Protein 1XU1 (pdb70)

InterPro domains:
  IPR006052 Tumour necrosis factor domain [PF00229] (146-241)
  IPR006052 Tumour necrosis factor domain [PS50049] (107-241)
  IPR006052 Tumour necrosis factor domain [cd00184] (108-239)
  IPR008983 Tumour necrosis factor-like domain superfamily [G3DSA:2.60.120.40] (104-241)
  IPR008983 Tumour necrosis factor-like domain superfamily [SSF49842] (107-241)
  IPR021184 Tumour necrosis factor, conserved site [PS00251] (146-162)
  IPR051748 Tumor Necrosis Factor Ligand Superfamily [PTHR15151] (5-241)

Organism: Mus musculus (NCBI:txid10090)

Structure (mmCIF, N/CA/C/O backbone):
data_1XU1
#
_entry.id   1XU1
#
_cell.length_a   59.339
_cell.length_b   91.839
_cell.length_c   102.268
_cell.angle_alpha   90.00
_cell.angle_beta   90.00
_cell.angle_gamma   90.00
#
_symmetry.space_group_name_H-M   'P 21 21 21'
#
loop_
_entity.id
_entity.type
_entity.pdbx_description
1 polymer 'Tumor necrosis factor ligand superfamily member 13'
2 polymer 'Tumor necrosis factor receptor superfamily member 13B'
3 non-polymer 'NICKEL (II) ION'
4 water water
#
loop_
_atom_site.group_PDB
_atom_site.id
_atom_site.type_symbol
_atom_site.label_atom_id
_atom_site.label_alt_id
_atom_site.label_comp_id
_atom_site.label_asym_id
_atom_site.label_entity_id
_atom_site.label_seq_id
_atom_site.pdbx_PDB_ins_code
_atom_site.Cartn_x
_atom_site.Cartn_y
_atom_site.Cartn_z
_atom_site.occupancy
_atom_site.B_iso_or_equiv
_atom_site.auth_seq_id
_atom_site.auth_comp_id
_atom_site.auth_asym_id
_atom_site.auth_atom_id
_atom_site.pdbx_PDB_model_num
ATOM 1 N N . LYS A 1 2 ? -0.811 -1.343 2.298 1.00 37.34 105 LYS A N 1
ATOM 2 C CA . LYS A 1 2 ? -1.163 -1.130 3.743 1.00 35.79 105 LYS A CA 1
ATOM 3 C C . LYS A 1 2 ? -0.166 -1.857 4.651 1.00 31.13 105 LYS A C 1
ATOM 4 O O . LYS A 1 2 ? 0.184 -3.013 4.398 1.00 30.68 105 LYS A O 1
ATOM 10 N N . HIS A 1 3 ? 0.294 -1.187 5.705 1.00 24.45 106 HIS A N 1
ATOM 11 C CA . HIS A 1 3 ? 1.368 -1.731 6.532 1.00 22.87 106 HIS A CA 1
ATOM 12 C C . HIS A 1 3 ? 0.911 -2.954 7.325 1.00 19.15 106 HIS A C 1
ATOM 13 O O . HIS A 1 3 ? -0.108 -2.924 8.008 1.00 14.68 106 HIS A O 1
ATOM 20 N N . SER A 1 4 ? 1.685 -4.021 7.227 1.00 15.95 107 SER A N 1
ATOM 21 C CA . SER A 1 4 ? 1.473 -5.195 8.044 1.00 16.54 107 SER A CA 1
ATOM 22 C C . SER A 1 4 ? 1.818 -4.887 9.502 1.00 14.26 107 SER A C 1
ATOM 23 O O . SER A 1 4 ? 2.827 -4.244 9.777 1.00 14.09 107 SER A O 1
ATOM 26 N N . VAL A 1 5 ? 0.971 -5.344 10.424 1.00 12.35 108 VAL A N 1
ATOM 27 C CA . VAL A 1 5 ? 1.194 -5.173 11.849 1.00 11.07 108 VAL A CA 1
ATOM 28 C C . VAL A 1 5 ? 0.929 -6.460 12.635 1.00 11.64 108 VAL A C 1
ATOM 29 O O . VAL A 1 5 ? 0.094 -7.289 12.248 1.00 10.88 108 VAL A O 1
ATOM 33 N N . LEU A 1 6 ? 1.637 -6.597 13.748 1.00 12.16 109 LEU A N 1
ATOM 34 C CA . LEU A 1 6 ? 1.474 -7.723 14.656 1.00 13.36 109 LEU A CA 1
ATOM 35 C C . LEU A 1 6 ? 1.765 -7.261 16.074 1.00 13.93 109 LEU A C 1
ATOM 36 O O . LEU A 1 6 ? 2.874 -6.846 16.359 1.00 15.46 109 LEU A O 1
ATOM 41 N N . HIS A 1 7 ? 0.773 -7.330 16.958 1.00 14.69 110 HIS A N 1
ATOM 42 C CA . HIS A 1 7 ? 0.976 -6.977 18.371 1.00 13.86 110 HIS A CA 1
ATOM 43 C C . HIS A 1 7 ? 0.701 -8.232 19.188 1.00 12.87 110 HIS A C 1
ATOM 44 O O . HIS A 1 7 ? -0.333 -8.853 19.032 1.00 14.40 110 HIS A O 1
ATOM 51 N N . LEU A 1 8 ? 1.650 -8.591 20.050 1.00 11.65 111 LEU A N 1
ATOM 52 C CA . LEU A 1 8 ? 1.642 -9.851 20.785 1.00 10.17 111 LEU A CA 1
ATOM 53 C C . LEU A 1 8 ? 1.654 -9.567 22.272 1.00 10.58 111 LEU A C 1
ATOM 54 O O . LEU A 1 8 ? 2.317 -8.624 22.725 1.00 11.55 111 LEU A O 1
ATOM 59 N N . VAL A 1 9 ? 0.935 -10.403 23.015 1.00 10.72 112 VAL A N 1
ATOM 60 C CA . VAL A 1 9 ? 0.921 -10.361 24.481 1.00 11.29 112 VAL A CA 1
ATOM 61 C C . VAL A 1 9 ? 1.203 -11.764 25.047 1.00 12.75 112 VAL A C 1
ATOM 62 O O . VAL A 1 9 ? 1.099 -12.765 24.326 1.00 13.25 112 VAL A O 1
ATOM 66 N N . PRO A 1 10 ? 1.603 -11.852 26.311 1.00 14.05 113 PRO A N 1
ATOM 67 C CA . PRO A 1 10 ? 1.944 -13.147 26.890 1.00 16.12 113 PRO A CA 1
ATOM 68 C C . PRO A 1 10 ? 0.757 -14.073 27.074 1.00 15.46 113 PRO A C 1
ATOM 69 O O . PRO A 1 10 ? -0.353 -13.629 27.369 1.00 14.39 113 PRO A O 1
ATOM 73 N N . VAL A 1 11 ? 0.997 -15.364 26.869 1.00 13.42 114 VAL A N 1
ATOM 74 C CA . VAL A 1 11 ? 0.059 -16.396 27.305 1.00 16.44 114 VAL A CA 1
ATOM 75 C C . VAL A 1 11 ? 0.699 -17.309 28.359 1.00 15.33 114 VAL A C 1
ATOM 76 O O . VAL A 1 11 ? -0.003 -17.992 29.112 1.00 12.17 114 VAL A O 1
ATOM 80 N N . ASN A 1 12 ? 2.029 -17.330 28.418 1.00 12.76 115 ASN A N 1
ATOM 81 C CA . ASN A 1 12 ? 2.743 -18.147 29.396 1.00 12.14 115 ASN A CA 1
ATOM 82 C C . ASN A 1 12 ? 4.213 -17.736 29.461 1.00 14.84 115 ASN A C 1
ATOM 83 O O . ASN A 1 12 ? 4.662 -16.828 28.753 1.00 12.94 115 ASN A O 1
ATOM 88 N N . ILE A 1 13 ? 4.961 -18.436 30.298 1.00 14.17 116 ILE A N 1
ATOM 89 C CA . ILE A 1 13 ? 6.361 -18.159 30.525 1.00 17.38 116 ILE A CA 1
ATOM 90 C C . ILE A 1 13 ? 7.128 -19.488 30.566 1.00 19.75 116 ILE A C 1
ATOM 91 O O . ILE A 1 13 ? 6.568 -20.524 30.933 1.00 20.45 116 ILE A O 1
ATOM 96 N N . THR A 1 14 ? 8.385 -19.481 30.138 1.00 17.84 117 THR A N 1
ATOM 97 C CA . THR A 1 14 ? 9.206 -20.687 30.211 1.00 21.67 117 THR A CA 1
ATOM 98 C C . THR A 1 14 ? 10.621 -20.371 30.684 1.00 19.77 117 THR A C 1
ATOM 99 O O . THR A 1 14 ? 11.212 -19.384 30.280 1.00 15.78 117 THR A O 1
ATOM 103 N N . SER A 1 15 ? 11.149 -21.219 31.559 1.00 16.78 118 SER A N 1
ATOM 104 C CA . SER A 1 15 ? 12.551 -21.150 31.940 1.00 16.15 118 SER A CA 1
ATOM 105 C C . SER A 1 15 ? 13.012 -22.576 32.197 1.00 17.30 118 SER A C 1
ATOM 106 O O . SER A 1 15 ? 12.653 -23.168 33.210 1.00 18.41 118 SER A O 1
ATOM 109 N N . LYS A 1 16 ? 13.769 -23.134 31.252 1.00 17.25 119 LYS A N 1
ATOM 110 C CA . LYS A 1 16 ? 14.243 -24.516 31.352 1.00 20.42 119 LYS A CA 1
ATOM 111 C C . LYS A 1 16 ? 15.190 -24.689 32.542 1.00 21.07 119 LYS A C 1
ATOM 112 O O . LYS A 1 16 ? 15.962 -23.783 32.876 1.00 19.87 119 LYS A O 1
ATOM 118 N N . ALA A 1 17 ? 15.137 -25.870 33.153 1.00 20.89 120 ALA A N 1
ATOM 119 C CA . ALA A 1 17 ? 16.031 -26.238 34.249 1.00 24.08 120 ALA A CA 1
ATOM 120 C C . ALA A 1 17 ? 17.478 -26.157 33.776 1.00 22.23 120 ALA A C 1
ATOM 121 O O . ALA A 1 17 ? 17.765 -26.465 32.624 1.00 24.16 120 ALA A O 1
ATOM 123 N N . ASP A 1 18 ? 18.380 -25.698 34.638 1.00 26.61 121 ASP A N 1
ATOM 124 C CA . ASP A 1 18 ? 19.808 -25.596 34.291 1.00 30.95 121 ASP A CA 1
ATOM 125 C C . ASP A 1 18 ? 20.125 -24.531 33.227 1.00 29.02 121 ASP A C 1
ATOM 126 O O . ASP A 1 18 ? 21.273 -24.418 32.795 1.00 33.83 121 ASP A O 1
ATOM 131 N N . SER A 1 19 ? 19.132 -23.748 32.809 1.00 22.58 122 SER A N 1
ATOM 132 C CA . SER A 1 19 ? 19.388 -22.616 31.922 1.00 20.71 122 SER A CA 1
ATOM 133 C C . SER A 1 19 ? 19.481 -21.361 32.767 1.00 20.52 122 SER A C 1
ATOM 134 O O . SER A 1 19 ? 19.132 -21.372 33.957 1.00 20.89 122 SER A O 1
ATOM 137 N N . ASP A 1 20 ? 19.951 -20.285 32.148 1.00 16.20 123 ASP A N 1
ATOM 138 C CA . ASP A 1 20 ? 19.949 -18.965 32.760 1.00 18.15 123 ASP A CA 1
ATOM 139 C C . ASP A 1 20 ? 19.150 -17.998 31.880 1.00 14.35 123 ASP A C 1
ATOM 140 O O . ASP A 1 20 ? 19.546 -16.858 31.638 1.00 16.48 123 ASP A O 1
ATOM 145 N N . VAL A 1 21 ? 18.011 -18.482 31.404 1.00 12.50 124 VAL A N 1
ATOM 146 C CA . VAL A 1 21 ? 17.177 -17.740 30.473 1.00 12.72 124 VAL A CA 1
ATOM 147 C C . VAL A 1 21 ? 15.699 -17.969 30.797 1.00 11.97 124 VAL A C 1
ATOM 148 O O . VAL A 1 21 ? 15.286 -19.071 31.161 1.00 12.66 124 VAL A O 1
ATOM 152 N N . THR A 1 22 ? 14.934 -16.900 30.667 1.00 11.38 125 THR A N 1
ATOM 153 C CA . THR A 1 22 ? 13.477 -16.912 30.734 1.00 14.14 125 THR A CA 1
ATOM 154 C C . THR A 1 22 ? 12.938 -16.311 29.437 1.00 16.25 125 THR A C 1
ATOM 155 O O . THR A 1 22 ? 13.475 -15.316 28.918 1.00 13.02 125 THR A O 1
ATOM 159 N N . GLU A 1 23 ? 11.889 -16.935 28.912 1.00 17.18 126 GLU A N 1
ATOM 160 C CA . GLU A 1 23 ? 11.265 -16.512 27.670 1.00 17.99 126 GLU A CA 1
ATOM 161 C C . GLU A 1 23 ? 9.743 -16.491 27.853 1.00 18.53 126 GLU A C 1
ATOM 162 O O . GLU A 1 23 ? 9.192 -17.163 28.719 1.00 16.67 126 GLU A O 1
ATOM 168 N N . VAL A 1 24 ? 9.078 -15.698 27.033 1.00 18.58 127 VAL A N 1
ATOM 169 C CA . VAL A 1 24 ? 7.632 -15.544 27.078 1.00 17.00 127 VAL A CA 1
ATOM 170 C C . VAL A 1 24 ? 7.037 -16.259 25.877 1.00 17.33 127 VAL A C 1
ATOM 171 O O . VAL A 1 24 ? 7.591 -16.201 24.779 1.00 19.83 127 VAL A O 1
ATOM 175 N N . MET A 1 25 ? 5.926 -16.962 26.094 1.00 13.84 128 MET A N 1
ATOM 176 C CA . MET A 1 25 ? 5.115 -17.536 25.014 1.00 13.82 128 MET A CA 1
ATOM 177 C C . MET A 1 25 ? 4.103 -16.480 24.604 1.00 16.37 128 MET A C 1
ATOM 178 O O . MET A 1 25 ? 3.397 -15.949 25.462 1.00 12.98 128 MET A O 1
ATOM 183 N N . TRP A 1 26 ? 4.016 -16.200 23.305 1.00 13.60 129 TRP A N 1
ATOM 184 C CA . TRP A 1 26 ? 3.249 -15.076 22.779 1.00 12.63 129 TRP A CA 1
ATOM 185 C C . TRP A 1 26 ? 1.976 -15.516 22.074 1.00 16.06 129 TRP A C 1
ATOM 186 O O . TRP A 1 26 ? 1.921 -16.589 21.486 1.00 17.14 129 TRP A O 1
ATOM 197 N N . GLN A 1 27 ? 0.946 -14.683 22.158 1.00 16.53 130 GLN A N 1
ATOM 198 C CA . GLN A 1 27 ? -0.282 -14.870 21.391 1.00 14.50 130 GLN A CA 1
ATOM 199 C C . GLN A 1 27 ? -0.622 -13.542 20.714 1.00 12.38 130 GLN A C 1
ATOM 200 O O . GLN A 1 27 ? -0.500 -12.492 21.337 1.00 11.00 130 GLN A O 1
ATOM 206 N N . PRO A 1 28 ? -1.052 -13.581 19.455 1.00 15.29 131 PRO A N 1
ATOM 207 C CA . PRO A 1 28 ? -1.461 -12.363 18.746 1.00 16.15 131 PRO A CA 1
ATOM 208 C C . PRO A 1 28 ? -2.757 -11.760 19.276 1.00 16.85 131 PRO A C 1
ATOM 209 O O . PRO A 1 28 ? -3.699 -12.492 19.535 1.00 15.45 131 PRO A O 1
ATOM 213 N N . VAL A 1 29 ? -2.802 -10.441 19.425 1.00 12.07 132 VAL A N 1
ATOM 214 C CA . VAL A 1 29 ? -4.065 -9.740 19.708 1.00 15.24 132 VAL A CA 1
ATOM 215 C C . VAL A 1 29 ? -4.453 -8.726 18.618 1.00 14.41 132 VAL A C 1
ATOM 216 O O . VAL A 1 29 ? -5.592 -8.254 18.579 1.00 15.13 132 VAL A O 1
ATOM 220 N N . LEU A 1 30 ? -3.515 -8.401 17.736 1.00 12.80 133 LEU A N 1
ATOM 221 C CA . LEU A 1 30 ? -3.792 -7.547 16.582 1.00 14.01 133 LEU A CA 1
ATOM 222 C C . LEU A 1 30 ? -2.932 -8.024 15.425 1.00 13.64 133 LEU A C 1
ATOM 223 O O . LEU A 1 30 ? -1.730 -8.187 15.564 1.00 13.44 133 LEU A O 1
ATOM 228 N N . ARG A 1 31 ? -3.556 -8.244 14.281 1.00 11.98 134 ARG A N 1
ATOM 229 C CA . ARG A 1 31 ? -2.858 -8.719 13.094 1.00 14.82 134 ARG A CA 1
ATOM 230 C C . ARG A 1 31 ? -3.489 -8.124 11.844 1.00 16.81 134 ARG A C 1
ATOM 231 O O . ARG A 1 31 ? -4.704 -8.169 11.673 1.00 16.06 134 ARG A O 1
ATOM 239 N N . ARG A 1 32 ? -2.648 -7.562 10.984 1.00 15.82 135 ARG A N 1
ATOM 240 C CA . ARG A 1 32 ? -3.016 -7.179 9.629 1.00 16.92 135 ARG A CA 1
ATOM 241 C C . ARG A 1 32 ? -1.870 -7.591 8.703 1.00 17.92 135 ARG A C 1
ATOM 242 O O . ARG A 1 32 ? -0.709 -7.358 9.020 1.00 15.43 135 ARG A O 1
ATOM 250 N N . GLY A 1 33 ? -2.181 -8.220 7.568 1.00 21.35 136 GLY A N 1
ATOM 251 C CA . GLY A 1 33 ? -1.137 -8.719 6.671 1.00 25.36 136 GLY A CA 1
ATOM 252 C C . GLY A 1 33 ? -0.544 -10.032 7.156 1.00 27.77 136 GLY A C 1
ATOM 253 O O . GLY A 1 33 ? -0.952 -10.536 8.209 1.00 25.53 136 GLY A O 1
ATOM 254 N N . ARG A 1 34 ? 0.429 -10.584 6.420 1.00 32.02 137 ARG A N 1
ATOM 255 C CA . ARG A 1 34 ? 0.771 -12.013 6.568 1.00 34.45 137 ARG A CA 1
ATOM 256 C C . ARG A 1 34 ? 2.256 -12.408 6.710 1.00 35.68 137 ARG A C 1
ATOM 257 O O . ARG A 1 34 ? 2.572 -13.610 6.691 1.00 39.84 137 ARG A O 1
ATOM 265 N N . GLY A 1 35 ? 3.149 -11.433 6.875 1.00 30.12 138 GLY A N 1
ATOM 266 C CA . GLY A 1 35 ? 4.589 -11.679 6.804 1.00 29.49 138 GLY A CA 1
ATOM 267 C C . GLY A 1 35 ? 5.331 -12.102 8.074 1.00 25.64 138 GLY A C 1
ATOM 268 O O . GLY A 1 35 ? 6.552 -12.303 8.045 1.00 18.50 138 GLY A O 1
ATOM 269 N N . LEU A 1 36 ? 4.608 -12.227 9.180 1.00 22.08 139 LEU A N 1
ATOM 270 C CA . LEU A 1 36 ? 5.183 -12.654 10.460 1.00 20.80 139 LEU A CA 1
ATOM 271 C C . LEU A 1 36 ? 4.226 -13.596 11.184 1.00 19.57 139 LEU A C 1
ATOM 272 O O . LEU A 1 36 ? 3.016 -13.469 11.057 1.00 21.01 139 LEU A O 1
ATOM 277 N N . GLU A 1 37 ? 4.766 -14.528 11.959 1.00 17.53 140 GLU A N 1
ATOM 278 C CA . GLU A 1 37 ? 3.929 -15.503 12.667 1.00 19.70 140 GLU A CA 1
ATOM 279 C C . GLU A 1 37 ? 4.560 -15.894 13.989 1.00 19.72 140 GLU A C 1
ATOM 280 O O . GLU A 1 37 ? 5.686 -16.386 14.020 1.00 17.95 140 GLU A O 1
ATOM 286 N N . ALA A 1 38 ? 3.830 -15.681 15.080 1.00 18.82 141 ALA A N 1
ATOM 287 C CA . ALA A 1 38 ? 4.275 -16.130 16.382 1.00 19.78 141 ALA A CA 1
ATOM 288 C C . ALA A 1 38 ? 4.249 -17.658 16.414 1.00 17.40 141 ALA A C 1
ATOM 289 O O . ALA A 1 38 ? 3.299 -18.271 15.942 1.00 19.20 141 ALA A O 1
ATOM 291 N N . GLN A 1 39 ? 5.329 -18.250 16.925 1.00 17.02 142 GLN A N 1
ATOM 292 C CA . GLN A 1 39 ? 5.476 -19.696 17.088 1.00 19.83 142 GLN A CA 1
ATOM 293 C C . GLN A 1 39 ? 5.963 -19.950 18.514 1.00 22.91 142 GLN A C 1
ATOM 294 O O . GLN A 1 39 ? 7.150 -20.219 18.738 1.00 21.34 142 GLN A O 1
ATOM 300 N N . GLY A 1 40 ? 5.056 -19.805 19.475 1.00 22.60 143 GLY A N 1
ATOM 301 C CA . GLY A 1 40 ? 5.368 -19.979 20.882 1.00 23.26 143 GLY A CA 1
ATOM 302 C C . GLY A 1 40 ? 6.238 -18.867 21.421 1.00 18.35 143 GLY A C 1
ATOM 303 O O . GLY A 1 40 ? 5.796 -17.716 21.537 1.00 20.19 143 GLY A O 1
ATOM 304 N N . ASP A 1 41 ? 7.489 -19.201 21.733 1.00 17.45 144 ASP A N 1
ATOM 305 C CA . ASP A 1 41 ? 8.422 -18.239 22.320 1.00 19.45 144 ASP A CA 1
ATOM 306 C C . ASP A 1 41 ? 9.243 -17.453 21.285 1.00 20.07 144 ASP A C 1
ATOM 307 O O . ASP A 1 41 ? 10.002 -16.562 21.654 1.00 19.37 144 ASP A O 1
ATOM 312 N N . ILE A 1 42 ? 9.069 -17.761 20.005 1.00 16.73 145 ILE A N 1
ATOM 313 C CA . ILE A 1 42 ? 9.735 -17.023 18.930 1.00 17.11 145 ILE A CA 1
ATOM 314 C C . ILE A 1 42 ? 8.741 -16.479 17.918 1.00 15.66 145 ILE A C 1
ATOM 315 O O . ILE A 1 42 ? 7.583 -16.872 17.907 1.00 17.30 145 ILE A O 1
ATOM 320 N N . VAL A 1 43 ? 9.206 -15.563 17.071 1.00 13.24 146 VAL A N 1
ATOM 321 C CA . VAL A 1 43 ? 8.417 -15.076 15.947 1.00 15.06 146 VAL A CA 1
ATOM 322 C C . VAL A 1 43 ? 9.147 -15.377 14.646 1.00 13.90 146 VAL A C 1
ATOM 323 O O . VAL A 1 43 ? 10.325 -15.064 14.496 1.00 12.44 146 VAL A O 1
ATOM 327 N N . ARG A 1 44 ? 8.441 -15.994 13.711 1.00 14.78 147 ARG A N 1
ATOM 328 C CA . ARG A 1 44 ? 9.004 -16.384 12.430 1.00 16.46 147 ARG A CA 1
ATOM 329 C C . ARG A 1 44 ? 8.790 -15.305 11.388 1.00 17.39 147 ARG A C 1
ATOM 330 O O . ARG A 1 44 ? 7.680 -14.766 11.258 1.00 12.85 147 ARG A O 1
ATOM 338 N N . VAL A 1 45 ? 9.842 -15.006 10.632 1.00 12.57 148 VAL A N 1
ATOM 339 C CA . VAL A 1 45 ? 9.758 -14.018 9.565 1.00 13.14 148 VAL A CA 1
ATOM 340 C C . VAL A 1 45 ? 9.553 -14.756 8.247 1.00 15.16 148 VAL A C 1
ATOM 341 O O . VAL A 1 45 ? 10.354 -15.620 7.875 1.00 16.65 148 VAL A O 1
ATOM 345 N N . TRP A 1 46 ? 8.460 -14.446 7.557 1.00 14.55 149 TRP A N 1
ATOM 346 C CA . TRP A 1 46 ? 8.163 -15.051 6.262 1.00 16.69 149 TRP A CA 1
ATOM 347 C C . TRP A 1 46 ? 8.420 -14.099 5.099 1.00 17.93 149 TRP A C 1
ATOM 348 O O . TRP A 1 46 ? 8.643 -14.556 3.988 1.00 16.58 149 TRP A O 1
ATOM 359 N N . ASP A 1 47 ? 8.365 -12.786 5.350 1.00 14.91 150 ASP A N 1
ATOM 360 C CA . ASP A 1 47 ? 8.550 -11.769 4.310 1.00 17.08 150 ASP A CA 1
ATOM 361 C C . ASP A 1 47 ? 9.765 -10.892 4.617 1.00 16.48 150 ASP A C 1
ATOM 362 O O . ASP A 1 47 ? 9.798 -10.192 5.640 1.00 15.23 150 ASP A O 1
ATOM 367 N N . THR A 1 48 ? 10.765 -10.937 3.744 1.00 11.51 151 THR A N 1
ATOM 368 C CA . THR A 1 48 ? 11.930 -10.059 3.877 1.00 15.65 151 THR A CA 1
ATOM 369 C C . THR A 1 48 ? 11.510 -8.587 3.826 1.00 14.50 151 THR A C 1
ATOM 370 O O . THR A 1 48 ? 10.674 -8.210 3.024 1.00 14.22 151 THR A O 1
ATOM 374 N N . GLY A 1 49 ? 12.093 -7.758 4.675 1.00 13.62 152 GLY A N 1
ATOM 375 C CA . GLY A 1 49 ? 11.806 -6.337 4.638 1.00 16.74 152 GLY A CA 1
ATOM 376 C C . GLY A 1 49 ? 12.345 -5.587 5.828 1.00 14.44 152 GLY A C 1
ATOM 377 O O . GLY A 1 49 ? 13.068 -6.143 6.647 1.00 13.18 152 GLY A O 1
ATOM 378 N N . ILE A 1 50 ? 11.997 -4.308 5.896 1.00 13.73 153 ILE A N 1
ATOM 379 C CA . ILE A 1 50 ? 12.362 -3.442 7.005 1.00 14.36 153 ILE A CA 1
ATOM 380 C C . ILE A 1 50 ? 11.191 -3.365 7.974 1.00 10.56 153 ILE A C 1
ATOM 381 O O . ILE A 1 50 ? 10.072 -3.022 7.579 1.00 13.75 153 ILE A O 1
ATOM 386 N N . TYR A 1 51 ? 11.443 -3.666 9.240 1.00 11.03 154 TYR A N 1
ATOM 387 C CA . TYR A 1 51 ? 10.399 -3.678 10.257 1.00 10.53 154 TYR A CA 1
ATOM 388 C C . TYR A 1 51 ? 10.765 -2.802 11.429 1.00 13.28 154 TYR A C 1
ATOM 389 O O . TYR A 1 51 ? 11.917 -2.791 11.866 1.00 13.34 154 TYR A O 1
ATOM 398 N N . LEU A 1 52 ? 9.777 -2.077 11.939 1.00 10.96 155 LEU A N 1
ATOM 399 C CA . LEU A 1 52 ? 9.830 -1.495 13.285 1.00 12.12 155 LEU A CA 1
ATOM 400 C C . LEU A 1 52 ? 9.474 -2.602 14.280 1.00 14.99 155 LEU A C 1
ATOM 401 O O . LEU A 1 52 ? 8.431 -3.234 14.154 1.00 15.99 155 LEU A O 1
ATOM 406 N N . LEU A 1 53 ? 10.359 -2.840 15.241 1.00 9.78 156 LEU A N 1
ATOM 407 C CA . LEU A 1 53 ? 10.207 -3.853 16.286 1.00 12.22 156 LEU A CA 1
ATOM 408 C C . LEU A 1 53 ? 10.188 -3.077 17.604 1.00 13.65 156 LEU A C 1
ATOM 409 O O . LEU A 1 53 ? 11.049 -2.230 17.813 1.00 14.80 156 LEU A O 1
ATOM 414 N N . TYR A 1 54 ? 9.242 -3.378 18.484 1.00 10.48 157 TYR A N 1
ATOM 415 C CA . TYR A 1 54 ? 9.189 -2.798 19.836 1.00 9.05 157 TYR A CA 1
ATOM 416 C C . TYR A 1 54 ? 8.880 -3.875 20.869 1.00 9.74 157 TYR A C 1
ATOM 417 O O . TYR A 1 54 ? 8.176 -4.862 20.585 1.00 11.31 157 TYR A O 1
ATOM 426 N N . SER A 1 55 ? 9.429 -3.702 22.067 1.00 11.69 158 SER A N 1
ATOM 427 C CA . SER A 1 55 ? 9.337 -4.711 23.110 1.00 11.63 158 SER A CA 1
ATOM 428 C C . SER A 1 55 ? 9.320 -4.041 24.480 1.00 12.74 158 SER A C 1
ATOM 429 O O . SER A 1 55 ? 10.153 -3.185 24.748 1.00 13.36 158 SER A O 1
ATOM 432 N N . GLN A 1 56 ? 8.344 -4.405 25.313 1.00 10.60 159 GLN A N 1
ATOM 433 C CA . GLN A 1 56 ? 8.291 -3.976 26.710 1.00 12.07 159 GLN A CA 1
ATOM 434 C C . GLN A 1 56 ? 8.178 -5.196 27.601 1.00 13.10 159 GLN A C 1
ATOM 435 O O . GLN A 1 56 ? 7.445 -6.127 27.293 1.00 12.05 159 GLN A O 1
ATOM 441 N N . VAL A 1 57 ? 8.916 -5.190 28.706 1.00 9.81 160 VAL A N 1
ATOM 442 C CA . VAL A 1 57 ? 8.740 -6.203 29.737 1.00 10.03 160 VAL A CA 1
ATOM 443 C C . VAL A 1 57 ? 8.592 -5.461 31.053 1.00 12.15 160 VAL A C 1
ATOM 444 O O . VAL A 1 57 ? 9.340 -4.512 31.325 1.00 13.78 160 VAL A O 1
ATOM 448 N N . LEU A 1 58 ? 7.613 -5.876 31.854 1.00 13.82 161 LEU A N 1
ATOM 449 C CA . LEU A 1 58 ? 7.406 -5.324 33.191 1.00 13.46 161 LEU A CA 1
ATOM 450 C C . LEU A 1 58 ? 7.930 -6.323 34.224 1.00 16.37 161 LEU A C 1
ATOM 451 O O . LEU A 1 58 ? 7.463 -7.469 34.296 1.00 14.72 161 LEU A O 1
ATOM 456 N N . PHE A 1 59 ? 8.920 -5.883 34.999 1.00 12.75 162 PHE A N 1
ATOM 457 C CA . PHE A 1 59 ? 9.598 -6.725 35.984 1.00 10.57 162 PHE A CA 1
ATOM 458 C C . PHE A 1 59 ? 9.122 -6.380 37.391 1.00 12.66 162 PHE A C 1
ATOM 459 O O . PHE A 1 59 ? 8.955 -5.206 37.733 1.00 14.01 162 PHE A O 1
ATOM 467 N N . HIS A 1 60 ? 8.926 -7.414 38.199 1.00 12.58 163 HIS A N 1
ATOM 468 C CA . HIS A 1 60 ? 8.739 -7.278 39.644 1.00 12.28 163 HIS A CA 1
ATOM 469 C C . HIS A 1 60 ? 9.739 -8.232 40.305 1.00 15.26 163 HIS A C 1
ATOM 470 O O . HIS A 1 60 ? 9.409 -9.361 40.677 1.00 13.80 163 HIS A O 1
ATOM 477 N N . ASP A 1 61 ? 10.975 -7.762 40.421 1.00 14.63 164 ASP A N 1
ATOM 478 C CA . ASP A 1 61 ? 12.110 -8.634 40.723 1.00 15.80 164 ASP A CA 1
ATOM 479 C C . ASP A 1 61 ? 13.226 -7.795 41.361 1.00 13.74 164 ASP A C 1
ATOM 480 O O . ASP A 1 61 ? 13.544 -6.725 40.850 1.00 15.87 164 ASP A O 1
ATOM 485 N N . VAL A 1 62 ? 13.815 -8.267 42.462 1.00 11.37 165 VAL A N 1
ATOM 486 C CA . VAL A 1 62 ? 14.860 -7.494 43.143 1.00 13.35 165 VAL A CA 1
ATOM 487 C C . VAL A 1 62 ? 16.261 -7.766 42.580 1.00 12.45 165 VAL A C 1
ATOM 488 O O . VAL A 1 62 ? 17.239 -7.218 43.077 1.00 15.78 165 VAL A O 1
ATOM 492 N N . THR A 1 63 ? 16.358 -8.601 41.543 1.00 12.79 166 THR A N 1
ATOM 493 C CA . THR A 1 63 ? 17.641 -8.902 40.918 1.00 10.08 166 THR A CA 1
ATOM 494 C C . THR A 1 63 ? 18.293 -7.614 40.446 1.00 13.41 166 THR A C 1
ATOM 495 O O . THR A 1 63 ? 17.633 -6.768 39.848 1.00 12.51 166 THR A O 1
ATOM 499 N N . PHE A 1 64 ? 19.602 -7.496 40.679 1.00 11.75 167 PHE A N 1
ATOM 500 C CA . PHE A 1 64 ? 20.311 -6.206 40.580 1.00 13.56 167 PHE A CA 1
ATOM 501 C C . PHE A 1 64 ? 20.061 -5.437 39.283 1.00 14.78 167 PHE A C 1
ATOM 502 O O . PHE A 1 64 ? 19.870 -4.209 39.299 1.00 11.56 167 PHE A O 1
ATOM 510 N N . THR A 1 65 ? 20.072 -6.158 38.166 1.00 12.49 168 THR A N 1
ATOM 511 C CA . THR A 1 65 ? 19.624 -5.621 36.896 1.00 12.08 168 THR A CA 1
ATOM 512 C C . THR A 1 65 ? 18.721 -6.640 36.249 1.00 13.87 168 THR A C 1
ATOM 513 O O . THR A 1 65 ? 18.937 -7.851 36.370 1.00 11.05 168 THR A O 1
ATOM 517 N N . MET A 1 66 ? 17.718 -6.129 35.555 1.00 11.85 169 MET A N 1
ATOM 518 C CA . MET A 1 66 ? 16.825 -6.930 34.742 1.00 12.86 169 MET A CA 1
ATOM 519 C C . MET A 1 66 ? 16.675 -6.268 33.374 1.00 13.89 169 MET A C 1
ATOM 520 O O . MET A 1 66 ? 16.952 -5.081 33.185 1.00 15.35 169 MET A O 1
ATOM 525 N N . GLY A 1 67 ? 16.232 -7.047 32.416 1.00 10.50 170 GLY A N 1
ATOM 526 C CA . GLY A 1 67 ? 16.073 -6.526 31.075 1.00 13.02 170 GLY A CA 1
ATOM 527 C C . GLY A 1 67 ? 15.914 -7.637 30.069 1.00 14.45 170 GLY A C 1
ATOM 528 O O . GLY A 1 67 ? 15.860 -8.821 30.414 1.00 15.98 170 GLY A O 1
ATOM 529 N N . GLN A 1 68 ? 15.850 -7.241 28.813 1.00 14.98 171 GLN A N 1
ATOM 530 C CA . GLN A 1 68 ? 15.620 -8.184 27.731 1.00 15.60 171 GLN A CA 1
ATOM 531 C C . GLN A 1 68 ? 16.570 -7.936 26.563 1.00 14.45 171 GLN A C 1
ATOM 532 O O . GLN A 1 68 ? 17.093 -6.836 26.379 1.00 13.31 171 GLN A O 1
ATOM 538 N N . VAL A 1 69 ? 16.817 -8.997 25.814 1.00 13.22 172 VAL A N 1
ATOM 539 C CA . VAL A 1 69 ? 17.667 -8.995 24.636 1.00 12.71 172 VAL A CA 1
ATOM 540 C C . VAL A 1 69 ? 16.842 -9.492 23.449 1.00 10.06 172 VAL A C 1
ATOM 541 O O . VAL A 1 69 ? 16.317 -10.612 23.467 1.00 11.24 172 VAL A O 1
ATOM 545 N N . VAL A 1 70 ? 16.728 -8.663 22.425 1.00 12.05 173 VAL A N 1
ATOM 546 C CA . VAL A 1 70 ? 15.976 -9.001 21.220 1.00 10.96 173 VAL A CA 1
ATOM 547 C C . VAL A 1 70 ? 16.988 -9.308 20.132 1.00 13.20 173 VAL A C 1
ATOM 548 O O . VAL A 1 70 ? 17.852 -8.494 19.846 1.00 10.97 173 VAL A O 1
ATOM 552 N N . SER A 1 71 ? 16.898 -10.511 19.572 1.00 11.74 174 SER A N 1
ATOM 553 C CA . SER A 1 71 ? 17.849 -11.006 18.587 1.00 15.63 174 SER A CA 1
ATOM 554 C C . SER A 1 71 ? 17.165 -11.585 17.371 1.00 15.12 174 SER A C 1
ATOM 555 O O . SER A 1 71 ? 15.994 -11.972 17.419 1.00 12.26 174 SER A O 1
ATOM 558 N N . ARG A 1 72 ? 17.917 -11.648 16.279 1.00 14.87 175 ARG A N 1
ATOM 559 C CA . ARG A 1 72 ? 17.471 -12.364 15.102 1.00 18.88 175 ARG A CA 1
ATOM 560 C C . ARG A 1 72 ? 18.470 -13.464 14.782 1.00 18.02 175 ARG A C 1
ATOM 561 O O . ARG A 1 72 ? 19.668 -13.279 14.943 1.00 14.28 175 ARG A O 1
ATOM 569 N N . GLU A 1 73 ? 17.944 -14.624 14.401 1.00 14.79 176 GLU A N 1
ATOM 570 C CA . GLU A 1 73 ? 18.730 -15.803 14.074 1.00 16.77 176 GLU A CA 1
ATOM 571 C C . GLU A 1 73 ? 18.329 -16.243 12.680 1.00 19.50 176 GLU A C 1
ATOM 572 O O . GLU A 1 73 ? 17.164 -16.465 12.422 1.00 15.36 176 GLU A O 1
ATOM 578 N N . GLY A 1 74 ? 19.296 -16.363 11.791 1.00 16.99 177 GLY A N 1
ATOM 579 C CA . GLY A 1 74 ? 19.050 -16.871 10.458 1.00 20.66 177 GLY A CA 1
ATOM 580 C C . GLY A 1 74 ? 20.364 -17.136 9.762 1.00 24.63 177 GLY A C 1
ATOM 581 O O . GLY A 1 74 ? 21.375 -16.494 10.056 1.00 22.32 177 GLY A O 1
ATOM 582 N N . GLN A 1 75 ? 20.350 -18.095 8.845 1.00 25.81 178 GLN A N 1
ATOM 583 C CA . GLN A 1 75 ? 21.535 -18.424 8.061 1.00 31.12 178 GLN A CA 1
ATOM 584 C C . GLN A 1 75 ? 22.739 -18.797 8.946 1.00 28.88 178 GLN A C 1
ATOM 585 O O . GLN A 1 75 ? 23.868 -18.395 8.681 1.00 34.99 178 GLN A O 1
ATOM 591 N N . GLY A 1 76 ? 22.472 -19.576 9.994 1.00 26.09 179 GLY A N 1
ATOM 592 C CA . GLY A 1 76 ? 23.499 -20.073 10.895 1.00 28.88 179 GLY A CA 1
ATOM 593 C C . GLY A 1 76 ? 24.119 -19.037 11.825 1.00 32.39 179 GLY A C 1
ATOM 594 O O . GLY A 1 76 ? 25.080 -19.350 12.538 1.00 30.44 179 GLY A O 1
ATOM 595 N N . ARG A 1 77 ? 23.570 -17.818 11.829 1.00 30.27 180 ARG A N 1
ATOM 596 C CA . ARG A 1 77 ? 24.128 -16.695 12.585 1.00 29.96 180 ARG A CA 1
ATOM 597 C C . ARG A 1 77 ? 23.083 -16.092 13.516 1.00 27.15 180 ARG A C 1
ATOM 598 O O . ARG A 1 77 ? 21.883 -16.196 13.266 1.00 21.82 180 ARG A O 1
ATOM 606 N N . ARG A 1 78 ? 23.560 -15.453 14.576 1.00 24.03 181 ARG A N 1
ATOM 607 C CA . ARG A 1 78 ? 22.717 -14.700 15.495 1.00 26.04 181 ARG A CA 1
ATOM 608 C C . ARG A 1 78 ? 23.214 -13.252 15.538 1.00 23.90 181 ARG A C 1
ATOM 609 O O . ARG A 1 78 ? 24.417 -13.002 15.534 1.00 24.91 181 ARG A O 1
ATOM 617 N N . GLU A 1 79 ? 22.277 -12.313 15.587 1.00 19.41 182 GLU A N 1
ATOM 618 C CA . GLU A 1 79 ? 22.574 -10.878 15.624 1.00 18.92 182 GLU A CA 1
ATOM 619 C C . GLU A 1 79 ? 21.706 -10.241 16.707 1.00 17.14 182 GLU A C 1
ATOM 620 O O . GLU A 1 79 ? 20.485 -10.416 16.690 1.00 15.74 182 GLU A O 1
ATOM 626 N N . THR A 1 80 ? 22.310 -9.523 17.653 1.00 14.44 183 THR A N 1
ATOM 627 C CA . THR A 1 80 ? 21.521 -8.800 18.665 1.00 14.85 183 THR A CA 1
ATOM 628 C C . THR A 1 80 ? 21.061 -7.467 18.106 1.00 13.66 183 THR A C 1
ATOM 629 O O . THR A 1 80 ? 21.884 -6.664 17.687 1.00 13.92 183 THR A O 1
ATOM 633 N N . LEU A 1 81 ? 19.755 -7.228 18.115 1.00 10.83 184 LEU A N 1
ATOM 634 C CA . LEU A 1 81 ? 19.189 -5.995 17.582 1.00 12.01 184 LEU A CA 1
ATOM 635 C C . LEU A 1 81 ? 19.151 -4.874 18.636 1.00 12.38 184 LEU A C 1
ATOM 636 O O . LEU A 1 81 ? 19.637 -3.768 18.394 1.00 17.43 184 LEU A O 1
ATOM 641 N N . PHE A 1 82 ? 18.571 -5.151 19.799 1.00 11.23 185 PHE A N 1
ATOM 642 C CA . PHE A 1 82 ? 18.635 -4.208 20.915 1.00 11.11 185 PHE A CA 1
ATOM 643 C C . PHE A 1 82 ? 18.477 -4.886 22.271 1.00 12.33 185 PHE A C 1
ATOM 644 O O . PHE A 1 82 ? 17.962 -5.997 22.380 1.00 12.44 185 PHE A O 1
ATOM 652 N N . ARG A 1 83 ? 18.964 -4.201 23.292 1.00 11.07 186 ARG A N 1
ATOM 653 C CA . ARG A 1 83 ? 18.840 -4.631 24.684 1.00 14.11 186 ARG A CA 1
ATOM 654 C C . ARG A 1 83 ? 18.194 -3.487 25.468 1.00 16.67 186 ARG A C 1
ATOM 655 O O . ARG A 1 83 ? 18.377 -2.314 25.138 1.00 18.11 186 ARG A O 1
ATOM 663 N N . CYS A 1 84 ? 17.443 -3.835 26.505 1.00 14.78 187 CYS A N 1
ATOM 664 C CA . CYS A 1 84 ? 16.935 -2.855 27.459 1.00 16.65 187 CYS A CA 1
ATOM 665 C C . CYS A 1 84 ? 17.435 -3.313 28.844 1.00 16.66 187 CYS A C 1
ATOM 666 O O . CYS A 1 84 ? 17.401 -4.493 29.132 1.00 15.12 187 CYS A O 1
ATOM 669 N N . ILE A 1 85 ? 17.948 -2.391 29.660 1.00 11.78 188 ILE A N 1
ATOM 670 C CA . ILE A 1 85 ? 18.516 -2.720 30.965 1.00 9.53 188 ILE A CA 1
ATOM 671 C C . ILE A 1 85 ? 18.009 -1.751 32.029 1.00 14.15 188 ILE A C 1
ATOM 672 O O . ILE A 1 85 ? 18.041 -0.526 31.828 1.00 13.67 188 ILE A O 1
ATOM 677 N N . ARG A 1 86 ? 17.565 -2.303 33.160 1.00 13.76 189 ARG A N 1
ATOM 678 C CA . ARG A 1 86 ? 17.041 -1.524 34.276 1.00 14.62 189 ARG A CA 1
ATOM 679 C C . ARG A 1 86 ? 17.678 -1.999 35.564 1.00 14.45 189 ARG A C 1
ATOM 680 O O . ARG A 1 86 ? 17.633 -3.185 35.858 1.00 14.76 189 ARG A O 1
ATOM 688 N N . SER A 1 87 ? 18.226 -1.077 36.348 1.00 12.44 190 SER A N 1
ATOM 689 C CA . SER A 1 87 ? 18.702 -1.407 37.690 1.00 12.29 190 SER A CA 1
ATOM 690 C C . SER A 1 87 ? 17.453 -1.508 38.576 1.00 17.22 190 SER A C 1
ATOM 691 O O . SER A 1 87 ? 16.500 -0.747 38.397 1.00 13.86 190 SER A O 1
ATOM 694 N N . MET A 1 88 ? 17.446 -2.463 39.496 1.00 14.90 191 MET A N 1
ATOM 695 C CA . MET A 1 88 ? 16.306 -2.694 40.373 1.00 12.10 191 MET A CA 1
ATOM 696 C C . MET A 1 88 ? 16.680 -2.432 41.829 1.00 14.56 191 MET A C 1
ATOM 697 O O . MET A 1 88 ? 17.796 -2.707 42.255 1.00 14.69 191 MET A O 1
ATOM 702 N N . PRO A 1 89 ? 15.737 -1.896 42.594 1.00 14.40 192 PRO A N 1
ATOM 703 C CA . PRO A 1 89 ? 15.926 -1.767 44.043 1.00 17.79 192 PRO A CA 1
ATOM 704 C C . PRO A 1 89 ? 15.870 -3.117 44.776 1.00 13.08 192 PRO A C 1
ATOM 705 O O . PRO A 1 89 ? 15.356 -4.109 44.254 1.00 13.68 192 PRO A O 1
ATOM 709 N N . SER A 1 90 ? 16.407 -3.144 45.986 1.00 16.74 193 SER A N 1
ATOM 710 C CA . SER A 1 90 ? 16.496 -4.379 46.777 1.00 15.17 193 SER A CA 1
ATOM 711 C C . SER A 1 90 ? 15.221 -4.700 47.598 1.00 17.43 193 SER A C 1
ATOM 712 O O . SER A 1 90 ? 15.065 -5.813 48.134 1.00 17.38 193 SER A O 1
ATOM 715 N N . ASP A 1 91 ? 14.304 -3.745 47.687 1.00 16.71 194 ASP A N 1
ATOM 716 C CA . ASP A 1 91 ? 13.054 -3.950 48.423 1.00 20.35 194 ASP A CA 1
ATOM 717 C C . ASP A 1 91 ? 11.962 -4.400 47.453 1.00 20.31 194 ASP A C 1
ATOM 718 O O . ASP A 1 91 ? 11.696 -3.699 46.472 1.00 17.22 194 ASP A O 1
ATOM 723 N N . PRO A 1 92 ? 11.330 -5.547 47.702 1.00 17.87 195 PRO A N 1
ATOM 724 C CA . PRO A 1 92 ? 10.298 -6.060 46.784 1.00 20.11 195 PRO A CA 1
ATOM 725 C C . PRO A 1 92 ? 9.127 -5.114 46.499 1.00 19.79 195 PRO A C 1
ATOM 726 O O . PRO A 1 92 ? 8.665 -5.107 45.356 1.00 19.37 195 PRO A O 1
ATOM 730 N N . ASP A 1 93 ? 8.654 -4.343 47.485 1.00 14.23 196 ASP A N 1
ATOM 731 C CA . ASP A 1 93 ? 7.521 -3.432 47.254 1.00 18.72 196 ASP A CA 1
ATOM 732 C C . ASP A 1 93 ? 7.892 -2.236 46.357 1.00 19.65 196 ASP A C 1
ATOM 733 O O . ASP A 1 93 ? 7.011 -1.605 45.782 1.00 21.60 196 ASP A O 1
ATOM 738 N N . ARG A 1 94 ? 9.187 -1.931 46.248 1.00 15.16 197 ARG A N 1
ATOM 739 C CA . ARG A 1 94 ? 9.690 -0.899 45.346 1.00 15.69 197 ARG A CA 1
ATOM 740 C C . ARG A 1 94 ? 10.163 -1.453 44.001 1.00 15.98 197 ARG A C 1
ATOM 741 O O . ARG A 1 94 ? 10.369 -0.685 43.075 1.00 13.35 197 ARG A O 1
ATOM 749 N N . ALA A 1 95 ? 10.366 -2.766 43.904 1.00 14.03 198 ALA A N 1
ATOM 750 C CA . ALA A 1 95 ? 11.077 -3.363 42.768 1.00 16.14 198 ALA A CA 1
ATOM 751 C C . ALA A 1 95 ? 10.159 -3.653 41.579 1.00 14.76 198 ALA A C 1
ATOM 752 O O . ALA A 1 95 ? 10.018 -4.795 41.163 1.00 17.86 198 ALA A O 1
ATOM 754 N N . TYR A 1 96 ? 9.540 -2.601 41.050 1.00 12.28 199 TYR A N 1
ATOM 755 C CA . TYR A 1 96 ? 8.745 -2.649 39.828 1.00 9.64 199 TYR A CA 1
ATOM 756 C C . TYR A 1 96 ? 9.374 -1.674 38.826 1.00 12.76 199 TYR A C 1
ATOM 757 O O . TYR A 1 96 ? 9.617 -0.502 39.157 1.00 15.30 199 TYR A O 1
ATOM 766 N N . ASN A 1 97 ? 9.639 -2.138 37.602 1.00 10.10 200 ASN A N 1
ATOM 767 C CA . ASN A 1 97 ? 10.154 -1.291 36.543 1.00 9.59 200 ASN A CA 1
ATOM 768 C C . ASN A 1 97 ? 9.783 -1.917 35.200 1.00 12.68 200 ASN A C 1
ATOM 769 O O . ASN A 1 97 ? 10.018 -3.121 34.991 1.00 13.03 200 ASN A O 1
ATOM 774 N N . SER A 1 98 ? 9.213 -1.122 34.304 1.00 13.49 201 SER A N 1
ATOM 775 C CA . SER A 1 98 ? 9.062 -1.521 32.901 1.00 11.18 201 SER A CA 1
ATOM 776 C C . SER A 1 98 ? 10.331 -1.189 32.129 1.00 13.57 201 SER A C 1
ATOM 777 O O . SER A 1 98 ? 11.063 -0.269 32.481 1.00 15.66 201 SER A O 1
ATOM 780 N N . CYS A 1 99 ? 10.575 -1.947 31.068 1.00 14.08 202 CYS A N 1
ATOM 781 C CA . CYS A 1 99 ? 11.768 -1.812 30.250 1.00 16.32 202 CYS A CA 1
ATOM 782 C C . CYS A 1 99 ? 11.292 -1.827 28.816 1.00 13.61 202 CYS A C 1
ATOM 783 O O . CYS A 1 99 ? 10.808 -2.846 28.345 1.00 13.17 202 CYS A O 1
ATOM 786 N N . TYR A 1 100 ? 11.370 -0.675 28.154 1.00 14.50 203 TYR A N 1
ATOM 787 C CA . TYR A 1 100 ? 10.935 -0.535 26.771 1.00 13.87 203 TYR A CA 1
ATOM 788 C C . TYR A 1 100 ? 12.125 -0.216 25.847 1.00 14.68 203 TYR A C 1
ATOM 789 O O . TYR A 1 100 ? 13.007 0.581 26.185 1.00 18.70 203 TYR A O 1
ATOM 798 N N . SER A 1 101 ? 12.146 -0.861 24.683 1.00 12.86 204 SER A N 1
ATOM 799 C CA . SER A 1 101 ? 13.060 -0.471 23.619 1.00 13.29 204 SER A CA 1
ATOM 800 C C . SER A 1 101 ? 12.461 -0.828 22.266 1.00 11.59 204 SER A C 1
ATOM 801 O O . SER A 1 101 ? 11.485 -1.608 22.164 1.00 12.00 204 SER A O 1
ATOM 804 N N . ALA A 1 102 ? 13.022 -0.246 21.222 1.00 11.99 205 ALA A N 1
ATOM 805 C CA . ALA A 1 102 ? 12.489 -0.437 19.889 1.00 10.86 205 ALA A CA 1
ATOM 806 C C . ALA A 1 102 ? 13.479 0.079 18.866 1.00 15.44 205 ALA A C 1
ATOM 807 O O . ALA A 1 102 ? 14.379 0.844 19.189 1.00 13.76 205 ALA A O 1
ATOM 809 N N . GLY A 1 103 ? 13.302 -0.343 17.623 1.00 13.64 206 GLY A N 1
ATOM 810 C CA . GLY A 1 103 ? 14.102 0.179 16.533 1.00 14.59 206 GLY A CA 1
ATOM 811 C C . GLY A 1 103 ? 13.676 -0.426 15.211 1.00 11.96 206 GLY A C 1
ATOM 812 O O . GLY A 1 103 ? 12.818 -1.318 15.168 1.00 14.12 206 GLY A O 1
ATOM 813 N N . VAL A 1 104 ? 14.291 0.058 14.151 1.00 11.74 207 VAL A N 1
ATOM 814 C CA . VAL A 1 104 ? 13.999 -0.367 12.781 1.00 11.83 207 VAL A CA 1
ATOM 815 C C . VAL A 1 104 ? 15.143 -1.211 12.231 1.00 11.94 207 VAL A C 1
ATOM 816 O O . VAL A 1 104 ? 16.314 -0.795 12.280 1.00 11.41 207 VAL A O 1
ATOM 820 N N . PHE A 1 105 ? 14.810 -2.396 11.705 1.00 11.67 208 PHE A N 1
ATOM 821 C CA . PHE A 1 105 ? 15.809 -3.402 11.336 1.00 11.50 208 PHE A CA 1
ATOM 822 C C . PHE A 1 105 ? 15.403 -4.170 10.086 1.00 12.42 208 PHE A C 1
ATOM 823 O O . PHE A 1 105 ? 14.236 -4.436 9.859 1.00 11.07 208 PHE A O 1
ATOM 831 N N . HIS A 1 106 ? 16.389 -4.531 9.287 1.00 11.63 209 HIS A N 1
ATOM 832 C CA . HIS A 1 106 ? 16.169 -5.417 8.157 1.00 14.60 209 HIS A CA 1
ATOM 833 C C . HIS A 1 106 ? 16.102 -6.854 8.670 1.00 14.24 209 HIS A C 1
ATOM 834 O O . HIS A 1 106 ? 16.991 -7.302 9.394 1.00 13.06 209 HIS A O 1
ATOM 841 N N . LEU A 1 107 ? 15.009 -7.538 8.327 1.00 12.56 210 LEU A N 1
ATOM 842 C CA . LEU A 1 107 ? 14.787 -8.940 8.646 1.00 13.44 210 LEU A CA 1
ATOM 843 C C . LEU A 1 107 ? 14.592 -9.733 7.358 1.00 13.94 210 LEU A C 1
ATOM 844 O O . LEU A 1 107 ? 13.938 -9.276 6.429 1.00 13.69 210 LEU A O 1
ATOM 849 N N . HIS A 1 108 ? 15.156 -10.931 7.310 1.00 14.96 211 HIS A N 1
ATOM 850 C CA . HIS A 1 108 ? 15.077 -11.765 6.127 1.00 15.39 211 HIS A CA 1
ATOM 851 C C . HIS A 1 108 ? 14.087 -12.916 6.328 1.00 13.98 211 HIS A C 1
ATOM 852 O O . HIS A 1 108 ? 13.898 -13.402 7.438 1.00 14.21 211 HIS A O 1
ATOM 859 N N . GLN A 1 109 ? 13.439 -13.322 5.244 1.00 14.14 212 GLN A N 1
ATOM 860 C CA . GLN A 1 109 ? 12.617 -14.533 5.221 1.00 13.76 212 GLN A CA 1
ATOM 861 C C . GLN A 1 109 ? 13.380 -15.703 5.857 1.00 14.69 212 GLN A C 1
ATOM 862 O O . GLN A 1 109 ? 14.545 -15.927 5.543 1.00 13.20 212 GLN A O 1
ATOM 868 N N . GLY A 1 110 ? 12.717 -16.421 6.766 1.00 16.02 213 GLY A N 1
ATOM 869 C CA . GLY A 1 110 ? 13.297 -17.571 7.451 1.00 18.29 213 GLY A CA 1
ATOM 870 C C . GLY A 1 110 ? 13.947 -17.248 8.789 1.00 18.39 213 GLY A C 1
ATOM 871 O O . GLY A 1 110 ? 14.317 -18.157 9.525 1.00 17.08 213 GLY A O 1
ATOM 872 N N . ASP A 1 111 ? 14.104 -15.960 9.099 1.00 16.84 214 ASP A N 1
ATOM 873 C CA . ASP A 1 111 ? 14.699 -15.536 10.360 1.00 17.16 214 ASP A CA 1
ATOM 874 C C . ASP A 1 111 ? 13.743 -15.870 11.494 1.00 16.63 214 ASP A C 1
ATOM 875 O O . ASP A 1 111 ? 12.540 -15.997 11.298 1.00 13.63 214 ASP A O 1
ATOM 880 N N . ILE A 1 112 ? 14.306 -16.013 12.680 1.00 13.46 215 ILE A N 1
ATOM 881 C CA . ILE A 1 112 ? 13.550 -16.188 13.910 1.00 14.60 215 ILE A CA 1
ATOM 882 C C . ILE A 1 112 ? 13.921 -15.001 14.801 1.00 18.38 215 ILE A C 1
ATOM 883 O O . ILE A 1 112 ? 15.104 -14.699 14.947 1.00 17.25 215 ILE A O 1
ATOM 888 N N . ILE A 1 113 ? 12.924 -14.341 15.388 1.00 12.46 216 ILE A N 1
ATOM 889 C CA . ILE A 1 113 ? 13.147 -13.281 16.376 1.00 11.45 216 ILE A CA 1
ATOM 890 C C . ILE A 1 113 ? 12.908 -13.858 17.767 1.00 16.74 216 ILE A C 1
ATOM 891 O O . ILE A 1 113 ? 11.872 -14.500 17.999 1.00 14.62 216 ILE A O 1
ATOM 896 N N . THR A 1 114 ? 13.868 -13.649 18.673 1.00 16.72 217 THR A N 1
ATOM 897 C CA . THR A 1 114 ? 13.760 -14.097 20.061 1.00 17.14 217 THR A CA 1
ATOM 898 C C . THR A 1 114 ? 13.806 -12.913 21.006 1.00 15.71 217 THR A C 1
ATOM 899 O O . THR A 1 114 ? 14.462 -11.912 20.726 1.00 14.12 217 THR A O 1
ATOM 903 N N . VAL A 1 115 ? 13.061 -13.011 22.102 1.00 14.94 218 VAL A N 1
ATOM 904 C CA . VAL A 1 115 ? 13.102 -12.037 23.183 1.00 14.33 218 VAL A CA 1
ATOM 905 C C . VAL A 1 115 ? 13.447 -12.850 24.434 1.00 15.66 218 VAL A C 1
ATOM 906 O O . VAL A 1 115 ? 12.662 -13.701 24.868 1.00 15.42 218 VAL A O 1
ATOM 910 N N . LYS A 1 116 ? 14.649 -12.632 24.966 1.00 12.23 219 LYS A N 1
ATOM 911 C CA . LYS A 1 116 ? 15.153 -13.434 26.083 1.00 14.31 219 LYS A CA 1
ATOM 912 C C . LYS A 1 116 ? 15.503 -12.522 27.253 1.00 14.78 219 LYS A C 1
ATOM 913 O O . LYS A 1 116 ? 16.083 -11.449 27.069 1.00 11.34 219 LYS A O 1
ATOM 919 N N . ILE A 1 117 ? 15.112 -12.956 28.446 1.00 12.26 220 ILE A N 1
ATOM 920 C CA . ILE A 1 117 ? 15.531 -12.357 29.702 1.00 12.76 220 ILE A CA 1
ATOM 921 C C . ILE A 1 117 ? 16.649 -13.249 30.231 1.00 12.79 220 ILE A C 1
ATOM 922 O O . ILE A 1 117 ? 16.393 -14.416 30.589 1.00 12.38 220 ILE A O 1
ATOM 927 N N . PRO A 1 118 ? 17.890 -12.759 30.232 1.00 10.93 221 PRO A N 1
ATOM 928 C CA . PRO A 1 118 ? 19.034 -13.608 30.605 1.00 11.83 221 PRO A CA 1
ATOM 929 C C . PRO A 1 118 ? 19.225 -13.874 32.107 1.00 13.93 221 PRO A C 1
ATOM 930 O O . PRO A 1 118 ? 20.325 -13.737 32.624 1.00 14.03 221 PRO A O 1
ATOM 934 N N . ARG A 1 119 ? 18.136 -14.260 32.775 1.00 11.76 222 ARG A N 1
ATOM 935 C CA . ARG A 1 119 ? 18.123 -14.728 34.152 1.00 11.48 222 ARG A CA 1
ATOM 936 C C . ARG A 1 119 ? 17.140 -15.896 34.231 1.00 11.96 222 ARG A C 1
ATOM 937 O O . ARG A 1 119 ? 16.068 -15.836 33.636 1.00 13.59 222 ARG A O 1
ATOM 945 N N . ALA A 1 120 ? 17.493 -16.936 34.983 1.00 11.79 223 ALA A N 1
ATOM 946 C CA . ALA A 1 120 ? 16.583 -18.045 35.235 1.00 17.04 223 ALA A CA 1
ATOM 947 C C . ALA A 1 120 ? 15.426 -17.571 36.113 1.00 14.86 223 ALA A C 1
ATOM 948 O O . ALA A 1 120 ? 15.630 -16.771 37.018 1.00 17.24 223 ALA A O 1
ATOM 950 N N . ASN A 1 121 ? 14.225 -18.078 35.831 1.00 12.20 224 ASN A N 1
ATOM 951 C CA . ASN A 1 121 ? 13.040 -17.842 36.659 1.00 15.33 224 ASN A CA 1
ATOM 952 C C . ASN A 1 121 ? 12.838 -16.365 36.936 1.00 16.73 224 ASN A C 1
ATOM 953 O O . ASN A 1 121 ? 12.619 -15.944 38.077 1.00 15.41 224 ASN A O 1
ATOM 958 N N . ALA A 1 122 ? 12.915 -15.574 35.877 1.00 14.42 225 ALA A N 1
ATOM 959 C CA . ALA A 1 122 ? 12.734 -14.132 35.994 1.00 16.76 225 ALA A CA 1
ATOM 960 C C . ALA A 1 122 ? 11.287 -13.864 36.367 1.00 15.50 225 ALA A C 1
ATOM 961 O O . ALA A 1 122 ? 10.370 -14.526 35.847 1.00 14.07 225 ALA A O 1
ATOM 963 N N . LYS A 1 123 ? 11.084 -12.907 37.270 1.00 15.04 226 LYS A N 1
ATOM 964 C CA . LYS A 1 123 ? 9.749 -12.538 37.737 1.00 17.76 226 LYS A CA 1
ATOM 965 C C . LYS A 1 123 ? 9.215 -11.368 36.908 1.00 20.02 226 LYS A C 1
ATOM 966 O O . LYS A 1 123 ? 9.501 -10.196 37.167 1.00 19.00 226 LYS A O 1
ATOM 972 N N . LEU A 1 124 ? 8.486 -11.710 35.861 1.00 22.12 227 LEU A N 1
ATOM 973 C CA . LEU A 1 124 ? 7.922 -10.699 34.973 1.00 21.51 227 LEU A CA 1
ATOM 974 C C . LEU A 1 124 ? 6.418 -10.835 34.946 1.00 21.00 227 LEU A C 1
ATOM 975 O O . LEU A 1 124 ? 5.873 -11.905 35.232 1.00 19.17 227 LEU A O 1
ATOM 980 N N . SER A 1 125 ? 5.754 -9.732 34.627 1.00 19.66 228 SER A N 1
ATOM 981 C CA . SER A 1 125 ? 4.313 -9.687 34.512 1.00 17.68 228 SER A CA 1
ATOM 982 C C . SER A 1 125 ? 3.863 -10.279 33.183 1.00 20.12 228 SER A C 1
ATOM 983 O O . SER A 1 125 ? 4.440 -9.986 32.135 1.00 19.15 228 SER A O 1
ATOM 986 N N . LEU A 1 126 ? 2.822 -11.102 33.240 1.00 17.01 229 LEU A N 1
ATOM 987 C CA . LEU A 1 126 ? 2.187 -11.641 32.045 1.00 17.17 229 LEU A CA 1
ATOM 988 C C . LEU A 1 126 ? 0.996 -10.783 31.618 1.00 15.31 229 LEU A C 1
ATOM 989 O O . LEU A 1 126 ? 0.271 -11.133 30.694 1.00 15.76 229 LEU A O 1
ATOM 994 N N . SER A 1 127 ? 0.789 -9.660 32.305 1.00 16.05 230 SER A N 1
ATOM 995 C CA . SER A 1 127 ? -0.237 -8.701 31.916 1.00 14.52 230 SER A CA 1
ATOM 996 C C . SER A 1 127 ? -0.015 -8.228 30.490 1.00 12.19 230 SER A C 1
ATOM 997 O O . SER A 1 127 ? 1.108 -7.852 30.139 1.00 13.07 230 SER A O 1
ATOM 1000 N N . PRO A 1 128 ? -1.075 -8.178 29.680 1.00 12.33 231 PRO A N 1
ATOM 1001 C CA . PRO A 1 128 ? -0.942 -7.734 28.288 1.00 14.02 231 PRO A CA 1
ATOM 1002 C C . PRO A 1 128 ? -0.604 -6.240 28.135 1.00 13.99 231 PRO A C 1
ATOM 1003 O O . PRO A 1 128 ? -0.151 -5.821 27.054 1.00 15.59 231 PRO A O 1
ATOM 1007 N N . HIS A 1 129 ? -0.848 -5.445 29.180 1.00 13.08 232 HIS A N 1
ATOM 1008 C CA . HIS A 1 129 ? -0.496 -4.019 29.146 1.00 13.45 232 HIS A CA 1
ATOM 1009 C C . HIS A 1 129 ? 0.823 -3.731 29.873 1.00 14.52 232 HIS A C 1
ATOM 1010 O O . HIS A 1 129 ? 1.309 -2.601 29.864 1.00 17.28 232 HIS A O 1
ATOM 1017 N N . GLY A 1 130 ? 1.435 -4.759 30.454 1.00 15.09 233 GLY A N 1
ATOM 1018 C CA . GLY A 1 130 ? 2.748 -4.613 31.061 1.00 14.22 233 GLY A CA 1
ATOM 1019 C C . GLY A 1 130 ? 3.878 -5.145 30.188 1.00 11.97 233 GLY A C 1
ATOM 1020 O O . GLY A 1 130 ? 4.956 -4.560 30.117 1.00 14.32 233 GLY A O 1
ATOM 1021 N N . THR A 1 131 ? 3.633 -6.286 29.552 1.00 12.66 234 THR A N 1
ATOM 1022 C CA . THR A 1 131 ? 4.623 -6.998 28.763 1.00 11.93 234 THR A CA 1
ATOM 1023 C C . THR A 1 131 ? 4.024 -7.280 27.384 1.00 10.64 234 THR A C 1
ATOM 1024 O O . THR A 1 131 ? 2.941 -7.831 27.285 1.00 11.72 234 THR A O 1
ATOM 1028 N N . PHE A 1 132 ? 4.711 -6.848 26.336 1.00 12.25 235 PHE A N 1
ATOM 1029 C CA . PHE A 1 132 ? 4.210 -6.980 24.974 1.00 11.34 235 PHE A CA 1
ATOM 1030 C C . PHE A 1 132 ? 5.308 -6.837 23.933 1.00 11.49 235 PHE A C 1
ATOM 1031 O O . PHE A 1 132 ? 6.403 -6.358 24.217 1.00 12.96 235 PHE A O 1
ATOM 1039 N N . LEU A 1 133 ? 4.997 -7.258 22.712 1.00 10.72 236 LEU A N 1
ATOM 1040 C CA . LEU A 1 133 ? 5.961 -7.298 21.625 1.00 10.46 236 LEU A CA 1
ATOM 1041 C C . LEU A 1 133 ? 5.201 -6.998 20.348 1.00 12.37 236 LEU A C 1
ATOM 1042 O O . LEU A 1 133 ? 4.123 -7.524 20.145 1.00 15.42 236 LEU A O 1
ATOM 1047 N N . GLY A 1 134 ? 5.747 -6.151 19.487 1.00 12.99 237 GLY A N 1
ATOM 1048 C CA . GLY A 1 134 ? 5.080 -5.861 18.232 1.00 14.29 237 GLY A CA 1
ATOM 1049 C C . GLY A 1 134 ? 5.997 -5.480 17.090 1.00 15.51 237 GLY A C 1
ATOM 1050 O O . GLY A 1 134 ? 7.192 -5.170 17.264 1.00 11.12 237 GLY A O 1
ATOM 1051 N N . PHE A 1 135 ? 5.391 -5.469 15.909 1.00 14.20 238 PHE A N 1
ATOM 1052 C CA . PHE A 1 135 ? 6.097 -5.337 14.642 1.00 11.75 238 PHE A CA 1
ATOM 1053 C C . PHE A 1 135 ? 5.227 -4.518 13.702 1.00 15.44 238 PHE A C 1
ATOM 1054 O O . PHE A 1 135 ? 4.012 -4.725 13.637 1.00 13.60 238 PHE A O 1
ATOM 1062 N N . VAL A 1 136 ? 5.850 -3.614 12.956 1.00 12.31 239 VAL A N 1
ATOM 1063 C CA . VAL A 1 136 ? 5.193 -2.924 11.851 1.00 13.14 239 VAL A CA 1
ATOM 1064 C C . VAL A 1 136 ? 6.120 -3.028 10.643 1.00 12.10 239 VAL A C 1
ATOM 1065 O O . VAL A 1 136 ? 7.266 -2.606 10.711 1.00 14.93 239 VAL A O 1
ATOM 1069 N N . LYS A 1 137 ? 5.640 -3.603 9.552 1.00 12.14 240 LYS A N 1
ATOM 1070 C CA . LYS A 1 137 ? 6.421 -3.634 8.317 1.00 12.55 240 LYS A CA 1
ATOM 1071 C C . LYS A 1 137 ? 6.346 -2.262 7.640 1.00 16.79 240 LYS A C 1
ATOM 1072 O O . LYS A 1 137 ? 5.253 -1.762 7.378 1.00 17.93 240 LYS A O 1
ATOM 1078 N N . LEU A 1 138 ? 7.495 -1.655 7.360 1.00 18.11 241 LEU A N 1
ATOM 1079 C CA . LEU A 1 138 ? 7.526 -0.334 6.718 1.00 25.29 241 LEU A CA 1
ATOM 1080 C C . LEU A 1 138 ? 7.681 -0.403 5.194 1.00 34.39 241 LEU A C 1
ATOM 1081 O O . LEU A 1 138 ? 7.686 0.636 4.512 1.00 38.64 241 LEU A O 1
ATOM 1087 N N . LYS B 1 2 ? 7.739 2.476 1.129 1.00 33.55 105 LYS B N 1
ATOM 1088 C CA . LYS B 1 2 ? 8.153 3.792 0.564 1.00 34.91 105 LYS B CA 1
ATOM 1089 C C . LYS B 1 2 ? 8.665 4.783 1.625 1.00 31.14 105 LYS B C 1
ATOM 1090 O O . LYS B 1 2 ? 8.695 5.998 1.383 1.00 36.27 105 LYS B O 1
ATOM 1096 N N . HIS B 1 3 ? 9.067 4.277 2.788 1.00 19.65 106 HIS B N 1
ATOM 1097 C CA . HIS B 1 3 ? 9.493 5.148 3.880 1.00 17.86 106 HIS B CA 1
ATOM 1098 C C . HIS B 1 3 ? 11.011 5.126 4.008 1.00 17.01 106 HIS B C 1
ATOM 1099 O O . HIS B 1 3 ? 11.616 4.055 4.092 1.00 14.67 106 HIS B O 1
ATOM 1106 N N . SER B 1 4 ? 11.620 6.311 4.021 1.00 11.90 107 SER B N 1
ATOM 1107 C CA . SER B 1 4 ? 13.058 6.436 4.213 1.00 12.39 107 SER B CA 1
ATOM 1108 C C . SER B 1 4 ? 13.386 6.129 5.665 1.00 10.46 107 SER B C 1
ATOM 1109 O O . SER B 1 4 ? 12.640 6.505 6.557 1.00 12.33 107 SER B O 1
ATOM 1112 N N . VAL B 1 5 ? 14.482 5.417 5.888 1.00 10.76 108 VAL B N 1
ATOM 1113 C CA . VAL B 1 5 ? 14.917 5.078 7.237 1.00 10.87 108 VAL B CA 1
ATOM 1114 C C . VAL B 1 5 ? 16.416 5.236 7.388 1.00 11.15 108 VAL B C 1
ATOM 1115 O O . VAL B 1 5 ? 17.179 5.167 6.411 1.00 10.18 108 VAL B O 1
ATOM 1119 N N . LEU B 1 6 ? 16.834 5.427 8.629 1.00 10.98 109 LEU B N 1
ATOM 1120 C CA . LEU B 1 6 ? 18.243 5.557 8.956 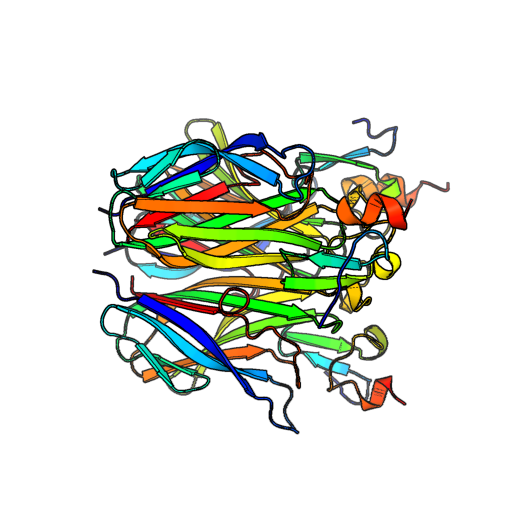1.00 11.48 109 LEU B CA 1
ATOM 1121 C C . LEU B 1 6 ? 18.394 5.108 10.393 1.00 12.87 109 LEU B C 1
ATOM 1122 O O . LEU B 1 6 ? 17.792 5.708 11.265 1.00 14.81 109 LEU B O 1
ATOM 1127 N N . HIS B 1 7 ? 19.186 4.057 10.617 1.00 8.88 110 HIS B N 1
ATOM 1128 C CA . HIS B 1 7 ? 19.494 3.540 11.965 1.00 10.61 110 HIS B CA 1
ATOM 1129 C C . HIS B 1 7 ? 21.017 3.667 12.124 1.00 11.94 110 HIS B C 1
ATOM 1130 O O . HIS B 1 7 ? 21.787 3.188 11.281 1.00 9.70 110 HIS B O 1
ATOM 1137 N N . LEU B 1 8 ? 21.428 4.347 13.198 1.00 9.50 111 LEU B N 1
ATOM 1138 C CA . LEU B 1 8 ? 22.812 4.736 13.463 1.00 10.42 111 LEU B CA 1
ATOM 1139 C C . LEU B 1 8 ? 23.294 4.156 14.790 1.00 11.02 111 LEU B C 1
ATOM 1140 O O . LEU B 1 8 ? 22.523 4.043 15.755 1.00 13.13 111 LEU B O 1
ATOM 1145 N N . VAL B 1 9 ? 24.574 3.807 14.825 1.00 11.49 112 VAL B N 1
ATOM 1146 C CA . VAL B 1 9 ? 25.224 3.297 16.025 1.00 12.44 112 VAL B CA 1
ATOM 1147 C C . VAL B 1 9 ? 26.547 4.043 16.288 1.00 11.54 112 VAL B C 1
ATOM 1148 O O . VAL B 1 9 ? 27.126 4.633 15.383 1.00 10.10 112 VAL B O 1
ATOM 1152 N N . PRO B 1 10 ? 27.040 4.007 17.516 1.00 12.86 113 PRO B N 1
ATOM 1153 C CA . PRO B 1 10 ? 28.284 4.730 17.855 1.00 13.75 113 PRO B CA 1
ATOM 1154 C C . PRO B 1 10 ? 29.536 4.185 17.185 1.00 16.64 113 PRO B C 1
ATOM 1155 O O . PRO B 1 10 ? 29.707 2.965 17.017 1.00 14.94 113 PRO B O 1
ATOM 1159 N N . VAL B 1 11 ? 30.421 5.102 16.806 1.00 12.75 114 VAL B N 1
ATOM 1160 C CA . VAL B 1 11 ? 31.794 4.740 16.500 1.00 16.68 114 VAL B CA 1
ATOM 1161 C C . VAL B 1 11 ? 32.756 5.215 17.593 1.00 18.94 114 VAL B C 1
ATOM 1162 O O . VAL B 1 11 ? 33.794 4.599 17.815 1.00 20.33 114 VAL B O 1
ATOM 1166 N N . ASN B 1 12 ? 32.403 6.306 18.264 1.00 13.89 115 ASN B N 1
ATOM 1167 C CA . ASN B 1 12 ? 33.280 6.949 19.235 1.00 21.04 115 ASN B CA 1
ATOM 1168 C C . ASN B 1 12 ? 32.481 7.958 20.065 1.00 20.14 115 ASN B C 1
ATOM 1169 O O . ASN B 1 12 ? 31.406 8.382 19.656 1.00 18.36 115 ASN B O 1
ATOM 1174 N N . ILE B 1 13 ? 32.987 8.323 21.235 1.00 19.31 116 ILE B N 1
ATOM 1175 C CA . ILE B 1 13 ? 32.398 9.406 22.009 1.00 22.95 116 ILE B CA 1
ATOM 1176 C C . ILE B 1 13 ? 33.394 10.564 22.121 1.00 25.50 116 ILE B C 1
ATOM 1177 O O . ILE B 1 13 ? 34.607 10.350 22.124 1.00 27.85 116 ILE B O 1
ATOM 1182 N N . THR B 1 14 ? 32.866 11.786 22.170 1.00 22.07 117 THR B N 1
ATOM 1183 C CA . THR B 1 14 ? 33.674 12.999 22.293 1.00 26.91 117 THR B CA 1
ATOM 1184 C C . THR B 1 14 ? 33.176 13.838 23.466 1.00 24.87 117 THR B C 1
ATOM 1185 O O . THR B 1 14 ? 31.976 13.936 23.708 1.00 21.39 117 THR B O 1
ATOM 1189 N N . SER B 1 15 ? 34.107 14.451 24.182 1.00 19.06 118 SER B N 1
ATOM 1190 C CA . SER B 1 15 ? 33.766 15.380 25.249 1.00 21.43 118 SER B CA 1
ATOM 1191 C C . SER B 1 15 ? 34.931 16.338 25.422 1.00 21.91 118 SER B C 1
ATOM 1192 O O . SER B 1 15 ? 35.964 15.958 25.965 1.00 23.03 118 SER B O 1
ATOM 1195 N N . LYS B 1 16 ? 34.759 17.571 24.950 1.00 25.40 119 LYS B N 1
ATOM 1196 C CA . LYS B 1 16 ? 35.787 18.609 25.074 1.00 31.19 119 LYS B CA 1
ATOM 1197 C C . LYS B 1 16 ? 35.992 19.021 26.531 1.00 31.66 119 LYS B C 1
ATOM 1198 O O . LYS B 1 16 ? 35.040 19.063 27.306 1.00 31.47 119 LYS B O 1
ATOM 1204 N N . ALA B 1 17 ? 37.236 19.350 26.881 1.00 32.49 120 ALA B N 1
ATOM 1205 C CA . ALA B 1 17 ? 37.653 19.536 28.277 1.00 35.89 120 ALA B CA 1
ATOM 1206 C C . ALA B 1 17 ? 36.819 20.540 29.083 1.00 37.18 120 ALA B C 1
ATOM 1207 O O . ALA B 1 17 ? 36.269 20.185 30.129 1.00 42.40 120 ALA B O 1
ATOM 1209 N N . ASP B 1 18 ? 36.711 21.775 28.595 1.00 36.62 121 ASP B N 1
ATOM 1210 C CA . ASP B 1 18 ? 36.015 22.839 29.333 1.00 38.02 121 ASP B CA 1
ATOM 1211 C C . ASP B 1 18 ? 34.510 22.881 29.019 1.00 35.15 121 ASP B C 1
ATOM 1212 O O . ASP B 1 18 ? 33.881 23.942 29.079 1.00 39.04 121 ASP B O 1
ATOM 1217 N N . SER B 1 19 ? 33.940 21.726 28.693 1.00 31.51 122 SER B N 1
ATOM 1218 C CA . SER B 1 19 ? 32.519 21.607 28.402 1.00 27.53 122 SER B CA 1
ATOM 1219 C C . SER B 1 19 ? 31.871 20.663 29.420 1.00 26.49 122 SER B C 1
ATOM 1220 O O . SER B 1 19 ? 32.557 19.907 30.116 1.00 26.96 122 SER B O 1
ATOM 1223 N N . ASP B 1 20 ? 30.553 20.743 29.516 1.00 22.50 123 ASP B N 1
ATOM 1224 C CA . ASP B 1 20 ? 29.760 19.816 30.321 1.0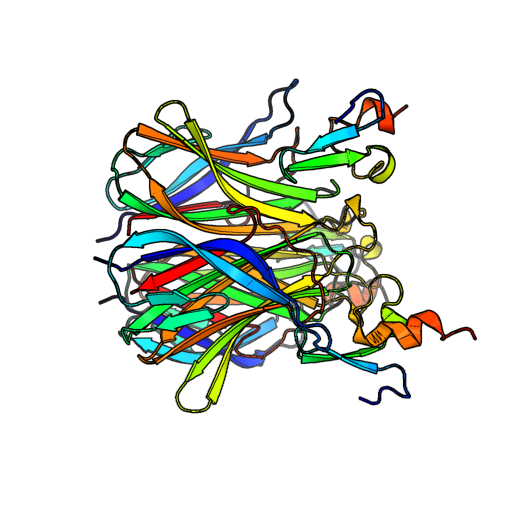0 21.17 123 ASP B CA 1
ATOM 1225 C C . ASP B 1 20 ? 28.851 19.009 29.397 1.00 15.32 123 ASP B C 1
ATOM 1226 O O . ASP B 1 20 ? 27.658 18.829 29.650 1.00 15.67 123 ASP B O 1
ATOM 1231 N N . VAL B 1 21 ? 29.425 18.500 28.313 1.00 13.45 124 VAL B N 1
ATOM 1232 C CA . VAL B 1 21 ? 28.644 17.745 27.346 1.00 14.53 124 VAL B CA 1
ATOM 1233 C C . VAL B 1 21 ? 29.465 16.618 26.719 1.00 11.15 124 VAL B C 1
ATOM 1234 O O . VAL B 1 21 ? 30.657 16.753 26.484 1.00 12.52 124 VAL B O 1
ATOM 1238 N N . THR B 1 22 ? 28.792 15.512 26.463 1.00 10.81 125 THR B N 1
ATOM 1239 C CA . THR B 1 22 ? 29.347 14.381 25.756 1.00 12.85 125 THR B CA 1
ATOM 1240 C C . THR B 1 22 ? 28.455 14.121 24.543 1.00 14.27 125 THR B C 1
ATOM 1241 O O . THR B 1 22 ? 27.222 14.116 24.655 1.00 13.80 125 THR B O 1
ATOM 1245 N N . GLU B 1 23 ? 29.067 13.942 23.382 1.00 14.76 126 GLU B N 1
ATOM 1246 C CA . GLU B 1 23 ? 28.320 13.544 22.196 1.00 15.21 126 GLU B CA 1
ATOM 1247 C C . GLU B 1 23 ? 28.867 12.257 21.576 1.00 16.98 126 GLU B C 1
ATOM 1248 O O . GLU B 1 23 ? 29.950 11.801 21.919 1.00 18.39 126 GLU B O 1
ATOM 1254 N N . VAL B 1 24 ? 28.099 11.689 20.656 1.00 16.84 127 VAL B N 1
ATOM 1255 C CA . VAL B 1 24 ? 28.443 10.456 19.975 1.00 18.76 127 VAL B CA 1
ATOM 1256 C C . VAL B 1 24 ? 28.701 10.757 18.485 1.00 19.38 127 VAL B C 1
ATOM 1257 O O . VAL B 1 24 ? 27.943 11.510 17.872 1.00 20.58 127 VAL B O 1
ATOM 1261 N N . MET B 1 25 ? 29.786 10.204 17.937 1.00 13.02 128 MET B N 1
ATOM 1262 C CA . MET B 1 25 ? 30.000 10.127 16.493 1.00 15.54 128 MET B CA 1
ATOM 1263 C C . MET B 1 25 ? 29.248 8.892 15.983 1.00 15.56 128 MET B C 1
ATOM 1264 O O . MET B 1 25 ? 29.514 7.783 16.430 1.00 15.87 128 MET B O 1
ATOM 1269 N N . TRP B 1 26 ? 28.331 9.091 15.044 1.00 13.40 129 TRP B N 1
ATOM 1270 C CA . TRP B 1 26 ? 27.417 8.041 14.583 1.00 13.87 129 TRP B CA 1
ATOM 1271 C C . TRP B 1 26 ? 27.864 7.467 13.224 1.00 15.81 129 TRP B C 1
ATOM 1272 O O . TRP B 1 26 ? 28.479 8.170 12.420 1.00 13.81 129 TRP B O 1
ATOM 1283 N N . GLN B 1 27 ? 27.562 6.182 13.006 1.00 11.21 130 GLN B N 1
ATOM 1284 C CA . GLN B 1 27 ? 27.761 5.496 11.728 1.00 12.67 130 GLN B CA 1
ATOM 1285 C C . GLN B 1 27 ? 26.466 4.752 11.372 1.00 9.90 130 GLN B C 1
ATOM 1286 O O . GLN B 1 27 ? 25.901 4.078 12.221 1.00 9.44 130 GLN B O 1
ATOM 1292 N N . PRO B 1 28 ? 25.970 4.888 10.146 1.00 10.51 131 PRO B N 1
ATOM 1293 C CA . PRO B 1 28 ? 24.792 4.118 9.720 1.00 11.35 131 PRO B CA 1
ATOM 1294 C C . PRO B 1 28 ? 25.041 2.632 9.588 1.00 9.54 131 PRO B C 1
ATOM 1295 O O . PRO B 1 28 ? 26.073 2.208 9.053 1.00 10.07 131 PRO B O 1
ATOM 1299 N N . VAL B 1 29 ? 24.102 1.847 10.102 1.00 12.79 132 VAL B N 1
ATOM 1300 C CA . VAL B 1 29 ? 24.067 0.411 9.837 1.00 13.22 132 VAL B CA 1
ATOM 1301 C C . VAL B 1 29 ? 22.872 -0.013 8.964 1.00 11.56 132 VAL B C 1
ATOM 1302 O O . VAL B 1 29 ? 22.858 -1.126 8.426 1.00 10.18 132 VAL B O 1
ATOM 1306 N N . LEU B 1 30 ? 21.897 0.880 8.804 1.00 11.32 133 LEU B N 1
ATOM 1307 C CA . LEU B 1 30 ? 20.785 0.682 7.875 1.00 8.74 133 LEU B CA 1
ATOM 1308 C C . LEU B 1 30 ? 20.350 2.021 7.306 1.00 9.44 133 LEU B C 1
ATOM 1309 O O . LEU B 1 30 ? 20.065 2.957 8.050 1.00 11.06 133 LEU B O 1
ATOM 1314 N N . ARG B 1 31 ? 20.281 2.091 5.986 1.00 9.04 134 ARG B N 1
ATOM 1315 C CA . ARG B 1 31 ? 19.872 3.295 5.273 1.00 14.75 134 ARG B CA 1
ATOM 1316 C C . ARG B 1 31 ? 18.958 2.886 4.128 1.00 13.36 134 ARG B C 1
ATOM 1317 O O . ARG B 1 31 ? 19.302 2.000 3.333 1.00 11.17 134 ARG B O 1
ATOM 1325 N N . ARG B 1 32 ? 17.801 3.542 4.031 1.00 11.61 135 ARG B N 1
ATOM 1326 C CA . ARG B 1 32 ? 16.926 3.419 2.868 1.00 15.49 135 ARG B CA 1
ATOM 1327 C C . ARG B 1 32 ? 16.380 4.799 2.490 1.00 17.13 135 ARG B C 1
ATOM 1328 O O . ARG B 1 32 ? 15.958 5.556 3.349 1.00 10.51 135 ARG B O 1
ATOM 1336 N N . GLY B 1 33 ? 16.380 5.109 1.200 1.00 18.04 136 GLY B N 1
ATOM 1337 C CA . GLY B 1 33 ? 15.751 6.317 0.698 1.00 19.06 136 GLY B CA 1
ATOM 1338 C C . GLY B 1 33 ? 16.530 7.588 0.949 1.00 19.57 136 GLY B C 1
ATOM 1339 O O . GLY B 1 33 ? 17.645 7.570 1.456 1.00 21.05 136 GLY B O 1
ATOM 1340 N N . ARG B 1 34 ? 15.913 8.708 0.584 1.00 23.48 137 ARG B N 1
ATOM 1341 C CA . ARG B 1 34 ? 16.550 10.018 0.642 1.00 27.97 137 ARG B CA 1
ATOM 1342 C C . ARG B 1 34 ? 16.052 10.762 1.866 1.00 27.03 137 ARG B C 1
ATOM 1343 O O . ARG B 1 34 ? 14.981 10.439 2.401 1.00 24.86 137 ARG B O 1
ATOM 1351 N N . GLY B 1 35 ? 16.832 11.749 2.307 1.00 25.49 138 GLY B N 1
ATOM 1352 C CA . GLY B 1 35 ? 16.341 12.737 3.256 1.00 24.57 138 GLY B CA 1
ATOM 1353 C C . GLY B 1 35 ? 17.286 13.151 4.366 1.00 21.62 138 GLY B C 1
ATOM 1354 O O . GLY B 1 35 ? 17.174 14.267 4.868 1.00 16.03 138 GLY B O 1
ATOM 1355 N N . LEU B 1 36 ? 18.195 12.260 4.752 1.00 20.71 139 LEU B N 1
ATOM 1356 C CA . LEU B 1 36 ? 19.030 12.447 5.942 1.00 22.66 139 LEU B CA 1
ATOM 1357 C C . LEU B 1 36 ? 20.480 12.042 5.708 1.00 24.96 139 LEU B C 1
ATOM 1358 O O . LEU B 1 36 ? 20.755 11.175 4.883 1.00 21.48 139 LEU B O 1
ATOM 1363 N N . GLU B 1 37 ? 21.396 12.652 6.456 1.00 20.92 140 GLU B N 1
ATOM 1364 C CA . GLU B 1 37 ? 22.825 12.330 6.355 1.00 23.21 140 GLU B CA 1
ATOM 1365 C C . GLU B 1 37 ? 23.539 12.537 7.677 1.00 20.11 140 GLU B C 1
ATOM 1366 O O . GLU B 1 37 ? 23.587 13.650 8.203 1.00 17.73 140 GLU B O 1
ATOM 1372 N N . ALA B 1 38 ? 24.102 11.460 8.213 1.00 20.98 141 ALA B N 1
ATOM 1373 C CA . ALA B 1 38 ? 24.965 11.538 9.379 1.00 20.98 141 ALA B CA 1
ATOM 1374 C C . ALA B 1 38 ? 26.283 12.213 9.004 1.00 20.76 141 ALA B C 1
ATOM 1375 O O . ALA B 1 38 ? 26.893 11.894 7.986 1.00 20.18 141 ALA B O 1
ATOM 1377 N N . GLN B 1 39 ? 26.693 13.164 9.829 1.00 18.91 142 GLN B N 1
ATOM 1378 C CA . GLN B 1 39 ? 27.916 13.926 9.628 1.00 24.47 142 GLN B CA 1
ATOM 1379 C C . GLN B 1 39 ? 28.575 14.025 10.995 1.00 26.16 142 GLN B C 1
ATOM 1380 O O . GLN B 1 39 ? 28.467 15.043 11.686 1.00 22.10 142 GLN B O 1
ATOM 1386 N N . GLY B 1 40 ? 29.209 12.926 11.397 1.00 28.20 143 GLY B N 1
ATOM 1387 C CA . GLY B 1 40 ? 29.951 12.873 12.639 1.00 26.73 143 GLY B CA 1
ATOM 1388 C C . GLY B 1 40 ? 29.004 12.829 13.813 1.00 21.69 143 GLY B C 1
ATOM 1389 O O . GLY B 1 40 ? 28.228 11.870 13.971 1.00 23.04 143 GLY B O 1
ATOM 1390 N N . ASP B 1 41 ? 29.036 13.881 14.624 1.00 23.08 144 ASP B N 1
ATOM 1391 C CA . ASP B 1 41 ? 28.228 13.916 15.848 1.00 23.05 144 ASP B CA 1
ATOM 1392 C C . ASP B 1 41 ? 26.810 14.467 15.670 1.00 21.26 144 ASP B C 1
ATOM 1393 O O . ASP B 1 41 ? 26.042 14.509 16.628 1.00 22.27 144 ASP B O 1
ATOM 1398 N N . ILE B 1 42 ? 26.468 14.885 14.454 1.00 20.26 145 ILE B N 1
ATOM 1399 C CA . ILE B 1 42 ? 25.117 15.376 14.162 1.00 18.58 145 ILE B CA 1
ATOM 1400 C C . ILE B 1 42 ? 24.533 14.696 12.940 1.00 15.12 145 ILE B C 1
ATOM 1401 O O . ILE B 1 42 ? 25.222 13.965 12.227 1.00 15.08 145 ILE B O 1
ATOM 1406 N N . VAL B 1 43 ? 23.237 14.908 12.727 1.00 11.70 146 VAL B N 1
ATOM 1407 C CA . VAL B 1 43 ? 22.563 14.445 11.532 1.00 11.04 146 VAL B CA 1
ATOM 1408 C C . VAL B 1 43 ? 21.979 15.645 10.803 1.00 13.33 146 VAL B C 1
ATOM 1409 O O . VAL B 1 43 ? 21.359 16.505 11.413 1.00 15.87 146 VAL B O 1
ATOM 1413 N N . ARG B 1 44 ? 22.183 15.690 9.494 1.00 11.73 147 ARG B N 1
ATOM 1414 C CA . ARG B 1 44 ? 21.681 16.762 8.666 1.00 14.44 147 ARG B CA 1
ATOM 1415 C C . ARG B 1 44 ? 20.395 16.318 7.999 1.00 17.37 147 ARG B C 1
ATOM 1416 O O . ARG B 1 44 ? 20.310 15.197 7.487 1.00 16.67 147 ARG B O 1
ATOM 1424 N N . VAL B 1 45 ? 19.401 17.199 7.999 1.00 15.27 148 VAL B N 1
ATOM 1425 C CA . VAL B 1 45 ? 18.152 16.985 7.267 1.00 14.71 148 VAL B CA 1
ATOM 1426 C C . VAL B 1 45 ? 18.233 17.685 5.914 1.00 14.97 148 VAL B C 1
ATOM 1427 O O . VAL B 1 45 ? 18.424 18.898 5.848 1.00 16.57 148 VAL B O 1
ATOM 1431 N N . TRP B 1 46 ? 18.103 16.922 4.830 1.00 16.71 149 TRP B N 1
ATOM 1432 C CA . TRP B 1 46 ? 18.039 17.479 3.483 1.00 18.22 149 TRP B CA 1
ATOM 1433 C C . TRP B 1 46 ? 16.613 17.633 2.935 1.00 17.25 149 TRP B C 1
ATOM 1434 O O . TRP B 1 46 ? 16.388 18.488 2.090 1.00 14.49 149 TRP B O 1
ATOM 1445 N N . ASP B 1 47 ? 15.664 16.822 3.407 1.00 16.88 150 ASP B N 1
ATOM 1446 C CA . ASP B 1 47 ? 14.279 16.882 2.914 1.00 17.28 150 ASP B CA 1
ATOM 1447 C C . ASP B 1 47 ? 13.310 17.273 4.027 1.00 13.35 150 ASP B C 1
ATOM 1448 O O . ASP B 1 47 ? 13.223 16.582 5.046 1.00 15.18 150 ASP B O 1
ATOM 1453 N N . THR B 1 48 ? 12.565 18.355 3.826 1.00 12.26 151 THR B N 1
ATOM 1454 C CA . THR B 1 48 ? 11.556 18.774 4.789 1.00 13.55 151 THR B CA 1
ATOM 1455 C C . THR B 1 48 ? 10.488 17.698 4.893 1.00 16.30 151 THR B C 1
ATOM 1456 O O . THR B 1 48 ? 10.049 17.171 3.885 1.00 12.60 151 THR B O 1
ATOM 1460 N N . GLY B 1 49 ? 10.066 17.382 6.112 1.00 13.94 152 GLY B N 1
ATOM 1461 C CA . GLY B 1 49 ? 8.990 16.428 6.299 1.00 15.67 152 GLY B CA 1
ATOM 1462 C C . GLY B 1 49 ? 8.719 16.108 7.746 1.00 13.77 152 GLY B C 1
ATOM 1463 O O . GLY B 1 49 ? 9.274 16.725 8.656 1.00 14.07 152 GLY B O 1
ATOM 1464 N N . ILE B 1 50 ? 7.851 15.128 7.961 1.00 11.48 153 ILE B N 1
ATOM 1465 C CA . ILE B 1 50 ? 7.539 14.666 9.308 1.00 12.23 153 ILE B CA 1
ATOM 1466 C C . ILE B 1 50 ? 8.283 13.354 9.529 1.00 11.35 153 ILE B C 1
ATOM 1467 O O . ILE B 1 50 ? 8.154 12.428 8.738 1.00 10.90 153 ILE B O 1
ATOM 1472 N N . TYR B 1 51 ? 9.055 13.287 10.599 1.00 9.95 154 TYR B N 1
ATOM 1473 C CA . TYR B 1 51 ? 9.901 12.137 10.897 1.00 10.52 154 TYR B CA 1
ATOM 1474 C C . TYR B 1 51 ? 9.620 11.568 12.284 1.00 12.93 154 TYR B C 1
ATOM 1475 O O . TYR B 1 51 ? 9.464 12.310 13.237 1.00 13.42 154 TYR B O 1
ATOM 1484 N N . LEU B 1 52 ? 9.573 10.244 12.389 1.00 10.21 155 LEU B N 1
ATOM 1485 C CA . LEU B 1 52 ? 9.726 9.563 13.674 1.00 11.32 155 LEU B CA 1
ATOM 1486 C C . LEU B 1 52 ? 11.219 9.562 14.010 1.00 14.22 155 LEU B C 1
ATOM 1487 O O . LEU B 1 52 ? 12.036 9.211 13.170 1.00 14.92 155 LEU B O 1
ATOM 1492 N N . LEU B 1 53 ? 11.570 9.990 15.218 1.00 11.51 156 LEU B N 1
ATOM 1493 C CA . LEU B 1 53 ? 12.951 9.986 15.726 1.00 13.66 156 LEU B CA 1
ATOM 1494 C C . LEU B 1 53 ? 12.984 9.165 16.999 1.00 15.16 156 LEU B C 1
ATOM 1495 O O . LEU B 1 53 ? 12.138 9.373 17.854 1.00 13.02 156 LEU B O 1
ATOM 1500 N N . TYR B 1 54 ? 13.937 8.250 17.137 1.00 12.71 157 TYR B N 1
ATOM 1501 C CA . TYR B 1 54 ? 14.084 7.470 18.381 1.00 12.08 157 TYR B CA 1
ATOM 1502 C C . TYR B 1 54 ? 15.554 7.412 18.781 1.00 11.49 157 TYR B C 1
ATOM 1503 O O . TYR B 1 54 ? 16.450 7.488 17.935 1.00 11.57 157 TYR B O 1
ATOM 1512 N N . SER B 1 55 ? 15.794 7.297 20.084 1.00 12.22 158 SER B N 1
ATOM 1513 C CA . SER B 1 55 ? 17.130 7.387 20.631 1.00 11.31 158 SER B CA 1
ATOM 1514 C C . SER B 1 55 ? 17.227 6.517 21.884 1.00 12.07 158 SER B C 1
ATOM 1515 O O . SER B 1 55 ? 16.379 6.611 22.772 1.00 13.63 158 SER B O 1
ATOM 1518 N N . GLN B 1 56 ? 18.267 5.683 21.957 1.00 12.02 159 GLN B N 1
ATOM 1519 C CA . GLN B 1 56 ? 18.610 4.978 23.200 1.00 11.96 159 GLN B CA 1
ATOM 1520 C C . GLN B 1 56 ? 20.070 5.226 23.549 1.00 12.24 159 GLN B C 1
ATOM 1521 O O . GLN B 1 56 ? 20.925 5.276 22.674 1.00 13.44 159 GLN B O 1
ATOM 1527 N N . VAL B 1 57 ? 20.345 5.399 24.836 1.00 11.69 160 VAL B N 1
ATOM 1528 C CA . VAL B 1 57 ? 21.696 5.408 25.350 1.00 9.49 160 VAL B CA 1
ATOM 1529 C C . VAL B 1 57 ? 21.751 4.470 26.565 1.00 10.81 160 VAL B C 1
ATOM 1530 O O . VAL B 1 57 ? 20.852 4.481 27.411 1.00 12.92 160 VAL B O 1
ATOM 1534 N N . LEU B 1 58 ? 22.798 3.658 26.618 1.00 13.26 161 LEU B N 1
ATOM 1535 C CA . LEU B 1 58 ? 23.040 2.747 27.716 1.00 12.14 161 LEU B CA 1
ATOM 1536 C C . LEU B 1 58 ? 24.176 3.321 28.556 1.00 11.77 161 LEU B C 1
ATOM 1537 O O . LEU B 1 58 ? 25.282 3.558 28.050 1.00 13.63 161 LEU B O 1
ATOM 1542 N N . PHE B 1 59 ? 23.882 3.583 29.825 1.00 14.80 162 PHE B N 1
ATOM 1543 C CA . PHE B 1 59 ? 24.829 4.161 30.768 1.00 13.73 162 PHE B CA 1
ATOM 1544 C C . PHE B 1 59 ? 25.315 3.138 31.772 1.00 15.05 162 PHE B C 1
ATOM 1545 O O . PHE B 1 59 ? 24.547 2.292 32.222 1.00 14.11 162 PHE B O 1
ATOM 1553 N N . HIS B 1 60 ? 26.602 3.216 32.094 1.00 14.81 163 HIS B N 1
ATOM 1554 C CA . HIS B 1 60 ? 27.203 2.531 33.236 1.00 17.86 163 HIS B CA 1
ATOM 1555 C C . HIS B 1 60 ? 27.954 3.613 34.041 1.00 17.92 163 HIS B C 1
ATOM 1556 O O . HIS B 1 60 ? 29.153 3.836 33.850 1.00 16.45 163 HIS B O 1
ATOM 1563 N N . ASP B 1 61 ? 27.223 4.288 34.918 1.00 17.87 164 ASP B N 1
ATOM 1564 C CA . ASP B 1 61 ? 27.649 5.577 35.486 1.00 16.97 164 ASP B CA 1
ATOM 1565 C C . ASP B 1 61 ? 26.884 5.807 36.791 1.00 12.84 164 ASP B C 1
ATOM 1566 O O . ASP B 1 61 ? 25.663 5.675 36.815 1.00 14.47 164 ASP B O 1
ATOM 1571 N N . VAL B 1 62 ? 27.581 6.148 37.869 1.00 10.83 165 VAL B N 1
ATOM 1572 C CA . VAL B 1 62 ? 26.903 6.457 39.144 1.00 12.22 165 VAL B CA 1
ATOM 1573 C C . VAL B 1 62 ? 26.420 7.916 39.266 1.00 11.61 165 VAL B C 1
ATOM 1574 O O . VAL B 1 62 ? 25.856 8.307 40.290 1.00 15.47 165 VAL B O 1
ATOM 1578 N N . THR B 1 63 ? 26.638 8.727 38.242 1.00 11.46 166 THR B N 1
ATOM 1579 C CA . THR B 1 63 ? 26.145 10.113 38.281 1.00 10.97 166 THR B CA 1
ATOM 1580 C C . THR B 1 63 ? 24.627 10.121 38.560 1.00 9.52 166 THR B C 1
ATOM 1581 O O . THR B 1 63 ? 23.890 9.349 37.968 1.00 11.52 166 THR B O 1
ATOM 1585 N N . PHE B 1 64 ? 24.196 11.005 39.465 1.00 10.54 167 PHE B N 1
ATOM 1586 C CA . PHE B 1 64 ? 22.870 10.946 40.089 1.00 10.02 167 PHE B CA 1
ATOM 1587 C C . PHE B 1 64 ? 21.719 10.784 39.092 1.00 12.83 167 PHE B C 1
ATOM 1588 O O . PHE B 1 64 ? 20.801 9.972 39.326 1.00 10.59 167 PHE B O 1
ATOM 1596 N N . THR B 1 65 ? 21.800 11.508 37.975 1.00 10.75 168 THR B N 1
ATOM 1597 C CA . THR B 1 65 ? 20.937 11.304 36.836 1.00 12.28 168 THR B CA 1
ATOM 1598 C C . THR B 1 65 ? 21.772 11.353 35.577 1.00 12.49 168 THR B C 1
ATOM 1599 O O . THR B 1 65 ? 22.788 12.057 35.504 1.00 12.44 168 THR B O 1
ATOM 1603 N N . MET B 1 66 ? 21.349 10.554 34.617 1.00 11.73 169 MET B N 1
ATOM 1604 C CA . MET B 1 66 ? 21.946 10.514 33.293 1.00 11.99 169 MET B CA 1
ATOM 1605 C C . MET B 1 66 ? 20.820 10.502 32.280 1.00 11.28 169 MET B C 1
ATOM 1606 O O . MET B 1 66 ? 19.681 10.217 32.595 1.00 14.68 169 MET B O 1
ATOM 1611 N N . GLY B 1 67 ? 21.152 10.814 31.044 1.00 12.60 170 GLY B N 1
ATOM 1612 C CA . GLY B 1 67 ? 20.167 10.838 29.995 1.00 12.73 170 GLY B CA 1
ATOM 1613 C C . GLY B 1 67 ? 20.671 11.627 28.814 1.00 13.14 170 GLY B C 1
ATOM 1614 O O . GLY B 1 67 ? 21.827 12.008 28.764 1.00 16.54 170 GLY B O 1
ATOM 1615 N N . GLN B 1 68 ? 19.779 11.890 27.880 1.00 13.76 171 GLN B N 1
ATOM 1616 C CA . GLN B 1 68 ? 20.147 12.530 26.638 1.00 13.66 171 GLN B CA 1
ATOM 1617 C C . GLN B 1 68 ? 19.100 13.569 26.229 1.00 11.84 171 GLN B C 1
ATOM 1618 O O . GLN B 1 68 ? 17.937 13.497 26.619 1.00 14.69 171 GLN B O 1
ATOM 1624 N N . VAL B 1 69 ? 19.554 14.563 25.479 1.00 13.59 172 VAL B N 1
ATOM 1625 C CA . VAL B 1 69 ? 18.702 15.636 24.983 1.00 12.96 172 VAL B CA 1
ATOM 1626 C C . VAL B 1 69 ? 18.811 15.605 23.462 1.00 14.61 172 VAL B C 1
ATOM 1627 O O . VAL B 1 69 ? 19.909 15.672 22.922 1.00 13.62 172 VAL B O 1
ATOM 1631 N N . VAL B 1 70 ? 17.678 15.463 22.786 1.00 11.31 173 VAL B N 1
ATOM 1632 C CA . VAL B 1 70 ? 17.637 15.471 21.332 1.00 11.82 173 VAL B CA 1
ATOM 1633 C C . VAL B 1 70 ? 16.996 16.761 20.834 1.00 10.22 173 VAL B C 1
ATOM 1634 O O . VAL B 1 70 ? 15.886 17.087 21.226 1.00 15.18 173 VAL B O 1
ATOM 1638 N N . SER B 1 71 ? 17.708 17.489 19.981 1.00 11.72 174 SER B N 1
ATOM 1639 C CA . SER B 1 71 ? 17.318 18.843 19.588 1.00 9.70 174 SER B CA 1
ATOM 1640 C C . SER B 1 71 ? 17.443 19.025 18.091 1.00 12.65 174 SER B C 1
ATOM 1641 O O . SER B 1 71 ? 18.168 18.284 17.426 1.00 13.34 174 SER B O 1
ATOM 1644 N N . ARG B 1 72 ? 16.738 20.025 17.576 1.00 13.47 175 ARG B N 1
ATOM 1645 C CA . ARG B 1 72 ? 16.892 20.455 16.203 1.00 14.53 175 ARG B CA 1
ATOM 1646 C C . ARG B 1 72 ? 17.302 21.925 16.168 1.00 13.49 175 ARG B C 1
ATOM 1647 O O . ARG B 1 72 ? 16.826 22.732 16.960 1.00 13.30 175 ARG B O 1
ATOM 1655 N N . GLU B 1 73 ? 18.178 22.260 15.234 1.00 13.29 176 GLU B N 1
ATOM 1656 C CA . GLU B 1 73 ? 18.676 23.627 15.088 1.00 12.13 176 GLU B CA 1
ATOM 1657 C C . GLU B 1 73 ? 18.514 24.054 13.642 1.00 12.23 176 GLU B C 1
ATOM 1658 O O . GLU B 1 73 ? 18.974 23.384 12.726 1.00 11.12 176 GLU B O 1
ATOM 1664 N N . GLY B 1 74 ? 17.828 25.165 13.441 1.00 13.54 177 GLY B N 1
ATOM 1665 C CA . GLY B 1 74 ? 17.673 25.733 12.114 1.00 18.17 177 GLY B CA 1
ATOM 1666 C C . GLY B 1 74 ? 16.968 27.073 12.202 1.00 24.72 177 GLY B C 1
ATOM 1667 O O . GLY B 1 74 ? 16.254 27.330 13.172 1.00 25.34 177 GLY B O 1
ATOM 1668 N N . GLN B 1 75 ? 17.170 27.918 11.194 1.00 28.80 178 GLN B N 1
ATOM 1669 C CA . GLN B 1 75 ? 16.584 29.272 11.151 1.00 31.52 178 GLN B CA 1
ATOM 1670 C C . GLN B 1 75 ? 16.973 30.128 12.357 1.00 30.77 178 GLN B C 1
ATOM 1671 O O . GLN B 1 75 ? 16.156 30.878 12.890 1.00 35.51 178 GLN B O 1
ATOM 1677 N N . GLY B 1 76 ? 18.224 30.009 12.785 1.00 29.74 179 GLY B N 1
ATOM 1678 C CA . GLY B 1 76 ? 18.719 30.734 13.941 1.00 28.50 179 GLY B CA 1
ATOM 1679 C C . GLY B 1 76 ? 18.122 30.357 15.287 1.00 26.67 179 GLY B C 1
ATOM 1680 O O . GLY B 1 76 ? 18.352 31.059 16.269 1.00 29.18 179 GLY B O 1
ATOM 1681 N N . ARG B 1 77 ? 17.380 29.252 15.351 1.00 26.53 180 ARG B N 1
ATOM 1682 C CA . ARG B 1 77 ? 16.775 28.798 16.604 1.00 26.11 180 ARG B CA 1
ATOM 1683 C C . ARG B 1 77 ? 17.099 27.330 16.917 1.00 21.55 180 ARG B C 1
ATOM 1684 O O . ARG B 1 77 ? 17.237 26.498 16.025 1.00 18.54 180 ARG B O 1
ATOM 1692 N N . ARG B 1 78 ? 17.221 27.044 18.204 1.00 18.91 181 ARG B N 1
ATOM 1693 C CA . ARG B 1 78 ? 17.384 25.700 18.728 1.00 20.70 181 ARG B CA 1
ATOM 1694 C C . ARG B 1 78 ? 16.078 25.326 19.428 1.00 19.28 181 ARG B C 1
ATOM 1695 O O . ARG B 1 78 ? 15.488 26.142 20.139 1.00 22.50 181 ARG B O 1
ATOM 1703 N N . GLU B 1 79 ? 15.627 24.099 19.210 1.00 17.30 182 GLU B N 1
ATOM 1704 C CA . GLU B 1 79 ? 14.386 23.599 19.790 1.00 15.65 182 GLU B CA 1
ATOM 1705 C C . GLU B 1 79 ? 14.675 22.197 20.294 1.00 14.74 182 GLU B C 1
ATOM 1706 O O . GLU B 1 79 ? 15.125 21.352 19.522 1.00 13.64 182 GLU B O 1
ATOM 1712 N N . THR B 1 80 ? 14.445 21.960 21.585 1.00 12.98 183 THR B N 1
ATOM 1713 C CA . THR B 1 80 ? 14.551 20.624 22.173 1.00 12.82 183 THR B CA 1
ATOM 1714 C C . THR B 1 80 ? 13.318 19.813 21.808 1.00 12.86 183 THR B C 1
ATOM 1715 O O . THR B 1 80 ? 12.204 20.245 22.069 1.00 10.32 183 THR B O 1
ATOM 1719 N N . LEU B 1 81 ? 13.528 18.631 21.233 1.00 10.31 184 LEU B N 1
ATOM 1720 C CA . LEU B 1 81 ? 12.437 17.754 20.778 1.00 12.73 184 LEU B CA 1
ATOM 1721 C C . LEU B 1 81 ? 11.974 16.798 21.885 1.00 13.10 184 LEU B C 1
ATOM 1722 O O . LEU B 1 81 ? 10.781 16.719 22.221 1.00 13.82 184 LEU B O 1
ATOM 1727 N N . PHE B 1 82 ? 12.928 16.090 22.473 1.00 11.85 185 PHE B N 1
ATOM 1728 C CA . PHE B 1 82 ? 12.660 15.276 23.631 1.00 13.46 185 PHE B CA 1
ATOM 1729 C C . PHE B 1 82 ? 13.919 15.054 24.470 1.00 15.43 185 PHE B C 1
ATOM 1730 O O . PHE B 1 82 ? 15.032 15.257 24.016 1.00 12.81 185 PHE B O 1
ATOM 1738 N N . ARG B 1 83 ? 13.718 14.684 25.718 1.00 14.12 186 ARG B N 1
ATOM 1739 C CA . ARG B 1 83 ? 14.819 14.159 26.512 1.00 17.86 186 ARG B CA 1
ATOM 1740 C C . ARG B 1 83 ? 14.386 12.935 27.298 1.00 16.83 186 ARG B C 1
ATOM 1741 O O . ARG B 1 83 ? 13.186 12.659 27.470 1.00 17.63 186 ARG B O 1
ATOM 1749 N N . CYS B 1 84 ? 15.392 12.178 27.706 1.00 15.99 187 CYS B N 1
ATOM 1750 C CA . CYS B 1 84 ? 15.213 10.946 28.464 1.00 17.51 187 CYS B CA 1
ATOM 1751 C C . CYS B 1 84 ? 16.065 11.114 29.712 1.00 13.25 187 CYS B C 1
ATOM 1752 O O . CYS B 1 84 ? 17.183 11.612 29.625 1.00 13.76 187 CYS B O 1
ATOM 1755 N N . ILE B 1 85 ? 15.513 10.778 30.877 1.00 14.79 188 ILE B N 1
ATOM 1756 C CA . ILE B 1 85 ? 16.192 10.970 32.153 1.00 11.51 188 ILE B CA 1
ATOM 1757 C C . ILE B 1 85 ? 16.053 9.725 33.015 1.00 14.53 188 ILE B C 1
ATOM 1758 O O . ILE B 1 85 ? 14.960 9.213 33.208 1.00 14.12 188 ILE B O 1
ATOM 1763 N N . ARG B 1 86 ? 17.176 9.267 33.554 1.00 11.11 189 ARG B N 1
ATOM 1764 C CA . ARG B 1 86 ? 17.209 8.089 34.406 1.00 13.89 189 ARG B CA 1
ATOM 1765 C C . ARG B 1 86 ? 18.011 8.380 35.661 1.00 12.88 189 ARG B C 1
ATOM 1766 O O . ARG B 1 86 ? 19.172 8.769 35.571 1.00 13.65 189 ARG B O 1
ATOM 1774 N N . SER B 1 87 ? 17.405 8.146 36.825 1.00 11.33 190 SER B N 1
ATOM 1775 C CA . SER B 1 87 ? 18.129 8.127 38.074 1.00 12.77 190 SER B CA 1
ATOM 1776 C C . SER B 1 87 ? 19.050 6.892 38.141 1.00 14.13 190 SER B C 1
ATOM 1777 O O . SER B 1 87 ? 18.652 5.802 37.758 1.00 13.29 190 SER B O 1
ATOM 1780 N N . MET B 1 88 ? 20.268 7.070 38.650 1.00 12.50 191 MET B N 1
ATOM 1781 C CA . MET B 1 88 ? 21.247 5.989 38.733 1.00 13.73 191 MET B CA 1
ATOM 1782 C C . MET B 1 88 ? 21.550 5.674 40.188 1.00 11.21 191 MET B C 1
ATOM 1783 O O . MET B 1 88 ? 21.588 6.572 41.033 1.00 12.78 191 MET B O 1
ATOM 1788 N N . PRO B 1 89 ? 21.785 4.403 40.502 1.00 11.50 192 PRO B N 1
ATOM 1789 C CA . PRO B 1 89 ? 22.177 4.050 41.864 1.00 15.91 192 PRO B CA 1
ATOM 1790 C C . PRO B 1 89 ? 23.625 4.482 42.148 1.00 15.05 192 PRO B C 1
ATOM 1791 O O . PRO B 1 89 ? 24.398 4.734 41.212 1.00 12.39 192 PRO B O 1
ATOM 1795 N N . SER B 1 90 ? 23.967 4.591 43.424 1.00 17.57 193 SER B N 1
ATOM 1796 C CA . SER B 1 90 ? 25.295 5.047 43.836 1.00 18.22 193 SER B CA 1
ATOM 1797 C C . SER B 1 90 ? 26.357 3.940 43.775 1.00 21.15 193 SER B C 1
ATOM 1798 O O . SER B 1 90 ? 27.558 4.228 43.723 1.00 21.21 193 SER B O 1
ATOM 1801 N N . ASP B 1 91 ? 25.908 2.688 43.775 1.00 18.51 194 ASP B N 1
ATOM 1802 C CA . ASP B 1 91 ? 26.794 1.525 43.740 1.00 20.50 194 ASP B CA 1
ATOM 1803 C C . ASP B 1 91 ? 27.184 1.249 42.289 1.00 21.11 194 ASP B C 1
ATOM 1804 O O . ASP B 1 91 ? 26.304 0.969 41.481 1.00 18.80 194 ASP B O 1
ATOM 1809 N N . PRO B 1 92 ? 28.472 1.338 41.937 1.00 22.43 195 PRO B N 1
ATOM 1810 C CA . PRO B 1 92 ? 28.888 1.129 40.540 1.00 24.18 195 PRO B CA 1
ATOM 1811 C C . PRO B 1 92 ? 28.538 -0.264 40.004 1.00 26.29 195 PRO B C 1
ATOM 1812 O O . PRO B 1 92 ? 28.235 -0.411 38.824 1.00 23.49 195 PRO B O 1
ATOM 1816 N N . ASP B 1 93 ? 28.541 -1.265 40.881 1.00 22.45 196 ASP B N 1
ATOM 1817 C CA . ASP B 1 93 ? 28.197 -2.634 40.499 1.00 24.26 196 ASP B CA 1
ATOM 1818 C C . ASP B 1 93 ? 26.737 -2.794 40.061 1.00 24.06 196 ASP B C 1
ATOM 1819 O O . ASP B 1 93 ? 26.393 -3.766 39.394 1.00 23.91 196 ASP B O 1
ATOM 1824 N N . ARG B 1 94 ? 25.884 -1.842 40.432 1.00 22.00 197 ARG B N 1
ATOM 1825 C CA . ARG B 1 94 ? 24.474 -1.859 40.047 1.00 24.68 197 ARG B CA 1
ATOM 1826 C C . ARG B 1 94 ? 24.088 -0.769 39.050 1.00 17.74 197 ARG B C 1
ATOM 1827 O O . ARG B 1 94 ? 22.960 -0.742 38.592 1.00 18.26 197 ARG B O 1
ATOM 1835 N N . ALA B 1 95 ? 25.011 0.135 38.727 1.00 17.42 198 ALA B N 1
ATOM 1836 C CA . ALA B 1 95 ? 24.677 1.376 38.022 1.00 16.96 198 ALA B CA 1
ATOM 1837 C C . ALA B 1 95 ? 24.646 1.221 36.505 1.00 14.17 198 ALA B C 1
ATOM 1838 O O . ALA B 1 95 ? 25.418 1.852 35.796 1.00 17.07 198 ALA B O 1
ATOM 1840 N N . TYR B 1 96 ? 23.726 0.394 36.032 1.00 12.60 199 TYR B N 1
ATOM 1841 C CA . TYR B 1 96 ? 23.454 0.201 34.617 1.00 11.50 199 TYR B CA 1
ATOM 1842 C C . TYR B 1 96 ? 21.998 0.602 34.320 1.00 14.01 199 TYR B C 1
ATOM 1843 O O . TYR B 1 96 ? 21.073 0.173 35.012 1.00 15.53 199 TYR B O 1
ATOM 1852 N N . ASN B 1 97 ? 21.784 1.410 33.292 1.00 12.97 200 ASN B N 1
ATOM 1853 C CA . ASN B 1 97 ? 20.433 1.743 32.857 1.00 11.05 200 ASN B CA 1
ATOM 1854 C C . ASN B 1 97 ? 20.463 2.206 31.427 1.00 12.78 200 ASN B C 1
ATOM 1855 O O . ASN B 1 97 ? 21.316 3.004 31.053 1.00 12.76 200 ASN B O 1
ATOM 1860 N N . SER B 1 98 ? 19.519 1.722 30.631 1.00 11.70 201 SER B N 1
ATOM 1861 C CA . SER B 1 98 ? 19.283 2.263 29.303 1.00 9.32 201 SER B CA 1
ATOM 1862 C C . SER B 1 98 ? 18.190 3.328 29.417 1.00 15.10 201 SER B C 1
ATOM 1863 O O . SER B 1 98 ? 17.361 3.290 30.318 1.00 13.33 201 SER B O 1
ATOM 1866 N N . CYS B 1 99 ? 18.207 4.280 28.502 1.00 12.42 202 CYS B N 1
ATOM 1867 C CA . CYS B 1 99 ? 17.274 5.395 28.508 1.00 18.68 202 CYS B CA 1
ATOM 1868 C C . CYS B 1 99 ? 16.782 5.486 27.079 1.00 15.84 202 CYS B C 1
ATOM 1869 O O . CYS B 1 99 ? 17.585 5.759 26.183 1.00 15.89 202 CYS B O 1
ATOM 1872 N N . TYR B 1 100 ? 15.495 5.226 26.865 1.00 13.52 203 TYR B N 1
ATOM 1873 C CA . TYR B 1 100 ? 14.888 5.275 25.516 1.00 14.80 203 TYR B CA 1
ATOM 1874 C C . TYR B 1 100 ? 13.813 6.373 25.471 1.00 17.04 203 TYR B C 1
ATOM 1875 O O . TYR B 1 100 ? 13.036 6.531 26.416 1.00 18.48 203 TYR B O 1
ATOM 1884 N N . SER B 1 101 ? 13.784 7.129 24.379 1.00 14.62 204 SER B N 1
ATOM 1885 C CA . SER B 1 101 ? 12.692 8.060 24.093 1.00 13.29 204 SER B CA 1
ATOM 1886 C C . SER B 1 101 ? 12.555 8.232 22.578 1.00 12.34 204 SER B C 1
ATOM 1887 O O . SER B 1 101 ? 13.433 7.846 21.813 1.00 11.47 204 SER B O 1
ATOM 1890 N N . ALA B 1 102 ? 11.408 8.735 22.155 1.00 12.40 205 ALA B N 1
ATOM 1891 C CA . ALA B 1 102 ? 11.088 8.890 20.731 1.00 13.42 205 ALA B CA 1
ATOM 1892 C C . ALA B 1 102 ? 9.887 9.807 20.579 1.00 16.50 205 ALA B C 1
ATOM 1893 O O . ALA B 1 102 ? 9.162 10.055 21.540 1.00 16.57 205 ALA B O 1
ATOM 1895 N N . GLY B 1 103 ? 9.679 10.300 19.364 1.00 12.54 206 GLY B N 1
ATOM 1896 C CA . GLY B 1 103 ? 8.512 11.094 19.048 1.00 11.00 206 GLY B CA 1
ATOM 1897 C C . GLY B 1 103 ? 8.479 11.409 17.553 1.00 10.93 206 GLY B C 1
ATOM 1898 O O . GLY B 1 103 ? 9.373 11.020 16.807 1.00 14.11 206 GLY B O 1
ATOM 1899 N N . VAL B 1 104 ? 7.447 12.116 17.126 1.00 13.92 207 VAL B N 1
ATOM 1900 C CA . VAL B 1 104 ? 7.255 12.471 15.717 1.00 10.58 207 VAL B CA 1
ATOM 1901 C C . VAL B 1 104 ? 7.330 13.977 15.595 1.00 11.49 207 VAL B C 1
ATOM 1902 O O . VAL B 1 104 ? 6.615 14.691 16.313 1.00 11.12 207 VAL B O 1
ATOM 1906 N N . PHE B 1 105 ? 8.178 14.455 14.681 1.00 9.87 208 PHE B N 1
ATOM 1907 C CA . PHE B 1 105 ? 8.509 15.863 14.577 1.00 10.18 208 PHE B CA 1
ATOM 1908 C C . PHE B 1 105 ? 8.603 16.366 13.150 1.00 10.64 208 PHE B C 1
ATOM 1909 O O . PHE B 1 105 ? 9.034 15.651 12.254 1.00 13.27 208 PHE B O 1
ATOM 1917 N N . HIS B 1 106 ? 8.183 17.606 12.949 1.00 9.25 209 HIS B N 1
ATOM 1918 C CA . HIS B 1 106 ? 8.399 18.291 11.683 1.00 13.20 209 HIS B CA 1
ATOM 1919 C C . HIS B 1 106 ? 9.827 18.821 11.613 1.00 15.06 209 HIS B C 1
ATOM 1920 O O . HIS B 1 106 ? 10.242 19.633 12.452 1.00 12.76 209 HIS B O 1
ATOM 1927 N N . LEU B 1 107 ? 10.584 18.334 10.631 1.00 14.90 210 LEU B N 1
ATOM 1928 C CA . LEU B 1 107 ? 11.967 18.763 10.416 1.00 13.78 210 LEU B CA 1
ATOM 1929 C C . LEU B 1 107 ? 12.043 19.492 9.075 1.00 15.06 210 LEU B C 1
ATOM 1930 O O . LEU B 1 107 ? 11.342 19.140 8.130 1.00 15.08 210 LEU B O 1
ATOM 1935 N N . HIS B 1 108 ? 12.889 20.518 9.008 1.00 11.10 211 HIS B N 1
ATOM 1936 C CA . HIS B 1 108 ? 13.028 21.333 7.821 1.00 12.10 211 HIS B CA 1
ATOM 1937 C C . HIS B 1 108 ? 14.354 21.083 7.141 1.00 11.55 211 HIS B C 1
ATOM 1938 O O . HIS B 1 108 ? 15.340 20.763 7.796 1.00 13.23 211 HIS B O 1
ATOM 1945 N N . GLN B 1 109 ? 14.366 21.250 5.822 1.00 13.25 212 GLN B N 1
ATOM 1946 C CA . GLN B 1 109 ? 15.584 21.171 5.037 1.00 13.91 212 GLN B CA 1
ATOM 1947 C C . GLN B 1 109 ? 16.626 22.119 5.643 1.00 13.76 212 GLN B C 1
ATOM 1948 O O . GLN B 1 109 ? 16.331 23.282 5.909 1.00 10.71 212 GLN B O 1
ATOM 1954 N N . GLY B 1 110 ? 17.827 21.594 5.874 1.00 14.03 213 GLY B N 1
ATOM 1955 C CA . GLY B 1 110 ? 18.942 22.365 6.400 1.00 15.57 213 GLY B CA 1
ATOM 1956 C C . GLY B 1 110 ? 19.121 22.249 7.906 1.00 14.64 213 GLY B C 1
ATOM 1957 O O . GLY B 1 110 ? 20.142 22.691 8.445 1.00 16.17 213 GLY B O 1
ATOM 1958 N N . ASP B 1 111 ? 18.138 21.664 8.593 1.00 11.81 214 ASP B N 1
ATOM 1959 C CA . ASP B 1 111 ? 18.208 21.459 10.037 1.00 14.10 214 ASP B CA 1
ATOM 1960 C C . ASP B 1 111 ? 19.356 20.543 10.435 1.00 13.68 214 ASP B C 1
ATOM 1961 O O . ASP B 1 111 ? 19.760 19.653 9.684 1.00 14.58 214 ASP B O 1
ATOM 1966 N N . ILE B 1 112 ? 19.843 20.774 11.644 1.00 13.00 215 ILE B N 1
ATOM 1967 C CA . ILE B 1 112 ? 20.831 19.940 12.306 1.00 16.80 215 ILE B CA 1
ATOM 1968 C C . ILE B 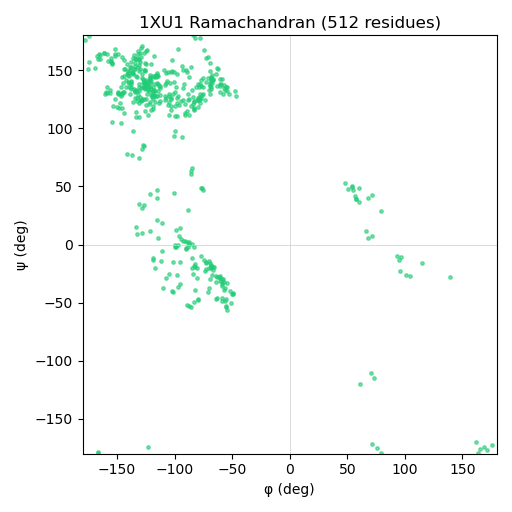1 112 ? 20.150 19.264 13.499 1.00 17.55 215 ILE B C 1
ATOM 1969 O O . ILE B 1 112 ? 19.533 19.936 14.318 1.00 15.64 215 ILE B O 1
ATOM 1974 N N . ILE B 1 113 ? 20.270 17.940 13.595 1.00 12.89 216 ILE B N 1
ATOM 1975 C CA . ILE B 1 113 ? 19.766 17.178 14.729 1.00 11.42 216 ILE B CA 1
ATOM 1976 C C . ILE B 1 113 ? 20.944 16.810 15.613 1.00 15.05 216 ILE B C 1
ATOM 1977 O O . ILE B 1 113 ? 21.917 16.225 15.132 1.00 13.49 216 ILE B O 1
ATOM 1982 N N . THR B 1 114 ? 20.868 17.172 16.893 1.00 15.60 217 THR B N 1
ATOM 1983 C CA . THR B 1 114 ? 21.931 16.869 17.864 1.00 20.85 217 THR B CA 1
ATOM 1984 C C . THR B 1 114 ? 21.421 15.938 18.948 1.00 17.04 217 THR B C 1
ATOM 1985 O O . THR B 1 114 ? 20.260 16.007 19.332 1.00 16.07 217 THR B O 1
ATOM 1989 N N . VAL B 1 115 ? 22.300 15.066 19.431 1.00 16.63 218 VAL B N 1
ATOM 1990 C CA . VAL B 1 115 ? 22.033 14.229 20.595 1.00 15.55 218 VAL B CA 1
ATOM 1991 C C . VAL B 1 115 ? 23.175 14.477 21.562 1.00 14.98 218 VAL B C 1
ATOM 1992 O O . VAL B 1 115 ? 24.329 14.177 21.264 1.00 15.90 218 VAL B O 1
ATOM 1996 N N . LYS B 1 116 ? 22.851 15.053 22.710 1.00 13.13 219 LYS B N 1
ATOM 1997 C CA . LYS B 1 116 ? 23.852 15.463 23.686 1.00 13.10 219 LYS B CA 1
ATOM 1998 C C . LYS B 1 116 ? 23.535 14.811 25.031 1.00 14.86 219 LYS B C 1
ATOM 1999 O O . LYS B 1 116 ? 22.383 14.762 25.430 1.00 14.90 219 LYS B O 1
ATOM 2005 N N . ILE B 1 117 ? 24.560 14.305 25.703 1.00 14.55 220 ILE B N 1
ATOM 2006 C CA . ILE B 1 117 ? 24.476 13.929 27.107 1.00 15.58 220 ILE B CA 1
ATOM 2007 C C . ILE B 1 117 ? 25.067 15.114 27.878 1.00 14.32 220 ILE B C 1
ATOM 2008 O O . ILE B 1 117 ? 26.263 15.381 27.758 1.00 12.21 220 ILE B O 1
ATOM 2013 N N . PRO B 1 118 ? 24.254 15.866 28.626 1.00 14.33 221 PRO B N 1
ATOM 2014 C CA . PRO B 1 118 ? 24.746 17.053 29.332 1.00 14.33 221 PRO B CA 1
ATOM 2015 C C . PRO B 1 118 ? 25.589 16.802 30.600 1.00 13.87 221 PRO B C 1
ATOM 2016 O O . PRO B 1 118 ? 25.362 17.418 31.642 1.00 12.35 221 PRO B O 1
ATOM 2020 N N . ARG B 1 119 ? 26.550 15.889 30.500 1.00 11.54 222 ARG B N 1
ATOM 2021 C CA . ARG B 1 119 ? 27.608 15.731 31.486 1.00 12.55 222 ARG B CA 1
ATOM 2022 C C . ARG B 1 119 ? 28.920 15.503 30.741 1.00 11.44 222 ARG B C 1
ATOM 2023 O O . ARG B 1 119 ? 28.939 14.787 29.742 1.00 13.18 222 ARG B O 1
ATOM 2031 N N . ALA B 1 120 ? 29.998 16.098 31.246 1.00 12.92 223 ALA B N 1
ATOM 2032 C CA . ALA B 1 120 ? 31.345 15.862 30.724 1.00 14.33 223 ALA B CA 1
ATOM 2033 C C . ALA B 1 120 ? 31.770 14.434 31.046 1.00 14.13 223 ALA B C 1
ATOM 2034 O O . ALA B 1 120 ? 31.466 13.920 32.117 1.00 15.06 223 ALA B O 1
ATOM 2036 N N . ASN B 1 121 ? 32.445 13.784 30.102 1.00 15.84 224 ASN B N 1
ATOM 2037 C CA . ASN B 1 121 ? 33.005 12.459 30.327 1.00 16.28 224 ASN B CA 1
ATOM 2038 C C . ASN B 1 121 ? 31.948 11.454 30.808 1.00 17.42 224 ASN B C 1
ATOM 2039 O O . ASN B 1 121 ? 32.165 10.715 31.778 1.00 16.63 224 ASN B O 1
ATOM 2044 N N . ALA B 1 122 ? 30.801 11.445 30.127 1.00 16.23 225 ALA B N 1
ATOM 2045 C CA . ALA B 1 122 ? 29.733 10.503 30.427 1.00 16.20 225 ALA B CA 1
ATOM 2046 C C . ALA B 1 122 ? 30.210 9.090 30.092 1.00 17.53 225 ALA B C 1
ATOM 2047 O O . ALA B 1 122 ? 30.905 8.873 29.095 1.00 17.36 225 ALA B O 1
ATOM 2049 N N . LYS B 1 123 ? 29.831 8.133 30.928 1.00 15.11 226 LYS B N 1
ATOM 2050 C CA . LYS B 1 123 ? 30.274 6.751 30.755 1.00 17.13 226 LYS B CA 1
ATOM 2051 C C . LYS B 1 123 ? 29.143 5.998 30.099 1.00 20.26 226 LYS B C 1
ATOM 2052 O O . LYS B 1 123 ? 28.228 5.529 30.761 1.00 18.22 226 LYS B O 1
ATOM 2058 N N . LEU B 1 124 ? 29.184 5.927 28.780 1.00 19.90 227 LEU B N 1
ATOM 2059 C CA . LEU B 1 124 ? 28.111 5.275 28.051 1.00 22.73 227 LEU B CA 1
ATOM 2060 C C . LEU B 1 124 ? 28.668 4.198 27.139 1.00 21.55 227 LEU B C 1
ATOM 2061 O O . LEU B 1 124 ? 29.846 4.205 26.789 1.00 19.95 227 LEU B O 1
ATOM 2066 N N . SER B 1 125 ? 27.815 3.240 26.813 1.00 20.66 228 SER B N 1
ATOM 2067 C CA . SER B 1 125 ? 28.212 2.073 26.046 1.00 16.77 228 SER B CA 1
ATOM 2068 C C . SER B 1 125 ? 28.282 2.441 24.582 1.00 14.35 228 SER B C 1
ATOM 2069 O O . SER B 1 125 ? 27.429 3.161 24.054 1.00 17.15 228 SER B O 1
ATOM 2072 N N . LEU B 1 126 ? 29.311 1.951 23.916 1.00 12.45 229 LEU B N 1
ATOM 2073 C CA . LEU B 1 126 ? 29.399 2.107 22.472 1.00 16.60 229 LEU B CA 1
ATOM 2074 C C . LEU B 1 126 ? 28.762 0.922 21.745 1.00 16.26 229 LEU B C 1
ATOM 2075 O O . LEU B 1 126 ? 28.797 0.860 20.507 1.00 14.00 229 LEU B O 1
ATOM 2080 N N . SER B 1 127 ? 28.189 -0.022 22.500 1.00 15.03 230 SER B N 1
ATOM 2081 C CA . SER B 1 127 ? 27.604 -1.224 21.897 1.00 15.48 230 SER B CA 1
ATOM 2082 C C . SER B 1 127 ? 26.475 -0.827 20.941 1.00 14.01 230 SER B C 1
ATOM 2083 O O . SER B 1 127 ? 25.621 -0.059 21.333 1.00 11.79 230 SER B O 1
ATOM 2086 N N . PRO B 1 128 ? 26.443 -1.348 19.712 1.00 13.42 231 PRO B N 1
ATOM 2087 C CA . PRO B 1 128 ? 25.397 -0.945 18.750 1.00 13.90 231 PRO B CA 1
ATOM 2088 C C . PRO B 1 128 ? 23.986 -1.380 19.147 1.00 15.38 231 PRO B C 1
ATOM 2089 O O . PRO B 1 128 ? 23.019 -0.792 18.678 1.00 15.95 231 PRO B O 1
ATOM 2093 N N . HIS B 1 129 ? 23.867 -2.363 20.041 1.00 16.72 232 HIS B N 1
ATOM 2094 C CA . HIS B 1 129 ? 22.553 -2.740 20.580 1.00 12.45 232 HIS B CA 1
ATOM 2095 C C . HIS B 1 129 ? 22.247 -2.131 21.950 1.00 13.96 232 HIS B C 1
ATOM 2096 O O . HIS B 1 129 ? 21.160 -2.324 22.476 1.00 13.80 232 HIS B O 1
ATOM 2103 N N . GLY B 1 130 ? 23.190 -1.386 22.525 1.00 12.24 233 GLY B N 1
ATOM 2104 C CA . GLY B 1 130 ? 22.926 -0.590 23.717 1.00 12.32 233 GLY B CA 1
ATOM 2105 C C . GLY B 1 130 ? 22.606 0.879 23.459 1.00 12.90 233 GLY B C 1
ATOM 2106 O O . GLY B 1 130 ? 21.783 1.464 24.154 1.00 14.21 233 GLY B O 1
ATOM 2107 N N . THR B 1 131 ? 23.262 1.479 22.472 1.00 11.28 234 THR B N 1
ATOM 2108 C CA . THR B 1 131 ? 23.150 2.919 22.199 1.00 9.84 234 THR B CA 1
ATOM 2109 C C . THR B 1 131 ? 22.923 3.072 20.700 1.00 11.43 234 THR B C 1
ATOM 2110 O O . THR B 1 131 ? 23.702 2.568 19.903 1.00 10.38 234 THR B O 1
ATOM 2114 N N . PHE B 1 132 ? 21.840 3.730 20.326 1.00 11.85 235 PHE B N 1
ATOM 2115 C CA . PHE B 1 132 ? 21.506 3.894 18.920 1.00 12.20 235 PHE B CA 1
ATOM 2116 C C . PHE B 1 132 ? 20.566 5.071 18.691 1.00 11.42 235 PHE B C 1
ATOM 2117 O O . PHE B 1 132 ? 19.956 5.599 19.616 1.00 12.59 235 PHE B O 1
ATOM 2125 N N . LEU B 1 133 ? 20.473 5.486 17.438 1.00 11.04 236 LEU B N 1
ATOM 2126 C CA . LEU B 1 133 ? 19.668 6.626 17.031 1.00 11.65 236 LEU B CA 1
ATOM 2127 C C . LEU B 1 133 ? 19.033 6.286 15.691 1.00 12.54 236 LEU B C 1
ATOM 2128 O O . LEU B 1 133 ? 19.703 5.741 14.828 1.00 14.03 236 LEU B O 1
ATOM 2133 N N . GLY B 1 134 ? 17.747 6.578 15.518 1.00 11.80 237 GLY B N 1
ATOM 2134 C CA . GLY B 1 134 ? 17.079 6.263 14.258 1.00 14.50 237 GLY B CA 1
ATOM 2135 C C . GLY B 1 134 ? 16.004 7.245 13.820 1.00 13.15 237 GLY B C 1
ATOM 2136 O O . GLY B 1 134 ? 15.474 8.026 14.611 1.00 12.99 237 GLY B O 1
ATOM 2137 N N . PHE B 1 135 ? 15.689 7.181 12.533 1.00 11.41 238 PHE B N 1
ATOM 2138 C CA . PHE B 1 135 ? 14.745 8.082 11.878 1.00 13.36 238 PHE B CA 1
ATOM 2139 C C . PHE B 1 135 ? 13.897 7.269 10.906 1.00 13.35 238 PHE B C 1
ATOM 2140 O O . PHE B 1 135 ? 14.431 6.400 10.194 1.00 11.76 238 PHE B O 1
ATOM 2148 N N . VAL B 1 136 ? 12.600 7.546 10.857 1.00 9.96 239 VAL B N 1
ATOM 2149 C CA . VAL B 1 136 ? 11.740 7.062 9.776 1.00 11.37 239 VAL B CA 1
ATOM 2150 C C . VAL B 1 136 ? 10.973 8.254 9.231 1.00 14.26 239 VAL B C 1
ATOM 2151 O O . VAL B 1 136 ? 10.304 8.954 9.988 1.00 14.24 239 VAL B O 1
ATOM 2155 N N . LYS B 1 137 ? 11.080 8.507 7.931 1.00 12.17 240 LYS B N 1
ATOM 2156 C CA . LYS B 1 137 ? 10.302 9.571 7.309 1.00 12.31 240 LYS B CA 1
ATOM 2157 C C . LYS B 1 137 ? 8.875 9.088 7.079 1.00 15.74 240 LYS B C 1
ATOM 2158 O O . LYS B 1 137 ? 8.667 8.085 6.406 1.00 14.30 240 LYS B O 1
ATOM 2164 N N . LEU B 1 138 ? 7.895 9.823 7.606 1.00 18.79 241 LEU B N 1
ATOM 2165 C CA . LEU B 1 138 ? 6.491 9.403 7.541 1.00 26.14 241 LEU B CA 1
ATOM 2166 C C . LEU B 1 138 ? 5.750 10.012 6.360 1.00 35.52 241 LEU B C 1
ATOM 2167 O O . LEU B 1 138 ? 4.716 9.477 5.944 1.00 41.65 241 LEU B O 1
ATOM 2173 N N . LYS C 1 2 ? -1.582 10.280 2.949 1.00 35.89 105 LYS D N 1
ATOM 2174 C CA . LYS C 1 2 ? -0.475 10.393 3.950 1.00 36.10 105 LYS D CA 1
ATOM 2175 C C . LYS C 1 2 ? -0.928 9.910 5.328 1.00 32.95 105 LYS D C 1
ATOM 2176 O O . LYS C 1 2 ? -2.119 9.875 5.629 1.00 35.93 105 LYS D O 1
ATOM 2182 N N . HIS C 1 3 ? 0.034 9.530 6.157 1.00 27.85 106 HIS D N 1
ATOM 2183 C CA . HIS C 1 3 ? -0.254 9.082 7.512 1.00 22.07 106 HIS D CA 1
ATOM 2184 C C . HIS C 1 3 ? -0.636 10.276 8.387 1.00 17.62 106 HIS D C 1
ATOM 2185 O O . HIS C 1 3 ? 0.128 11.227 8.498 1.00 19.73 106 HIS D O 1
ATOM 2192 N N . SER C 1 4 ? -1.802 10.216 9.014 1.00 14.34 107 SER D N 1
ATOM 2193 C CA . SER C 1 4 ? -2.219 11.253 9.952 1.00 15.07 107 SER D CA 1
ATOM 2194 C C . SER C 1 4 ? -1.344 11.219 11.198 1.00 11.90 107 SER D C 1
ATOM 2195 O O . SER C 1 4 ? -0.948 10.154 11.664 1.00 13.59 107 SER D O 1
ATOM 2198 N N . VAL C 1 5 ? -1.050 12.397 11.732 1.00 11.12 108 VAL D N 1
ATOM 2199 C CA . VAL C 1 5 ? -0.239 12.527 12.930 1.00 8.00 108 VAL D CA 1
ATOM 2200 C C . VAL C 1 5 ? -0.808 13.562 13.890 1.00 11.34 108 VAL D C 1
ATOM 2201 O O . VAL C 1 5 ? -1.424 14.561 13.469 1.00 10.75 108 VAL D O 1
ATOM 2205 N N . LEU C 1 6 ? -0.600 13.305 15.178 1.00 12.27 109 LEU D N 1
ATOM 2206 C CA . LEU C 1 6 ? -0.921 14.248 16.235 1.00 11.00 109 LEU D CA 1
ATOM 2207 C C . LEU C 1 6 ? 0.097 14.128 17.371 1.00 12.13 109 LEU D C 1
ATOM 2208 O O . LEU C 1 6 ? 0.212 13.075 17.979 1.00 12.65 109 LEU D O 1
ATOM 2213 N N . HIS C 1 7 ? 0.836 15.202 17.632 1.00 13.36 110 HIS D N 1
ATOM 2214 C CA . HIS C 1 7 ? 1.771 15.278 18.757 1.00 12.33 110 HIS D CA 1
ATOM 2215 C C . HIS C 1 7 ? 1.222 16.315 19.752 1.00 13.21 110 HIS D C 1
ATOM 2216 O O . HIS C 1 7 ? 0.954 17.457 19.382 1.00 13.74 110 HIS D O 1
ATOM 2223 N N . LEU C 1 8 ? 1.032 15.885 20.997 1.00 10.42 111 LEU D N 1
ATOM 2224 C CA . LEU C 1 8 ? 0.437 16.699 22.066 1.00 10.01 111 LEU D CA 1
ATOM 2225 C C . LEU C 1 8 ? 1.410 16.918 23.204 1.00 10.55 111 LEU D C 1
ATOM 2226 O O . LEU C 1 8 ? 2.183 16.026 23.537 1.00 12.65 111 LEU D O 1
ATOM 2231 N N . VAL C 1 9 ? 1.360 18.107 23.801 1.00 9.75 112 VAL D N 1
ATOM 2232 C CA . VAL C 1 9 ? 2.138 18.426 24.992 1.00 11.28 112 VAL D CA 1
ATOM 2233 C C . VAL C 1 9 ? 1.236 19.036 26.076 1.00 11.59 112 VAL D C 1
ATOM 2234 O O . VAL C 1 9 ? 0.117 19.440 25.786 1.00 13.22 112 VAL D O 1
ATOM 2238 N N . PRO C 1 10 ? 1.705 19.100 27.323 1.00 11.46 113 PRO D N 1
ATOM 2239 C CA . PRO C 1 10 ? 0.887 19.638 28.406 1.00 13.64 113 PRO D CA 1
ATOM 2240 C C . PRO C 1 10 ? 0.623 21.125 28.326 1.00 11.39 113 PRO D C 1
ATOM 2241 O O . PRO C 1 10 ? 1.450 21.921 27.838 1.00 11.12 113 PRO D O 1
ATOM 2245 N N . VAL C 1 11 ? -0.539 21.502 28.836 1.00 12.26 114 VAL D N 1
ATOM 2246 C CA . VAL C 1 11 ? -0.798 22.883 29.207 1.00 12.36 114 VAL D CA 1
ATOM 2247 C C . VAL C 1 11 ? -0.873 22.998 30.730 1.00 16.05 114 VAL D C 1
ATOM 2248 O O . VAL C 1 11 ? -0.429 23.985 31.291 1.00 19.37 114 VAL D O 1
ATOM 2252 N N . ASN C 1 12 ? -1.444 21.988 31.379 1.00 16.32 115 ASN D N 1
ATOM 2253 C CA . ASN C 1 12 ? -1.626 21.983 32.831 1.00 18.27 115 ASN D CA 1
ATOM 2254 C C . ASN C 1 12 ? -1.949 20.561 33.324 1.00 19.45 115 ASN D C 1
ATOM 2255 O O . ASN C 1 12 ? -2.259 19.689 32.518 1.00 20.64 115 ASN D O 1
ATOM 2260 N N . ILE C 1 13 ? -1.809 20.315 34.625 1.00 18.67 116 ILE D N 1
ATOM 2261 C CA . ILE C 1 13 ? -2.205 19.034 35.222 1.00 23.79 116 ILE D CA 1
ATOM 2262 C C . ILE C 1 13 ? -3.358 19.224 36.200 1.00 28.53 116 ILE D C 1
ATOM 2263 O O . ILE C 1 13 ? -3.467 20.265 36.864 1.00 28.34 116 ILE D O 1
ATOM 2268 N N . THR C 1 14 ? -4.236 18.227 36.266 1.00 26.32 117 THR D N 1
ATOM 2269 C CA . THR C 1 14 ? -5.388 18.273 37.165 1.00 30.40 117 THR D CA 1
ATOM 2270 C C . THR C 1 14 ? -5.416 17.050 38.071 1.00 26.91 117 THR D C 1
ATOM 2271 O O . THR C 1 14 ? -5.083 15.952 37.638 1.00 20.78 117 THR D O 1
ATOM 2275 N N . SER C 1 15 ? -5.801 17.257 39.330 1.00 25.26 118 SER D N 1
ATOM 2276 C CA . SER C 1 15 ? -6.075 16.163 40.252 1.00 22.54 118 SER D CA 1
ATOM 2277 C C . SER C 1 15 ? -7.240 16.550 41.167 1.00 24.25 118 SER D C 1
ATOM 2278 O O . SER C 1 15 ? -7.131 17.476 41.976 1.00 25.66 118 SER D O 1
ATOM 2281 N N . LYS C 1 16 ? -8.362 15.851 41.004 1.00 25.03 119 LYS D N 1
ATOM 2282 C CA . LYS C 1 16 ? -9.558 16.064 41.823 1.00 29.14 119 LYS D CA 1
ATOM 2283 C C . LYS C 1 16 ? -9.273 15.796 43.298 1.00 28.79 119 LYS D C 1
ATOM 2284 O O . LYS C 1 16 ? -8.547 14.859 43.636 1.00 25.57 119 LYS D O 1
ATOM 2290 N N . ALA C 1 17 ? -9.881 16.605 44.163 1.00 31.26 120 ALA D N 1
ATOM 2291 C CA . ALA C 1 17 ? -9.643 16.560 45.609 1.00 32.98 120 ALA D CA 1
ATOM 2292 C C . ALA C 1 17 ? -9.775 15.169 46.230 1.00 34.24 120 ALA D C 1
ATOM 2293 O O . ALA C 1 17 ? -8.882 14.730 46.957 1.00 36.87 120 ALA D O 1
ATOM 2295 N N . ASP C 1 18 ? -10.880 14.482 45.945 1.00 33.48 121 ASP D N 1
ATOM 2296 C CA . ASP C 1 18 ? -11.159 13.180 46.558 1.00 35.73 121 ASP D CA 1
ATOM 2297 C C . ASP C 1 18 ? -10.826 12.022 45.618 1.00 34.32 121 ASP D C 1
ATOM 2298 O O . ASP C 1 18 ? -11.597 11.068 45.486 1.00 37.75 121 ASP D O 1
ATOM 2303 N N . SER C 1 19 ? -9.675 12.109 44.962 1.00 31.27 122 SER D N 1
ATOM 2304 C CA . SER C 1 19 ? -9.241 11.064 44.048 1.00 27.69 122 SER D CA 1
ATOM 2305 C C . SER C 1 19 ? -7.800 10.662 44.319 1.00 26.93 122 SER D C 1
ATOM 2306 O O . SER C 1 19 ? -7.071 11.350 45.038 1.00 27.95 122 SER D O 1
ATOM 2309 N N . ASP C 1 20 ? -7.417 9.535 43.726 1.00 21.36 123 ASP D N 1
ATOM 2310 C CA . ASP C 1 20 ? -6.042 9.058 43.705 1.00 17.93 123 ASP D CA 1
ATOM 2311 C C . ASP C 1 20 ? -5.518 9.048 42.257 1.00 14.99 123 ASP D C 1
ATOM 2312 O O . ASP C 1 20 ? -4.819 8.119 41.851 1.00 15.88 123 ASP D O 1
ATOM 2317 N N . VAL C 1 21 ? -5.859 10.081 41.479 1.00 15.52 124 VAL D N 1
ATOM 2318 C CA . VAL C 1 21 ? -5.444 10.178 40.068 1.00 12.88 124 VAL D CA 1
ATOM 2319 C C . VAL C 1 21 ? -5.059 11.607 39.659 1.00 11.16 124 VAL D C 1
ATOM 2320 O O . VAL C 1 21 ? -5.622 12.591 40.156 1.00 14.20 124 VAL D O 1
ATOM 2324 N N . THR C 1 22 ? -4.108 11.696 38.743 1.00 13.37 125 THR D N 1
ATOM 2325 C CA . THR C 1 22 ? -3.664 12.948 38.146 1.00 15.55 125 THR D CA 1
ATOM 2326 C C . THR C 1 22 ? -3.727 12.789 36.633 1.00 15.11 125 THR D C 1
ATOM 2327 O O . THR C 1 22 ? -3.326 11.764 36.095 1.00 12.43 125 THR D O 1
ATOM 2331 N N . GLU C 1 23 ? -4.252 13.802 35.953 1.00 15.52 126 GLU D N 1
ATOM 2332 C CA . GLU C 1 23 ? -4.341 13.804 34.500 1.00 20.06 126 GLU D CA 1
ATOM 2333 C C . GLU C 1 23 ? -3.718 15.062 33.909 1.00 17.73 126 GLU D C 1
ATOM 2334 O O . GLU C 1 23 ? -3.464 16.034 34.608 1.00 14.68 126 GLU D O 1
ATOM 2340 N N . VAL C 1 24 ? -3.463 15.021 32.611 1.00 16.85 127 VAL D N 1
ATOM 2341 C CA . VAL C 1 24 ? -2.806 16.105 31.901 1.00 18.73 127 VAL D CA 1
ATOM 2342 C C . VAL C 1 24 ? -3.809 16.694 30.917 1.00 17.93 127 VAL D C 1
ATOM 2343 O O . VAL C 1 24 ? -4.483 15.955 30.205 1.00 18.73 127 VAL D O 1
ATOM 2347 N N . MET C 1 25 ? -3.923 18.017 30.915 1.00 16.37 128 MET D N 1
ATOM 2348 C CA . MET C 1 25 ? -4.647 18.755 29.882 1.00 19.73 128 MET D CA 1
ATOM 2349 C C . MET C 1 25 ? -3.701 18.963 28.688 1.00 18.59 128 MET D C 1
ATOM 2350 O O . MET C 1 25 ? -2.628 19.556 28.840 1.00 17.82 128 MET D O 1
ATOM 2355 N N . TRP C 1 26 ? -4.088 18.473 27.514 1.00 15.44 129 TRP D N 1
ATOM 2356 C CA . TRP C 1 26 ? -3.194 18.426 26.354 1.00 13.85 129 TRP D CA 1
ATOM 2357 C C . TRP C 1 26 ? -3.458 19.561 25.353 1.00 13.46 129 TRP D C 1
ATOM 2358 O O . TRP C 1 26 ? -4.580 19.997 25.198 1.00 13.07 129 TRP D O 1
ATOM 2369 N N . GLN C 1 27 ? -2.401 20.001 24.671 1.00 9.87 130 GLN D N 1
ATOM 2370 C CA . GLN C 1 27 ? -2.481 20.933 23.550 1.00 10.10 130 GLN D CA 1
ATOM 2371 C C . GLN C 1 27 ? -1.722 20.374 22.337 1.00 7.37 130 GLN D C 1
ATOM 2372 O O . GLN C 1 27 ? -0.669 19.752 22.498 1.00 11.09 130 GLN D O 1
ATOM 2378 N N . PRO C 1 28 ? -2.225 20.588 21.122 1.00 11.74 131 PRO D N 1
ATOM 2379 C CA . PRO C 1 28 ? -1.538 20.095 19.918 1.00 13.42 131 PRO D CA 1
ATOM 2380 C C . PRO C 1 28 ? -0.391 21.002 19.467 1.00 13.95 131 PRO D C 1
ATOM 2381 O O . PRO C 1 28 ? -0.580 22.214 19.438 1.00 14.80 131 PRO D O 1
ATOM 2385 N N . VAL C 1 29 ? 0.763 20.421 19.117 1.00 11.40 132 VAL D N 1
ATOM 2386 C CA . VAL C 1 29 ? 1.886 21.176 18.541 1.00 14.77 132 VAL D CA 1
ATOM 2387 C C . VAL C 1 29 ? 2.275 20.722 17.132 1.00 15.85 132 VAL D C 1
ATOM 2388 O O . VAL C 1 29 ? 3.041 21.403 16.446 1.00 12.19 132 VAL D O 1
ATOM 2392 N N . LEU C 1 30 ? 1.737 19.584 16.703 1.00 14.03 133 LEU D N 1
ATOM 2393 C CA . LEU C 1 30 ? 1.900 19.093 15.344 1.00 13.45 133 LEU D CA 1
ATOM 2394 C C . LEU C 1 30 ? 0.649 18.309 14.967 1.00 11.46 133 LEU D C 1
ATOM 2395 O O . LEU C 1 30 ? 0.204 17.435 15.713 1.00 13.24 133 LEU D O 1
ATOM 2400 N N . ARG C 1 31 ? 0.090 18.626 13.815 1.00 9.85 134 ARG D N 1
ATOM 2401 C CA . ARG C 1 31 ? -1.075 17.916 13.307 1.00 12.53 134 ARG D CA 1
ATOM 2402 C C . ARG C 1 31 ? -0.994 17.803 11.791 1.00 11.91 134 ARG D C 1
ATOM 2403 O O . ARG C 1 31 ? -0.753 18.783 11.087 1.00 14.69 134 ARG D O 1
ATOM 2411 N N . ARG C 1 32 ? -1.212 16.599 11.294 1.00 13.30 135 ARG D N 1
ATOM 2412 C CA . ARG C 1 32 ? -1.432 16.371 9.869 1.00 16.41 135 ARG D CA 1
ATOM 2413 C C . ARG C 1 32 ? -2.634 15.444 9.733 1.00 15.84 135 ARG D C 1
ATOM 2414 O O . ARG C 1 32 ? -2.741 14.425 10.419 1.00 12.47 135 ARG D O 1
ATOM 2422 N N . GLY C 1 33 ? -3.555 15.805 8.850 1.00 19.34 136 GLY D N 1
ATOM 2423 C CA . GLY C 1 33 ? -4.763 15.028 8.671 1.00 23.96 136 GLY D CA 1
ATOM 2424 C C . GLY C 1 33 ? -5.723 15.165 9.837 1.00 24.63 136 GLY D C 1
ATOM 2425 O O . GLY C 1 33 ? -5.539 15.990 10.733 1.00 26.61 136 GLY D O 1
ATOM 2426 N N . ARG C 1 34 ? -6.766 14.345 9.813 1.00 29.90 137 ARG D N 1
ATOM 2427 C CA . ARG C 1 34 ? -7.834 14.409 10.804 1.00 31.31 137 ARG D CA 1
ATOM 2428 C C . ARG C 1 34 ? -7.964 13.052 11.475 1.00 30.82 137 ARG D C 1
ATOM 2429 O O . ARG C 1 34 ? -7.168 12.137 11.229 1.00 30.55 137 ARG D O 1
ATOM 2437 N N . GLY C 1 35 ? -8.981 12.923 12.320 1.00 31.51 138 GLY D N 1
ATOM 2438 C CA . GLY C 1 35 ? -9.323 11.637 12.893 1.00 30.06 138 GLY D CA 1
ATOM 2439 C C . GLY C 1 35 ? -9.144 11.559 14.387 1.00 26.65 138 GLY D C 1
ATOM 2440 O O . GLY C 1 35 ? -9.643 10.621 14.992 1.00 23.27 138 GLY D O 1
ATOM 2441 N N . LEU C 1 36 ? -8.413 12.517 14.962 1.00 22.24 139 LEU D N 1
ATOM 2442 C CA . LEU C 1 36 ? -8.205 12.614 16.410 1.00 19.37 139 LEU D CA 1
ATOM 2443 C C . LEU C 1 36 ? -8.288 14.064 16.865 1.00 19.06 139 LEU D C 1
ATOM 2444 O O . LEU C 1 36 ? -7.926 14.974 16.119 1.00 18.21 139 LEU D O 1
ATOM 2449 N N . GLU C 1 37 ? -8.731 14.273 18.100 1.00 15.83 140 GLU D N 1
ATOM 2450 C CA . GLU C 1 37 ? -8.863 15.616 18.656 1.00 16.91 140 GLU D CA 1
ATOM 2451 C C . GLU C 1 37 ? -8.696 15.552 20.155 1.00 16.46 140 GLU D C 1
ATOM 2452 O O . GLU C 1 37 ? -9.407 14.810 20.819 1.00 14.40 140 GLU D O 1
ATOM 2458 N N . ALA C 1 38 ? -7.766 16.333 20.693 1.00 16.26 141 ALA D N 1
ATOM 2459 C CA . ALA C 1 38 ? -7.653 16.490 22.137 1.00 15.73 141 ALA D CA 1
ATOM 2460 C C . ALA C 1 38 ? -8.772 17.394 22.635 1.00 17.43 141 ALA D C 1
ATOM 2461 O O . ALA C 1 38 ? -9.076 18.424 22.032 1.00 18.47 141 ALA D O 1
ATOM 2463 N N . GLN C 1 39 ? -9.398 16.980 23.727 1.00 17.54 142 GLN D N 1
ATOM 2464 C CA . GLN C 1 39 ? -10.426 17.759 24.393 1.00 20.74 142 GLN D CA 1
ATOM 2465 C C . GLN C 1 39 ? -10.132 17.663 25.877 1.00 23.16 142 GLN D C 1
ATOM 2466 O O . GLN C 1 39 ? -10.466 16.675 26.520 1.00 20.95 142 GLN D O 1
ATOM 2472 N N . GLY C 1 40 ? -9.456 18.678 26.400 1.00 27.52 143 GLY D N 1
ATOM 2473 C CA . GLY C 1 40 ? -9.035 18.698 27.790 1.00 28.11 143 GLY D CA 1
ATOM 2474 C C . GLY C 1 40 ? -8.092 17.559 28.126 1.00 22.30 143 GLY D C 1
ATOM 2475 O O . GLY C 1 40 ? -7.014 17.400 27.517 1.00 25.40 143 GLY D O 1
ATOM 2476 N N . ASP C 1 41 ? -8.512 16.726 29.072 1.00 20.33 144 ASP D N 1
ATOM 2477 C CA . ASP C 1 41 ? -7.635 15.678 29.582 1.00 23.63 144 ASP D CA 1
ATOM 2478 C C . ASP C 1 41 ? -7.740 14.382 28.787 1.00 20.04 144 ASP D C 1
ATOM 2479 O O . ASP C 1 41 ? -7.094 13.402 29.145 1.00 21.72 144 ASP D O 1
ATOM 2484 N N . ILE C 1 42 ? -8.552 14.363 27.730 1.00 16.50 145 ILE D N 1
ATOM 2485 C CA . ILE C 1 42 ? -8.690 13.160 26.901 1.00 17.93 145 ILE D CA 1
ATOM 2486 C C . ILE C 1 42 ? -8.489 13.451 25.419 1.00 18.01 145 ILE D C 1
ATOM 2487 O O . ILE C 1 42 ? -8.376 14.602 25.006 1.00 19.13 145 ILE D O 1
ATOM 2492 N N . VAL C 1 43 ? -8.408 12.389 24.629 1.00 15.75 146 VAL D N 1
ATOM 2493 C CA . VAL C 1 43 ? -8.340 12.495 23.177 1.00 13.76 146 VAL D CA 1
ATOM 2494 C C . VAL C 1 43 ? -9.479 11.681 22.579 1.00 12.35 146 VAL D C 1
ATOM 2495 O O . VAL C 1 43 ? -9.657 10.509 22.918 1.00 12.38 146 VAL D O 1
ATOM 2499 N N . ARG C 1 44 ? -10.242 12.305 21.683 1.00 11.53 147 ARG D N 1
ATOM 2500 C CA . ARG C 1 44 ? -11.371 11.675 21.014 1.00 11.30 147 ARG D CA 1
ATOM 2501 C C . ARG C 1 44 ? -10.904 11.057 19.714 1.00 10.12 147 ARG D C 1
ATOM 2502 O O . ARG C 1 44 ? -10.132 11.663 18.991 1.00 12.98 147 ARG D O 1
ATOM 2510 N N . VAL C 1 45 ? -11.386 9.853 19.412 1.00 10.55 148 VAL D N 1
ATOM 2511 C CA . VAL C 1 45 ? -11.107 9.190 18.144 1.00 11.27 148 VAL D CA 1
ATOM 2512 C C . VAL C 1 45 ? -12.301 9.392 17.217 1.00 12.71 148 VAL D C 1
ATOM 2513 O O . VAL C 1 45 ? -13.420 9.010 17.551 1.00 17.77 148 VAL D O 1
ATOM 2517 N N . TRP C 1 46 ? -12.080 10.041 16.076 1.00 11.75 149 TRP D N 1
ATOM 2518 C CA . TRP C 1 46 ? -13.122 10.203 15.069 1.00 13.85 149 TRP D CA 1
ATOM 2519 C C . TRP C 1 46 ? -13.082 9.133 13.971 1.00 15.00 149 TRP D C 1
ATOM 2520 O O . TRP C 1 46 ? -14.129 8.747 13.453 1.00 15.20 149 TRP D O 1
ATOM 2531 N N . ASP C 1 47 ? -11.886 8.670 13.613 1.00 13.19 150 ASP D N 1
ATOM 2532 C CA . ASP C 1 47 ? -11.709 7.725 12.510 1.00 13.07 150 ASP D CA 1
ATOM 2533 C C . ASP C 1 47 ? -11.211 6.383 13.044 1.00 15.13 150 ASP D C 1
ATOM 2534 O O . ASP C 1 47 ? -10.169 6.332 13.678 1.00 15.20 150 ASP D O 1
ATOM 2539 N N . THR C 1 48 ? -11.962 5.313 12.792 1.00 13.46 151 THR D N 1
ATOM 2540 C CA . THR C 1 48 ? -11.515 3.950 13.091 1.00 14.66 151 THR D CA 1
ATOM 2541 C C . THR C 1 48 ? -10.241 3.608 12.317 1.00 15.83 151 THR D C 1
ATOM 2542 O O . THR C 1 48 ? -10.105 3.942 11.140 1.00 11.94 151 THR D O 1
ATOM 2546 N N . GLY C 1 49 ? -9.306 2.939 12.978 1.00 14.85 152 GLY D N 1
ATOM 2547 C CA . GLY C 1 49 ? -8.102 2.481 12.308 1.00 16.38 152 GLY D CA 1
ATOM 2548 C C . GLY C 1 49 ? -7.065 1.921 13.257 1.00 13.77 152 GLY D C 1
ATOM 2549 O O . GLY C 1 49 ? -7.295 1.831 14.461 1.00 11.03 152 GLY D O 1
ATOM 2550 N N . ILE C 1 50 ? -5.914 1.555 12.704 1.00 12.66 153 ILE D N 1
ATOM 2551 C CA . ILE C 1 50 ? -4.780 1.110 13.497 1.00 9.55 153 ILE D CA 1
ATOM 2552 C C . ILE C 1 50 ? -3.831 2.295 13.697 1.00 10.34 153 ILE D C 1
ATOM 2553 O O . ILE C 1 50 ? -3.457 2.955 12.744 1.00 11.03 153 ILE D O 1
ATOM 2558 N N . TYR C 1 51 ? -3.476 2.574 14.942 1.00 9.81 154 TYR D N 1
ATOM 2559 C CA . TYR C 1 51 ? -2.630 3.708 15.272 1.00 12.05 154 TYR D CA 1
ATOM 2560 C C . TYR C 1 51 ? -1.457 3.272 16.104 1.00 13.52 154 TYR D C 1
ATOM 2561 O O . TYR C 1 51 ? -1.612 2.462 17.013 1.00 13.82 154 TYR D O 1
ATOM 2570 N N . LEU C 1 52 ? -0.292 3.830 15.803 1.00 13.39 155 LEU D N 1
ATOM 2571 C CA . LEU C 1 52 ? 0.811 3.881 16.754 1.00 12.56 155 LEU D CA 1
ATOM 2572 C C . LEU C 1 52 ? 0.518 4.965 17.797 1.00 14.52 155 LEU D C 1
ATOM 2573 O O . LEU C 1 52 ? 0.184 6.105 17.457 1.00 14.11 155 LEU D O 1
ATOM 2578 N N . LEU C 1 53 ? 0.633 4.598 19.068 1.00 12.84 156 LEU D N 1
ATOM 2579 C CA . LEU C 1 53 ? 0.336 5.487 20.190 1.00 14.38 156 LEU D CA 1
ATOM 2580 C C . LEU C 1 53 ? 1.563 5.497 21.090 1.00 14.82 156 LEU D C 1
ATOM 2581 O O . LEU C 1 53 ? 2.008 4.437 21.501 1.00 12.75 156 LEU D O 1
ATOM 2586 N N . TYR C 1 54 ? 2.122 6.666 21.395 1.00 13.67 157 TYR D N 1
ATOM 2587 C CA . TYR C 1 54 ? 3.280 6.741 22.279 1.00 12.22 157 TYR D CA 1
ATOM 2588 C C . TYR C 1 54 ? 3.057 7.794 23.361 1.00 11.43 157 TYR D C 1
ATOM 2589 O O . TYR C 1 54 ? 2.348 8.787 23.152 1.00 11.05 157 TYR D O 1
ATOM 2598 N N . SER C 1 55 ? 3.650 7.556 24.528 1.00 12.59 158 SER D N 1
ATOM 2599 C CA . SER C 1 55 ? 3.437 8.396 25.695 1.00 14.39 158 SER D CA 1
ATOM 2600 C C . SER C 1 55 ? 4.699 8.450 26.547 1.00 12.84 158 SER D C 1
ATOM 2601 O O . SER C 1 55 ? 5.275 7.420 26.882 1.00 15.26 158 SER D O 1
ATOM 2604 N N . GLN C 1 56 ? 5.122 9.655 26.897 1.00 11.89 159 GLN D N 1
ATOM 2605 C CA . GLN C 1 56 ? 6.159 9.835 27.890 1.00 12.97 159 GLN D CA 1
ATOM 2606 C C . GLN C 1 56 ? 5.679 10.793 28.981 1.00 12.29 159 GLN D C 1
ATOM 2607 O O . GLN C 1 56 ? 5.046 11.791 28.695 1.00 12.12 159 GLN D O 1
ATOM 2613 N N . VAL C 1 57 ? 6.008 10.485 30.229 1.00 10.72 160 VAL D N 1
ATOM 2614 C CA . VAL C 1 57 ? 5.829 11.418 31.340 1.00 11.48 160 VAL D CA 1
ATOM 2615 C C . VAL C 1 57 ? 7.168 11.553 32.076 1.00 10.79 160 VAL D C 1
ATOM 2616 O O . VAL C 1 57 ? 7.863 10.550 32.307 1.00 14.06 160 VAL D O 1
ATOM 2620 N N . LEU C 1 58 ? 7.534 12.788 32.405 1.00 13.08 161 LEU D N 1
ATOM 2621 C CA . LEU C 1 58 ? 8.739 13.062 33.179 1.00 13.66 161 LEU D CA 1
ATOM 2622 C C . LEU C 1 58 ? 8.305 13.375 34.600 1.00 11.60 161 LEU D C 1
ATOM 2623 O O . LEU C 1 58 ? 7.590 14.343 34.832 1.00 13.18 161 LEU D O 1
ATOM 2628 N N . PHE C 1 59 ? 8.703 12.534 35.542 1.00 12.65 162 PHE D N 1
ATOM 2629 C CA . PHE C 1 59 ? 8.358 12.698 36.960 1.00 12.56 162 PHE D CA 1
ATOM 2630 C C . PHE C 1 59 ? 9.512 13.314 37.739 1.00 14.79 162 PHE D C 1
ATOM 2631 O O . PHE C 1 59 ? 10.680 12.974 37.517 1.00 15.31 162 PHE D O 1
ATOM 2639 N N . HIS C 1 60 ? 9.170 14.219 38.648 1.00 13.43 163 HIS D N 1
ATOM 2640 C CA . HIS C 1 60 ? 10.061 14.710 39.690 1.00 12.57 163 HIS D CA 1
ATOM 2641 C C . HIS C 1 60 ? 9.336 14.529 41.037 1.00 14.08 163 HIS D C 1
ATOM 2642 O O . HIS C 1 60 ? 8.720 15.449 41.565 1.00 13.78 163 HIS D O 1
ATOM 2649 N N . ASP C 1 61 ? 9.456 13.328 41.593 1.00 14.59 164 ASP D N 1
ATOM 2650 C CA . ASP C 1 61 ? 8.578 12.847 42.654 1.00 15.16 164 ASP D CA 1
ATOM 2651 C C . ASP C 1 61 ? 9.285 11.683 43.373 1.00 10.82 164 ASP D C 1
ATOM 2652 O O . ASP C 1 61 ? 9.765 10.753 42.724 1.00 15.17 164 ASP D O 1
ATOM 2657 N N . VAL C 1 62 ? 9.349 11.737 44.706 1.00 11.58 165 VAL D N 1
ATOM 2658 C CA . VAL C 1 62 ? 9.968 10.661 45.492 1.00 12.08 165 VAL D CA 1
ATOM 2659 C C . VAL C 1 62 ? 9.027 9.481 45.764 1.00 12.80 165 VAL D C 1
ATOM 2660 O O . VAL C 1 62 ? 9.431 8.496 46.381 1.00 11.08 165 VAL D O 1
ATOM 2664 N N . THR C 1 63 ? 7.780 9.565 45.311 1.00 8.51 166 THR D N 1
ATOM 2665 C CA . THR C 1 63 ? 6.827 8.478 45.544 1.00 7.54 166 THR D CA 1
ATOM 2666 C C . THR C 1 63 ? 7.418 7.171 44.996 1.00 7.20 166 THR D C 1
ATOM 2667 O O . THR C 1 63 ? 7.952 7.154 43.895 1.00 10.01 166 THR D O 1
ATOM 2671 N N . PHE C 1 64 ? 7.304 6.090 45.774 1.00 6.67 167 PHE D N 1
ATOM 2672 C CA . PHE C 1 64 ? 8.111 4.869 45.573 1.00 9.03 167 PHE D CA 1
ATOM 2673 C C . PHE C 1 64 ? 8.126 4.338 44.149 1.00 9.66 167 PHE D C 1
ATOM 2674 O O . PHE C 1 64 ? 9.183 3.937 43.646 1.00 11.17 167 PHE D O 1
ATOM 2682 N N . THR C 1 65 ? 6.963 4.334 43.506 1.00 10.91 168 THR D N 1
ATOM 2683 C CA . THR C 1 65 ? 6.853 4.092 42.077 1.00 10.79 168 THR D CA 1
ATOM 2684 C C . THR C 1 65 ? 5.949 5.144 41.449 1.00 9.28 168 THR D C 1
ATOM 2685 O O . THR C 1 65 ? 4.997 5.593 42.065 1.00 9.42 168 THR D O 1
ATOM 2689 N N . MET C 1 66 ? 6.283 5.541 40.231 1.00 11.29 169 MET D N 1
ATOM 2690 C CA . MET C 1 66 ? 5.444 6.424 39.425 1.00 11.07 169 MET D CA 1
ATOM 2691 C C . MET C 1 66 ? 5.300 5.840 38.034 1.00 12.33 169 MET D C 1
ATOM 2692 O O . MET C 1 66 ? 6.061 4.982 37.625 1.00 11.61 169 MET D O 1
ATOM 2697 N N . GLY C 1 67 ? 4.321 6.336 37.301 1.00 14.13 170 GLY D N 1
ATOM 2698 C CA . GLY C 1 67 ? 4.092 5.872 35.957 1.00 15.43 170 GLY D CA 1
ATOM 2699 C C . GLY C 1 67 ? 2.720 6.261 35.466 1.00 16.03 170 GLY D C 1
ATOM 2700 O O . GLY C 1 67 ? 1.935 6.912 36.170 1.00 16.95 170 GLY D O 1
ATOM 2701 N N . GLN C 1 68 ? 2.422 5.854 34.243 1.00 16.37 171 GLN D N 1
ATOM 2702 C CA . GLN C 1 68 ? 1.169 6.227 33.627 1.00 13.33 171 GLN D CA 1
ATOM 2703 C C . GLN C 1 68 ? 0.446 5.013 33.045 1.00 14.83 171 GLN D C 1
ATOM 2704 O O . GLN C 1 68 ? 1.051 3.963 32.783 1.00 16.00 171 GLN D O 1
ATOM 2710 N N . VAL C 1 69 ? -0.864 5.158 32.901 1.00 12.08 172 VAL D N 1
ATOM 2711 C CA . VAL C 1 69 ? -1.746 4.117 32.402 1.00 11.97 172 VAL D CA 1
ATOM 2712 C C . VAL C 1 69 ? -2.489 4.739 31.222 1.00 12.35 172 VAL D C 1
ATOM 2713 O O . VAL C 1 69 ? -3.192 5.746 31.374 1.00 13.56 172 VAL D O 1
ATOM 2717 N N . VAL C 1 70 ? -2.337 4.149 30.049 1.00 12.06 173 VAL D N 1
ATOM 2718 C CA . VAL C 1 70 ? -3.010 4.651 28.854 1.00 13.55 173 VAL D CA 1
ATOM 2719 C C . VAL C 1 70 ? -4.125 3.679 28.509 1.00 12.28 173 VAL D C 1
ATOM 2720 O O . VAL C 1 70 ? -3.889 2.477 28.388 1.00 12.94 173 VAL D O 1
ATOM 2724 N N . SER C 1 71 ? -5.338 4.204 28.371 1.00 13.55 174 SER D N 1
ATOM 2725 C CA . SER C 1 71 ? -6.525 3.376 28.207 1.00 13.42 174 SER D CA 1
ATOM 2726 C C . SER C 1 71 ? -7.407 3.857 27.084 1.00 13.69 174 SER D C 1
ATOM 2727 O O . SER C 1 71 ? -7.320 5.002 26.667 1.00 14.58 174 SER D O 1
ATOM 2730 N N . ARG C 1 72 ? -8.252 2.954 26.603 1.00 13.47 175 ARG D N 1
ATOM 2731 C CA . ARG C 1 72 ? -9.268 3.246 25.603 1.00 14.81 175 ARG D CA 1
ATOM 2732 C C . ARG C 1 72 ? -10.631 2.984 26.251 1.00 16.35 175 ARG D C 1
ATOM 2733 O O . ARG C 1 72 ? -10.839 1.940 26.857 1.00 16.36 175 ARG D O 1
ATOM 2741 N N . GLU C 1 73 ? -11.550 3.924 26.106 1.00 17.79 176 GLU D N 1
ATOM 2742 C CA . GLU C 1 73 ? -12.903 3.802 26.638 1.00 23.60 176 GLU D CA 1
ATOM 2743 C C . GLU C 1 73 ? -13.880 3.860 25.467 1.00 22.39 176 GLU D C 1
ATOM 2744 O O . GLU C 1 73 ? -13.910 4.848 24.750 1.00 16.69 176 GLU D O 1
ATOM 2750 N N . GLY C 1 74 ? -14.662 2.804 25.266 1.00 24.86 177 GLY D N 1
ATOM 2751 C CA . GLY C 1 74 ? -15.635 2.767 24.186 1.00 27.57 177 GLY D CA 1
ATOM 2752 C C . GLY C 1 74 ? -16.516 1.526 24.196 1.00 31.28 177 GLY D C 1
ATOM 2753 O O . GLY C 1 74 ? -16.089 0.452 24.632 1.00 32.40 177 GLY D O 1
ATOM 2754 N N . GLN C 1 75 ? -17.740 1.681 23.684 1.00 34.82 178 GLN D N 1
ATOM 2755 C CA . GLN C 1 75 ? -18.769 0.629 23.703 1.00 36.15 178 GLN D CA 1
ATOM 2756 C C . GLN C 1 75 ? -19.084 0.151 25.131 1.00 35.19 178 GLN D C 1
ATOM 2757 O O . GLN C 1 75 ? -19.290 -1.043 25.363 1.00 39.08 178 GLN D O 1
ATOM 2763 N N . GLY C 1 76 ? -19.127 1.084 26.077 1.00 33.49 179 GLY D N 1
ATOM 2764 C CA . GLY C 1 76 ? -19.369 0.758 27.476 1.00 34.09 179 GLY D CA 1
ATOM 2765 C C . GLY C 1 76 ? -18.339 -0.175 28.104 1.00 34.24 179 GLY D C 1
ATOM 2766 O O . GLY C 1 76 ? -18.687 -1.027 28.923 1.00 36.45 179 GLY D O 1
ATOM 2767 N N . ARG C 1 77 ? -17.076 -0.016 27.717 1.00 32.41 180 ARG D N 1
ATOM 2768 C CA . ARG C 1 77 ? -15.977 -0.819 28.257 1.00 29.94 180 ARG D CA 1
ATOM 2769 C C . ARG C 1 77 ? -14.709 0.022 28.402 1.00 29.20 180 ARG D C 1
ATOM 2770 O O . ARG C 1 77 ? -14.504 0.977 27.663 1.00 30.90 180 ARG D O 1
ATOM 2772 N N . ARG C 1 78 ? -13.874 -0.337 29.370 1.00 26.01 181 ARG D N 1
ATOM 2773 C CA . ARG C 1 78 ? -12.584 0.308 29.574 1.00 28.54 181 ARG D CA 1
ATOM 2774 C C . ARG C 1 78 ? -11.514 -0.759 29.376 1.00 26.39 181 ARG D C 1
ATOM 2775 O O . ARG C 1 78 ? -11.601 -1.840 29.958 1.00 30.75 181 ARG D O 1
ATOM 2783 N N . GLU C 1 79 ? -10.529 -0.467 28.534 1.00 20.47 182 GLU D N 1
ATOM 2784 C CA . GLU C 1 79 ? -9.433 -1.390 28.264 1.00 19.48 182 GLU D CA 1
ATOM 2785 C C . GLU C 1 79 ? -8.102 -0.651 28.410 1.00 18.89 182 GLU D C 1
ATOM 2786 O O . GLU C 1 79 ? -7.900 0.394 27.791 1.00 15.73 182 GLU D O 1
ATOM 2792 N N . THR C 1 80 ? -7.200 -1.187 29.222 1.00 14.98 183 THR D N 1
ATOM 2793 C CA . THR C 1 80 ? -5.856 -0.622 29.346 1.00 14.59 183 THR D CA 1
ATOM 2794 C C . THR C 1 80 ? -5.017 -1.068 28.152 1.00 16.78 183 THR D C 1
ATOM 2795 O O . THR C 1 80 ? -4.903 -2.268 27.892 1.00 14.84 183 THR D O 1
ATOM 2799 N N . LEU C 1 81 ? -4.413 -0.113 27.450 1.00 12.11 184 LEU D N 1
ATOM 2800 C CA . LEU C 1 81 ? -3.550 -0.423 26.320 1.00 12.33 184 LEU D CA 1
ATOM 2801 C C . LEU C 1 81 ? -2.127 -0.718 26.774 1.00 16.05 184 LEU D C 1
ATOM 2802 O O . LEU C 1 81 ? -1.574 -1.763 26.422 1.00 12.62 184 LEU D O 1
ATOM 2807 N N . PHE C 1 82 ? -1.541 0.203 27.539 1.00 10.91 185 PHE D N 1
ATOM 2808 C CA . PHE C 1 82 ? -0.217 0.000 28.114 1.00 14.26 185 PHE D CA 1
ATOM 2809 C C . PHE C 1 82 ? 0.014 0.818 29.390 1.00 15.40 185 PHE D C 1
ATOM 2810 O O . PHE C 1 82 ? -0.664 1.810 29.650 1.00 13.22 185 PHE D O 1
ATOM 2818 N N . ARG C 1 83 ? 0.949 0.336 30.202 1.00 12.57 186 ARG D N 1
ATOM 2819 C CA . ARG C 1 83 ? 1.397 1.004 31.420 1.00 14.48 186 ARG D CA 1
ATOM 2820 C C . ARG C 1 83 ? 2.913 1.164 31.360 1.00 15.44 186 ARG D C 1
ATOM 2821 O O . ARG C 1 83 ? 3.606 0.342 30.765 1.00 17.48 186 ARG D O 1
ATOM 2829 N N . CYS C 1 84 ? 3.422 2.211 31.989 1.00 14.29 187 CYS D N 1
ATOM 2830 C CA . CYS C 1 84 ? 4.859 2.413 32.163 1.00 17.13 187 CYS D CA 1
ATOM 2831 C C . CYS C 1 84 ? 5.072 2.609 33.664 1.00 16.21 187 CYS D C 1
ATOM 2832 O O . CYS C 1 84 ? 4.279 3.300 34.302 1.00 16.17 187 CYS D O 1
ATOM 2835 N N . ILE C 1 85 ? 6.083 1.961 34.239 1.00 12.59 188 ILE D N 1
ATOM 2836 C CA . ILE C 1 85 ? 6.335 2.018 35.683 1.00 11.74 188 ILE D CA 1
ATOM 2837 C C . ILE C 1 85 ? 7.827 2.240 35.948 1.00 14.31 188 ILE D C 1
ATOM 2838 O O . ILE C 1 85 ? 8.667 1.575 35.355 1.00 11.78 188 ILE D O 1
ATOM 2843 N N . ARG C 1 86 ? 8.137 3.172 36.848 1.00 14.06 189 ARG D N 1
ATOM 2844 C CA . ARG C 1 86 ? 9.511 3.448 37.278 1.00 13.74 189 ARG D CA 1
ATOM 2845 C C . ARG C 1 86 ? 9.577 3.530 38.802 1.00 14.11 189 ARG D C 1
ATOM 2846 O O . ARG C 1 86 ? 8.787 4.252 39.426 1.00 11.56 189 ARG D O 1
ATOM 2854 N N . SER C 1 87 ? 10.543 2.844 39.400 1.00 12.47 190 SER D N 1
ATOM 2855 C CA . SER C 1 87 ? 10.848 3.052 40.815 1.00 12.19 190 SER D CA 1
ATOM 2856 C C . SER C 1 87 ? 11.609 4.354 40.965 1.00 13.82 190 SER D C 1
ATOM 2857 O O . SER C 1 87 ? 12.422 4.706 40.107 1.00 14.56 190 SER D O 1
ATOM 2860 N N . MET C 1 88 ? 11.344 5.080 42.048 1.00 11.26 191 MET D N 1
ATOM 2861 C CA . MET C 1 88 ? 11.967 6.391 42.273 1.00 11.01 191 MET D CA 1
ATOM 2862 C C . MET C 1 88 ? 12.835 6.364 43.524 1.00 13.10 191 MET D C 1
ATOM 2863 O O . MET C 1 88 ? 12.482 5.716 44.505 1.00 12.00 191 MET D O 1
ATOM 2868 N N . PRO C 1 89 ? 13.944 7.096 43.526 1.00 15.53 192 PRO D N 1
ATOM 2869 C CA . PRO C 1 89 ? 14.740 7.236 44.749 1.00 18.57 192 PRO D CA 1
ATOM 2870 C C . PRO C 1 89 ? 14.093 8.167 45.780 1.00 15.54 192 PRO D C 1
ATOM 2871 O O . PRO C 1 89 ? 13.169 8.918 45.471 1.00 12.67 192 PRO D O 1
ATOM 2875 N N . SER C 1 90 ? 14.622 8.134 46.993 1.00 15.77 193 SER D N 1
ATOM 2876 C CA . SER C 1 90 ? 14.014 8.822 48.131 1.00 19.03 193 SER D CA 1
ATOM 2877 C C . SER C 1 90 ? 14.403 10.300 48.264 1.00 19.78 193 SER D C 1
ATOM 2878 O O . SER C 1 90 ? 13.703 11.062 48.937 1.00 22.13 193 SER D O 1
ATOM 2881 N N . ASP C 1 91 ? 15.508 10.708 47.642 1.00 19.71 194 ASP D N 1
ATOM 2882 C CA . ASP C 1 91 ? 16.005 12.082 47.794 1.00 22.79 194 ASP D CA 1
ATOM 2883 C C . ASP C 1 91 ? 15.442 12.957 46.674 1.00 19.71 194 ASP D C 1
ATOM 2884 O O . ASP C 1 91 ? 15.620 12.623 45.504 1.00 18.28 194 ASP D O 1
ATOM 2889 N N . PRO C 1 92 ? 14.769 14.057 47.008 1.00 22.56 195 PRO D N 1
ATOM 2890 C CA . PRO C 1 92 ? 14.174 14.935 45.984 1.00 23.89 195 PRO D CA 1
ATOM 2891 C C . PRO C 1 92 ? 15.124 15.394 44.866 1.00 26.71 195 PRO D C 1
ATOM 2892 O O . PRO C 1 92 ? 14.691 15.424 43.716 1.00 25.84 195 PRO D O 1
ATOM 2896 N N . ASP C 1 93 ? 16.376 15.732 45.175 1.00 24.18 196 ASP D N 1
ATOM 2897 C CA . ASP C 1 93 ? 17.324 16.191 44.141 1.00 27.36 196 ASP D CA 1
ATOM 2898 C C . ASP C 1 93 ? 17.731 15.092 43.161 1.00 25.39 196 ASP D C 1
ATOM 2899 O O . ASP C 1 93 ? 18.250 15.387 42.086 1.00 26.56 196 ASP D O 1
ATOM 2904 N N . ARG C 1 94 ? 17.507 13.835 43.539 1.00 20.53 197 ARG D N 1
ATOM 2905 C CA . ARG C 1 94 ? 17.791 12.683 42.684 1.00 22.05 197 ARG D CA 1
ATOM 2906 C C . ARG C 1 94 ? 16.560 12.086 42.008 1.00 19.29 197 ARG D C 1
ATOM 2907 O O . ARG C 1 94 ? 16.699 11.282 41.103 1.00 21.82 197 ARG D O 1
ATOM 2915 N N . ALA C 1 95 ? 15.364 12.438 42.474 1.00 16.31 198 ALA D N 1
ATOM 2916 C CA . ALA C 1 95 ? 14.154 11.737 42.076 1.00 16.36 198 ALA D CA 1
ATOM 2917 C C . ALA C 1 95 ? 13.577 12.271 40.774 1.00 15.53 198 ALA D C 1
ATOM 2918 O O . ALA C 1 95 ? 12.473 12.813 40.756 1.00 14.96 198 ALA D O 1
ATOM 2920 N N . TYR C 1 96 ? 14.320 12.085 39.683 1.00 10.51 199 TYR D N 1
ATOM 2921 C CA . TYR C 1 96 ? 13.853 12.404 38.337 1.00 14.32 199 TYR D CA 1
ATOM 2922 C C . TYR C 1 96 ? 13.898 11.128 37.502 1.00 15.26 199 TYR D C 1
ATOM 2923 O O . TYR C 1 96 ? 14.891 10.386 37.530 1.00 14.03 199 TYR D O 1
ATOM 2932 N N . ASN C 1 97 ? 12.841 10.888 36.741 1.00 11.72 200 ASN D N 1
ATOM 2933 C CA . ASN C 1 97 ? 12.790 9.756 35.827 1.00 13.58 200 ASN D CA 1
ATOM 2934 C C . ASN C 1 97 ? 11.744 10.002 34.776 1.00 13.90 200 ASN D C 1
ATOM 2935 O O . ASN C 1 97 ? 10.613 10.359 35.114 1.00 13.71 200 ASN D O 1
ATOM 2940 N N . SER C 1 98 ? 12.107 9.798 33.514 1.00 12.40 201 SER D N 1
ATOM 2941 C CA . SER C 1 98 ? 11.124 9.737 32.452 1.00 12.65 201 SER D CA 1
ATOM 2942 C C . SER C 1 98 ? 10.649 8.294 32.261 1.00 13.95 201 SER D C 1
ATOM 2943 O O . SER C 1 98 ? 11.388 7.339 32.523 1.00 13.92 201 SER D O 1
ATOM 2946 N N . CYS C 1 99 ? 9.400 8.161 31.827 1.00 13.87 202 CYS D N 1
ATOM 2947 C CA . CYS C 1 99 ? 8.750 6.877 31.624 1.00 17.77 202 CYS D CA 1
ATOM 2948 C C . CYS C 1 99 ? 8.109 6.892 30.233 1.00 16.83 202 CYS D C 1
ATOM 2949 O O . CYS C 1 99 ? 7.134 7.610 30.009 1.00 17.73 202 CYS D O 1
ATOM 2952 N N . TYR C 1 100 ? 8.670 6.114 29.315 1.00 16.10 203 TYR D N 1
ATOM 2953 C CA . TYR C 1 100 ? 8.193 6.046 27.932 1.00 14.64 203 TYR D CA 1
ATOM 2954 C C . TYR C 1 100 ? 7.609 4.660 27.647 1.00 17.53 203 TYR D C 1
ATOM 2955 O O . TYR C 1 100 ? 8.184 3.629 28.025 1.00 16.17 203 TYR D O 1
ATOM 2964 N N . SER C 1 101 ? 6.465 4.638 26.972 1.00 14.77 204 SER D N 1
ATOM 2965 C CA . SER C 1 101 ? 5.943 3.406 26.403 1.00 14.99 204 SER D CA 1
ATOM 2966 C C . SER C 1 101 ? 5.139 3.713 25.131 1.00 12.93 204 SER D C 1
ATOM 2967 O O . SER C 1 101 ? 4.781 4.851 24.865 1.00 12.86 204 SER D O 1
ATOM 2970 N N . ALA C 1 102 ? 4.889 2.685 24.338 1.00 12.73 205 ALA D N 1
ATOM 2971 C CA . ALA C 1 102 ? 4.202 2.846 23.069 1.00 12.94 205 ALA D CA 1
ATOM 2972 C C . ALA C 1 102 ? 3.739 1.494 22.567 1.00 14.57 205 ALA D C 1
ATOM 2973 O O . ALA C 1 102 ? 4.244 0.470 22.987 1.00 14.47 205 ALA D O 1
ATOM 2975 N N . GLY C 1 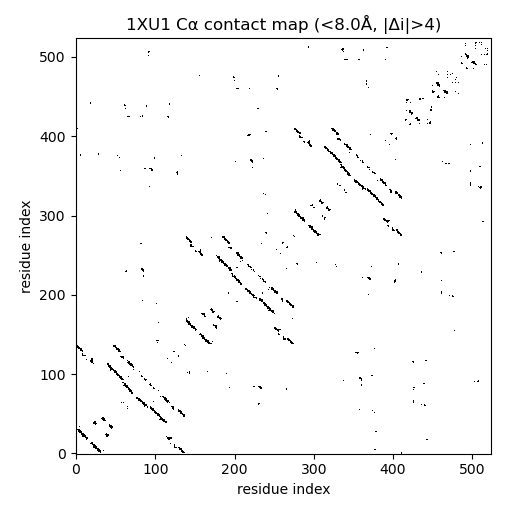103 ? 2.763 1.511 21.678 1.00 12.35 206 GLY D N 1
ATOM 2976 C CA . GLY C 1 103 ? 2.346 0.308 20.992 1.00 14.45 206 GLY D CA 1
ATOM 2977 C C . GLY C 1 103 ? 1.455 0.643 19.821 1.00 12.43 206 GLY D C 1
ATOM 2978 O O . GLY C 1 103 ? 1.161 1.803 19.574 1.00 10.58 206 GLY D O 1
ATOM 2979 N N . VAL C 1 104 ? 1.007 -0.387 19.131 1.00 10.68 207 VAL D N 1
ATOM 2980 C CA . VAL C 1 104 ? 0.122 -0.244 17.983 1.00 10.45 207 VAL D CA 1
ATOM 2981 C C . VAL C 1 104 ? -1.223 -0.892 18.333 1.00 10.30 207 VAL D C 1
ATOM 2982 O O . VAL C 1 104 ? -1.276 -2.048 18.774 1.00 11.32 207 VAL D O 1
ATOM 2986 N N . PHE C 1 105 ? -2.305 -0.138 18.149 1.00 11.59 208 PHE D N 1
ATOM 2987 C CA . PHE C 1 105 ? -3.639 -0.532 18.627 1.00 9.18 208 PHE D CA 1
ATOM 2988 C C . PHE C 1 105 ? -4.753 -0.199 17.648 1.00 11.45 208 PHE D C 1
ATOM 2989 O O . PHE C 1 105 ? -4.693 0.810 16.940 1.00 12.45 208 PHE D O 1
ATOM 2997 N N . HIS C 1 106 ? -5.780 -1.053 17.601 1.00 8.90 209 HIS D N 1
ATOM 2998 C CA . HIS C 1 106 ? -6.972 -0.759 16.823 1.00 9.99 209 HIS D CA 1
ATOM 2999 C C . HIS C 1 106 ? -7.892 0.125 17.647 1.00 14.21 209 HIS D C 1
ATOM 3000 O O . HIS C 1 106 ? -8.344 -0.280 18.727 1.00 13.22 209 HIS D O 1
ATOM 3007 N N . LEU C 1 107 ? -8.128 1.339 17.155 1.00 13.29 210 LEU D N 1
ATOM 3008 C CA . LEU C 1 107 ? -8.984 2.320 17.832 1.00 15.18 210 LEU D CA 1
ATOM 3009 C C . LEU C 1 107 ? -10.236 2.536 16.991 1.00 14.36 210 LEU D C 1
ATOM 3010 O O . LEU C 1 107 ? -10.167 2.621 15.765 1.00 14.67 210 LEU D O 1
ATOM 3015 N N . HIS C 1 108 ? -11.386 2.586 17.654 1.00 14.27 211 HIS D N 1
ATOM 3016 C CA . HIS C 1 108 ? -12.675 2.737 16.978 1.00 13.89 211 HIS D CA 1
ATOM 3017 C C . HIS C 1 108 ? -13.201 4.169 17.102 1.00 11.81 211 HIS D C 1
ATOM 3018 O O . HIS C 1 108 ? -12.969 4.843 18.103 1.00 11.48 211 HIS D O 1
ATOM 3025 N N . GLN C 1 109 ? -13.921 4.606 16.081 1.00 11.62 212 GLN D N 1
ATOM 3026 C CA . GLN C 1 109 ? -14.725 5.827 16.116 1.00 14.03 212 GLN D CA 1
ATOM 3027 C C . GLN C 1 109 ? -15.555 5.898 17.404 1.00 13.05 212 GLN D C 1
ATOM 3028 O O . GLN C 1 109 ? -16.267 4.943 17.741 1.00 9.78 212 GLN D O 1
ATOM 3034 N N . GLY C 1 110 ? -15.453 7.026 18.113 1.00 14.07 213 GLY D N 1
ATOM 3035 C CA . GLY C 1 110 ? -16.150 7.232 19.374 1.00 14.39 213 GLY D CA 1
ATOM 3036 C C . GLY C 1 110 ? -15.338 6.907 20.617 1.00 15.95 213 GLY D C 1
ATOM 3037 O O . GLY C 1 110 ? -15.725 7.276 21.723 1.00 13.58 213 GLY D O 1
ATOM 3038 N N . ASP C 1 111 ? -14.213 6.219 20.449 1.00 13.11 214 ASP D N 1
ATOM 3039 C CA . ASP C 1 111 ? -13.345 5.888 21.567 1.00 15.17 214 ASP D CA 1
ATOM 3040 C C . ASP C 1 111 ? -12.785 7.155 22.204 1.00 14.57 214 ASP D C 1
ATOM 3041 O O . ASP C 1 111 ? -12.618 8.164 21.546 1.00 13.36 214 ASP D O 1
ATOM 3046 N N . ILE C 1 112 ? -12.492 7.069 23.492 1.00 13.72 215 ILE D N 1
ATOM 3047 C CA . ILE C 1 112 ? -11.828 8.129 24.245 1.00 16.04 215 ILE D CA 1
ATOM 3048 C C . ILE C 1 112 ? -10.526 7.533 24.782 1.00 15.99 215 ILE D C 1
ATOM 3049 O O . ILE C 1 112 ? -10.551 6.479 25.417 1.00 17.21 215 ILE D O 1
ATOM 3054 N N . ILE C 1 113 ? -9.399 8.196 24.519 1.00 10.96 216 ILE D N 1
ATOM 3055 C CA . ILE C 1 113 ? -8.106 7.790 25.035 1.00 11.30 216 ILE D CA 1
ATOM 3056 C C . ILE C 1 113 ? -7.770 8.655 26.251 1.00 12.34 216 ILE D C 1
ATOM 3057 O O . ILE C 1 113 ? -7.897 9.882 26.207 1.00 11.79 216 ILE D O 1
ATOM 3062 N N . THR C 1 114 ? -7.360 8.001 27.335 1.00 13.76 217 THR D N 1
ATOM 3063 C CA . THR C 1 114 ? -7.004 8.671 28.585 1.00 17.35 217 THR D CA 1
ATOM 3064 C C . THR C 1 114 ? -5.573 8.323 28.941 1.00 16.78 217 THR D C 1
ATOM 3065 O O . THR C 1 114 ? -5.124 7.209 28.679 1.00 14.94 217 THR D O 1
ATOM 3069 N N . VAL C 1 115 ? -4.857 9.293 29.510 1.00 16.35 218 VAL D N 1
ATOM 3070 C CA . VAL C 1 115 ? -3.554 9.058 30.120 1.00 14.93 218 VAL D CA 1
ATOM 3071 C C . VAL C 1 115 ? -3.703 9.486 31.574 1.00 14.02 218 VAL D C 1
ATOM 3072 O O . VAL C 1 115 ? -3.976 10.656 31.846 1.00 15.12 218 VAL D O 1
ATOM 3076 N N . LYS C 1 116 ? -3.569 8.533 32.492 1.00 12.61 219 LYS D N 1
ATOM 3077 C CA . LYS C 1 116 ? -3.789 8.761 33.926 1.00 14.28 219 LYS D CA 1
ATOM 3078 C C . LYS C 1 116 ? -2.573 8.331 34.742 1.00 15.68 219 LYS D C 1
ATOM 3079 O O . LYS C 1 116 ? -2.005 7.276 34.482 1.00 16.78 219 LYS D O 1
ATOM 3085 N N . ILE C 1 117 ? -2.189 9.146 35.727 1.00 14.48 220 ILE D N 1
ATOM 3086 C CA . ILE C 1 117 ? -1.141 8.791 36.688 1.00 14.27 220 ILE D CA 1
ATOM 3087 C C . ILE C 1 117 ? -1.900 8.450 37.963 1.00 13.77 220 ILE D C 1
ATOM 3088 O O . ILE C 1 117 ? -2.535 9.334 38.538 1.00 13.24 220 ILE D O 1
ATOM 3093 N N . PRO C 1 118 ? -1.907 7.176 38.378 1.00 11.66 221 PRO D N 1
ATOM 3094 C CA . PRO C 1 118 ? -2.714 6.743 39.524 1.00 13.25 221 PRO D CA 1
ATOM 3095 C C . PRO C 1 118 ? -2.165 7.120 40.909 1.00 11.60 221 PRO D C 1
ATOM 3096 O O . PRO C 1 118 ? -2.072 6.289 41.809 1.00 10.60 221 PRO D O 1
ATOM 3100 N N . ARG C 1 119 ? -1.794 8.384 41.058 1.00 11.95 222 ARG D N 1
ATOM 3101 C CA . ARG C 1 119 ? -1.466 8.978 42.343 1.00 12.64 222 ARG D CA 1
ATOM 3102 C C . ARG C 1 119 ? -2.095 10.369 42.367 1.00 14.08 222 ARG D C 1
ATOM 3103 O O . ARG C 1 119 ? -2.049 11.079 41.362 1.00 12.78 222 ARG D O 1
ATOM 3111 N N . ALA C 1 120 ? -2.655 10.755 43.507 1.00 12.45 223 ALA D N 1
ATOM 3112 C CA . ALA C 1 120 ? -3.145 12.116 43.710 1.00 13.43 223 ALA D CA 1
ATOM 3113 C C . ALA C 1 120 ? -1.974 13.093 43.740 1.00 15.01 223 ALA D C 1
ATOM 3114 O O . ALA C 1 120 ? -0.915 12.788 44.311 1.00 18.96 223 ALA D O 1
ATOM 3116 N N . ASN C 1 121 ? -2.180 14.264 43.141 1.00 15.69 224 ASN D N 1
ATOM 3117 C CA . ASN C 1 121 ? -1.196 15.345 43.132 1.00 18.82 224 ASN D CA 1
ATOM 3118 C C . ASN C 1 121 ? 0.191 14.864 42.746 1.00 17.79 224 ASN D C 1
ATOM 3119 O O . ASN C 1 121 ? 1.167 15.098 43.464 1.00 16.09 224 ASN D O 1
ATOM 3124 N N . ALA C 1 122 ? 0.268 14.183 41.606 1.00 16.90 225 ALA D N 1
ATOM 3125 C CA . ALA C 1 122 ? 1.544 13.710 41.078 1.00 15.54 225 ALA D CA 1
ATOM 3126 C C . ALA C 1 122 ? 2.357 14.882 40.579 1.00 17.86 225 ALA D C 1
ATOM 3127 O O . ALA C 1 122 ? 1.810 15.841 40.002 1.00 15.76 225 ALA D O 1
ATOM 3129 N N . LYS C 1 123 ? 3.667 14.789 40.792 1.00 17.77 226 LYS D N 1
ATOM 3130 C CA . LYS C 1 123 ? 4.599 15.857 40.464 1.00 18.37 226 LYS D CA 1
ATOM 3131 C C . LYS C 1 123 ? 5.247 15.502 39.140 1.00 19.60 226 LYS D C 1
ATOM 3132 O O . LYS C 1 123 ? 6.170 14.688 39.076 1.00 18.27 226 LYS D O 1
ATOM 3138 N N . LEU C 1 124 ? 4.725 16.080 38.072 1.00 18.87 227 LEU D N 1
ATOM 3139 C CA . LEU C 1 124 ? 5.256 15.809 36.749 1.00 22.84 227 LEU D CA 1
ATOM 3140 C C . LEU C 1 124 ? 5.510 17.089 35.970 1.00 20.47 227 LEU D C 1
ATOM 3141 O O . LEU C 1 124 ? 4.920 18.139 36.240 1.00 18.32 227 LEU D O 1
ATOM 3146 N N . SER C 1 125 ? 6.441 16.995 35.037 1.00 18.41 228 SER D N 1
ATOM 3147 C CA . SER C 1 125 ? 6.912 18.141 34.294 1.00 18.64 228 SER D CA 1
ATOM 3148 C C . SER C 1 125 ? 5.907 18.514 33.215 1.00 17.08 228 SER D C 1
ATOM 3149 O O . SER C 1 125 ? 5.379 17.646 32.539 1.00 19.75 228 SER D O 1
ATOM 3152 N N . LEU C 1 126 ? 5.669 19.818 33.058 1.00 11.80 229 LEU D N 1
ATOM 3153 C CA . LEU C 1 126 ? 4.801 20.344 32.005 1.00 13.16 229 LEU D CA 1
ATOM 3154 C C . LEU C 1 126 ? 5.615 20.631 30.742 1.00 16.50 229 LEU D C 1
ATOM 3155 O O . LEU C 1 126 ? 5.070 21.057 29.724 1.00 17.89 229 LEU D O 1
ATOM 3160 N N . SER C 1 127 ? 6.927 20.437 30.829 1.00 15.45 230 SER D N 1
ATOM 3161 C CA . SER C 1 127 ? 7.826 20.666 29.703 1.00 14.17 230 SER D CA 1
ATOM 3162 C C . SER C 1 127 ? 7.376 19.867 28.482 1.00 13.33 230 SER D C 1
ATOM 3163 O O . SER C 1 127 ? 7.090 18.672 28.599 1.00 13.15 230 SER D O 1
ATOM 3166 N N . PRO C 1 128 ? 7.308 20.500 27.310 1.00 10.78 231 PRO D N 1
ATOM 3167 C CA . PRO C 1 128 ? 6.850 19.790 26.106 1.00 11.20 231 PRO D CA 1
ATOM 3168 C C . PRO C 1 128 ? 7.827 18.715 25.632 1.00 14.50 231 PRO D C 1
ATOM 3169 O O . PRO C 1 128 ? 7.429 17.801 24.905 1.00 16.08 231 PRO D O 1
ATOM 3173 N N . HIS C 1 129 ? 9.085 18.812 26.056 1.00 14.83 232 HIS D N 1
ATOM 3174 C CA . HIS C 1 129 ? 10.071 17.802 25.693 1.00 15.15 232 HIS D CA 1
ATOM 3175 C C . HIS C 1 129 ? 10.316 16.772 26.801 1.00 16.64 232 HIS D C 1
ATOM 3176 O O . HIS C 1 129 ? 11.089 15.842 26.619 1.00 15.51 232 HIS D O 1
ATOM 3183 N N . GLY C 1 130 ? 9.629 16.917 27.930 1.00 15.74 233 GLY D N 1
ATOM 3184 C CA . GLY C 1 130 ? 9.680 15.938 29.006 1.00 11.67 233 GLY D CA 1
ATOM 3185 C C . GLY C 1 130 ? 8.448 15.046 29.044 1.00 12.92 233 GLY D C 1
ATOM 3186 O O . GLY C 1 130 ? 8.548 13.840 29.299 1.00 13.43 233 GLY D O 1
ATOM 3187 N N . THR C 1 131 ? 7.287 15.643 28.799 1.00 12.17 234 THR D N 1
ATOM 3188 C CA . THR C 1 131 ? 6.001 14.953 28.857 1.00 13.14 234 THR D CA 1
ATOM 3189 C C . THR C 1 131 ? 5.246 15.199 27.567 1.00 14.11 234 THR D C 1
ATOM 3190 O O . THR C 1 131 ? 5.046 16.345 27.173 1.00 13.88 234 THR D O 1
ATOM 3194 N N . PHE C 1 132 ? 4.837 14.120 26.905 1.00 11.37 235 PHE D N 1
ATOM 3195 C CA . PHE C 1 132 ? 4.143 14.225 25.631 1.00 9.78 235 PHE D CA 1
ATOM 3196 C C . PHE C 1 132 ? 3.361 12.952 25.253 1.00 12.72 235 PHE D C 1
ATOM 3197 O O . PHE C 1 132 ? 3.526 11.893 25.839 1.00 11.71 235 PHE D O 1
ATOM 3205 N N . LEU C 1 133 ? 2.473 13.103 24.282 1.00 12.34 236 LEU D N 1
ATOM 3206 C CA . LEU C 1 133 ? 1.549 12.045 23.861 1.00 13.00 236 LEU D CA 1
ATOM 3207 C C . LEU C 1 133 ? 1.361 12.177 22.355 1.00 14.12 236 LEU D C 1
ATOM 3208 O O . LEU C 1 133 ? 1.085 13.273 21.863 1.00 14.88 236 LEU D O 1
ATOM 3213 N N . GLY C 1 134 ? 1.492 11.077 21.626 1.00 14.26 237 GLY D N 1
ATOM 3214 C CA . GLY C 1 134 ? 1.403 11.124 20.180 1.00 14.27 237 GLY D CA 1
ATOM 3215 C C . GLY C 1 134 ? 0.739 9.943 19.514 1.00 13.52 237 GLY D C 1
ATOM 3216 O O . GLY C 1 134 ? 0.666 8.845 20.072 1.00 11.27 237 GLY D O 1
ATOM 3217 N N . PHE C 1 135 ? 0.269 10.185 18.290 1.00 13.95 238 PHE D N 1
ATOM 3218 C CA . PHE C 1 135 ? -0.498 9.237 17.505 1.00 13.89 238 PHE D CA 1
ATOM 3219 C C . PHE C 1 135 ? -0.032 9.313 16.056 1.00 15.35 238 PHE D C 1
ATOM 3220 O O . PHE C 1 135 ? 0.131 10.408 15.507 1.00 13.05 238 PHE D O 1
ATOM 3228 N N . VAL C 1 136 ? 0.164 8.153 15.433 1.00 14.10 239 VAL D N 1
ATOM 3229 C CA . VAL C 1 136 ? 0.345 8.063 13.984 1.00 12.50 239 VAL D CA 1
ATOM 3230 C C . VAL C 1 136 ? -0.609 7.005 13.440 1.00 9.83 239 VAL D C 1
ATOM 3231 O O . VAL C 1 136 ? -0.563 5.860 13.876 1.00 12.12 239 VAL D O 1
ATOM 3235 N N . LYS C 1 137 ? -1.455 7.382 12.489 1.00 9.27 240 LYS D N 1
ATOM 3236 C CA . LYS C 1 137 ? -2.362 6.436 11.841 1.00 12.44 240 LYS D CA 1
ATOM 3237 C C . LYS C 1 137 ? -1.624 5.647 10.777 1.00 14.16 240 LYS D C 1
ATOM 3238 O O . LYS C 1 137 ? -1.029 6.221 9.873 1.00 17.17 240 LYS D O 1
ATOM 3244 N N . LEU C 1 138 ? -1.680 4.325 10.895 1.00 15.63 241 LEU D N 1
ATOM 3245 C CA . LEU C 1 138 ? -0.985 3.419 9.994 1.00 24.46 241 LEU D CA 1
ATOM 3246 C C . LEU C 1 138 ? -1.946 2.869 8.950 1.00 36.20 241 LEU D C 1
ATOM 3247 O O . LEU C 1 138 ? -1.606 2.753 7.767 1.00 44.70 241 LEU D O 1
ATOM 3253 N N . SER D 2 1 ? 44.305 -16.170 29.321 1.00 25.66 68 SER R N 1
ATOM 3254 C CA . SER D 2 1 ? 42.853 -16.135 28.969 1.00 25.65 68 SER R CA 1
ATOM 3255 C C . SER D 2 1 ? 41.986 -15.881 30.208 1.00 25.40 68 SER R C 1
ATOM 3256 O O . SER D 2 1 ? 42.404 -16.156 31.330 1.00 25.20 68 SER R O 1
ATOM 3259 N N . LEU D 2 2 ? 40.781 -15.360 29.988 1.00 23.95 69 LEU R N 1
ATOM 3260 C CA . LEU D 2 2 ? 39.890 -14.933 31.073 1.00 25.28 69 LEU R CA 1
ATOM 3261 C C . LEU D 2 2 ? 39.014 -16.087 31.568 1.00 22.68 69 LEU R C 1
ATOM 3262 O O . LEU D 2 2 ? 38.576 -16.932 30.787 1.00 25.38 69 LEU R O 1
ATOM 3267 N N . SER D 2 3 ? 38.760 -16.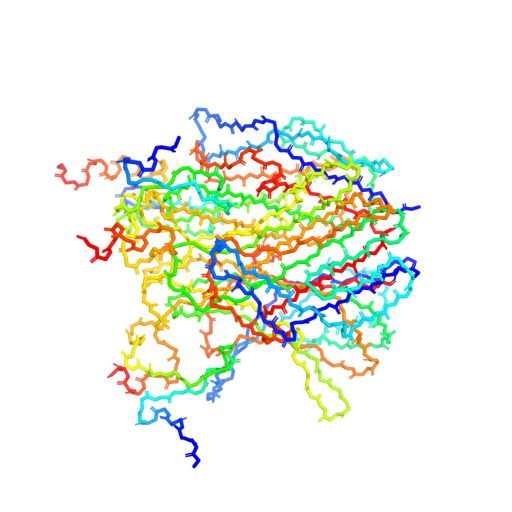105 32.872 1.00 19.63 70 SER R N 1
ATOM 3268 C CA . SER D 2 3 ? 37.932 -17.138 33.485 1.00 15.28 70 SER R CA 1
ATOM 3269 C C . SER D 2 3 ? 36.801 -16.510 34.283 1.00 15.06 70 SER R C 1
ATOM 3270 O O . SER D 2 3 ? 37.010 -15.568 35.046 1.00 11.20 70 SER R O 1
ATOM 3273 N N . CYS D 2 4 ? 35.603 -17.047 34.099 1.00 13.87 71 CYS R N 1
ATOM 3274 C CA . CYS D 2 4 ? 34.419 -16.545 34.770 1.00 21.14 71 CYS R CA 1
ATOM 3275 C C . CYS D 2 4 ? 33.520 -17.731 35.169 1.00 21.33 71 CYS R C 1
ATOM 3276 O O . CYS D 2 4 ? 32.521 -18.024 34.504 1.00 27.01 71 CYS R O 1
ATOM 3279 N N . ARG D 2 5 ? 33.901 -18.409 36.253 1.00 13.74 72 ARG R N 1
ATOM 3280 C CA . ARG D 2 5 ? 33.216 -19.613 36.735 1.00 16.96 72 ARG R CA 1
ATOM 3281 C C . ARG D 2 5 ? 32.394 -19.284 37.965 1.00 14.24 72 ARG R C 1
ATOM 3282 O O . ARG D 2 5 ? 32.919 -18.719 38.921 1.00 9.72 72 ARG R O 1
ATOM 3290 N N . LYS D 2 6 ? 31.124 -19.680 37.962 1.00 14.12 73 LYS R N 1
ATOM 3291 C CA . LYS D 2 6 ? 30.230 -19.424 39.095 1.00 17.93 73 LYS R CA 1
ATOM 3292 C C . LYS D 2 6 ? 30.706 -20.068 40.398 1.00 14.33 73 LYS R C 1
ATOM 3293 O O . LYS D 2 6 ? 30.420 -19.565 41.476 1.00 15.43 73 LYS R O 1
ATOM 3299 N N . GLU D 2 7 ? 31.457 -21.157 40.287 1.00 13.97 74 GLU R N 1
ATOM 3300 C CA . GLU D 2 7 ? 31.996 -21.853 41.452 1.00 13.89 74 GLU R CA 1
ATOM 3301 C C . GLU D 2 7 ? 33.079 -21.042 42.165 1.00 12.07 74 GLU R C 1
ATOM 3302 O O . GLU D 2 7 ? 33.427 -21.346 43.306 1.00 14.48 74 GLU R O 1
ATOM 3308 N N . GLN D 2 8 ? 33.607 -20.019 41.492 1.00 4.89 75 GLN R N 1
ATOM 3309 C CA . GLN D 2 8 ? 34.621 -19.135 42.067 1.00 8.14 75 GLN R CA 1
ATOM 3310 C C . GLN D 2 8 ? 34.097 -17.711 42.224 1.00 7.98 75 GLN R C 1
ATOM 3311 O O . GLN D 2 8 ? 34.870 -16.761 42.306 1.00 8.12 75 GLN R O 1
ATOM 3317 N N . GLY D 2 9 ? 32.772 -17.579 42.255 1.00 8.98 76 GLY R N 1
ATOM 3318 C CA . GLY D 2 9 ? 32.107 -16.326 42.569 1.00 12.68 76 GLY R CA 1
ATOM 3319 C C . GLY D 2 9 ? 32.023 -15.310 41.444 1.00 14.15 76 GLY R C 1
ATOM 3320 O O . GLY D 2 9 ? 31.986 -14.123 41.715 1.00 12.34 76 GLY R O 1
ATOM 3321 N N . LYS D 2 10 ? 31.994 -15.772 40.196 1.00 12.41 77 LYS R N 1
ATOM 3322 C CA . LYS D 2 10 ? 31.895 -14.892 39.036 1.00 15.25 77 LYS R CA 1
ATOM 3323 C C . LYS D 2 10 ? 31.000 -15.513 37.978 1.00 14.18 77 LYS R C 1
ATOM 3324 O O . LYS D 2 10 ? 30.953 -16.735 37.834 1.00 15.89 77 LYS R O 1
ATOM 3330 N N . PHE D 2 11 ? 30.276 -14.688 37.232 1.00 10.42 78 PHE R N 1
ATOM 3331 C CA . PHE D 2 11 ? 29.531 -15.204 36.081 1.00 11.18 78 PHE R CA 1
ATOM 3332 C C . PHE D 2 11 ? 29.532 -14.228 34.918 1.00 11.99 78 PHE R C 1
ATOM 3333 O O . PHE D 2 11 ? 29.634 -13.031 35.117 1.00 11.18 78 PHE R O 1
ATOM 3341 N N . TYR D 2 12 ? 29.445 -14.760 33.704 1.00 10.88 79 TYR R N 1
ATOM 3342 C CA . TYR D 2 12 ? 29.280 -13.932 32.530 1.00 10.72 79 TYR R CA 1
ATOM 3343 C C . TYR D 2 12 ? 27.793 -13.602 32.399 1.00 10.21 79 TYR R C 1
ATOM 3344 O O . TYR D 2 12 ? 26.949 -14.488 32.231 1.00 11.13 79 TYR R O 1
ATOM 3353 N N . ASP D 2 13 ? 27.490 -12.323 32.531 1.00 9.31 80 ASP R N 1
ATOM 3354 C CA . ASP D 2 13 ? 26.130 -11.810 32.451 1.00 7.98 80 ASP R CA 1
ATOM 3355 C C . ASP D 2 13 ? 25.809 -11.523 30.999 1.00 6.93 80 ASP R C 1
ATOM 3356 O O . ASP D 2 13 ? 26.368 -10.607 30.421 1.00 10.02 80 ASP R O 1
ATOM 3361 N N . HIS D 2 14 ? 24.899 -12.300 30.414 1.00 8.62 81 HIS R N 1
ATOM 3362 C CA . HIS D 2 14 ? 24.559 -12.149 29.007 1.00 8.40 81 HIS R CA 1
ATOM 3363 C C . HIS D 2 14 ? 23.641 -10.959 28.712 1.00 11.01 81 HIS R C 1
ATOM 3364 O O . HIS D 2 14 ? 23.439 -10.629 27.561 1.00 12.28 81 HIS R O 1
ATOM 3371 N N . LEU D 2 15 ? 23.096 -10.322 29.739 1.00 10.42 82 LEU R N 1
ATOM 3372 C CA . LEU D 2 15 ? 22.344 -9.080 29.539 1.00 10.49 82 LEU R CA 1
ATOM 3373 C C . LEU D 2 15 ? 23.318 -7.911 29.475 1.00 10.91 82 LEU R C 1
ATOM 3374 O O . LEU D 2 15 ? 23.254 -7.112 28.552 1.00 11.48 82 LEU R O 1
ATOM 3379 N N . LEU D 2 16 ? 24.229 -7.839 30.448 1.00 11.52 83 LEU R N 1
ATOM 3380 C CA . LEU D 2 16 ? 25.200 -6.742 30.561 1.00 9.54 83 LEU R CA 1
ATOM 3381 C C . LEU D 2 16 ? 26.427 -6.912 29.672 1.00 8.77 83 LEU R C 1
ATOM 3382 O O . LEU D 2 16 ? 27.150 -5.952 29.422 1.00 8.40 83 LEU R O 1
ATOM 3387 N N . ARG D 2 17 ? 26.647 -8.134 29.197 1.00 9.11 84 ARG R N 1
ATOM 3388 C CA . ARG D 2 17 ? 27.788 -8.491 28.359 1.00 10.95 84 ARG R CA 1
ATOM 3389 C C . ARG D 2 17 ? 29.129 -8.244 29.074 1.00 11.72 84 ARG R C 1
ATOM 3390 O O . ARG D 2 17 ? 30.052 -7.644 28.522 1.00 10.56 84 ARG R O 1
ATOM 3398 N N . ASP D 2 18 ? 29.221 -8.721 30.310 1.00 11.50 85 ASP R N 1
ATOM 3399 C CA . ASP D 2 18 ? 30.453 -8.586 31.104 1.00 13.85 85 ASP R CA 1
ATOM 3400 C C . ASP D 2 18 ? 30.501 -9.639 32.212 1.00 11.82 85 ASP R C 1
ATOM 3401 O O . ASP D 2 18 ? 29.472 -10.178 32.596 1.00 10.18 85 ASP R O 1
ATOM 3406 N N . CYS D 2 19 ? 31.706 -9.941 32.695 1.00 12.01 86 CYS R N 1
ATOM 3407 C CA . CYS D 2 19 ? 31.890 -10.771 33.880 1.00 16.26 86 CYS R CA 1
ATOM 3408 C C . CYS D 2 19 ? 31.579 -9.955 35.139 1.00 15.51 86 CYS R C 1
ATOM 3409 O O . CYS D 2 19 ? 32.108 -8.866 35.326 1.00 16.56 86 CYS R O 1
ATOM 3412 N N . ILE D 2 20 ? 30.725 -10.509 35.994 1.00 15.20 87 ILE R N 1
ATOM 3413 C CA . ILE D 2 20 ? 30.229 -9.852 37.202 1.00 13.23 87 ILE R CA 1
ATOM 3414 C C . ILE D 2 20 ? 30.642 -10.678 38.421 1.00 15.34 87 ILE R C 1
ATOM 3415 O O . ILE D 2 20 ? 30.515 -11.895 38.420 1.00 12.72 87 ILE R O 1
ATOM 3420 N N . SER D 2 21 ? 31.135 -10.007 39.456 1.00 13.96 88 SER R N 1
ATOM 3421 C CA . SER D 2 21 ? 31.434 -10.651 40.742 1.00 16.05 88 SER R CA 1
ATOM 3422 C C . SER D 2 21 ? 30.166 -10.897 41.568 1.00 15.34 88 SER R C 1
ATOM 3423 O O . SER D 2 21 ? 29.441 -9.955 41.881 1.00 14.15 88 SER R O 1
ATOM 3426 N N . CYS D 2 22 ? 29.901 -12.151 41.927 1.00 13.62 89 CYS R N 1
ATOM 3427 C CA . CYS D 2 22 ? 28.760 -12.490 42.788 1.00 15.74 89 CYS R CA 1
ATOM 3428 C C . CYS D 2 22 ? 28.776 -11.758 44.146 1.00 14.51 89 CYS R C 1
ATOM 3429 O O . CYS D 2 22 ? 27.738 -11.327 44.636 1.00 10.14 89 CYS R O 1
ATOM 3432 N N . ALA D 2 23 ? 29.954 -11.605 44.739 1.00 12.40 90 ALA R N 1
ATOM 3433 C CA . ALA D 2 23 ? 30.083 -10.983 46.061 1.00 12.07 90 ALA R CA 1
ATOM 3434 C C . ALA D 2 23 ? 29.517 -9.555 46.075 1.00 15.03 90 ALA R C 1
ATOM 3435 O O . ALA D 2 23 ? 28.956 -9.117 47.078 1.00 16.59 90 ALA R O 1
ATOM 3437 N N . SER D 2 24 ? 29.658 -8.855 44.950 1.00 15.82 91 SER R N 1
ATOM 3438 C CA . SER D 2 24 ? 29.237 -7.458 44.807 1.00 18.10 91 SER R CA 1
ATOM 3439 C C . SER D 2 24 ? 27.712 -7.258 44.730 1.00 18.46 91 SER R C 1
ATOM 3440 O O . SER D 2 24 ? 27.225 -6.135 44.885 1.00 17.73 91 SER R O 1
ATOM 3443 N N . ILE D 2 25 ? 26.973 -8.339 44.493 1.00 16.25 92 ILE R N 1
ATOM 3444 C CA . ILE D 2 25 ? 25.529 -8.272 44.300 1.00 14.47 92 ILE R CA 1
ATOM 3445 C C . ILE D 2 25 ? 24.736 -9.237 45.191 1.00 13.95 92 ILE R C 1
ATOM 3446 O O . ILE D 2 25 ? 23.532 -9.398 44.980 1.00 12.40 92 ILE R O 1
ATOM 3451 N N . CYS D 2 26 ? 25.380 -9.873 46.177 1.00 16.31 93 CYS R N 1
ATOM 3452 C CA . CYS D 2 26 ? 24.674 -10.846 47.023 1.00 17.76 93 CYS R CA 1
ATOM 3453 C C . CYS D 2 26 ? 23.437 -10.203 47.697 1.00 17.49 93 CYS R C 1
ATOM 3454 O O . CYS D 2 26 ? 23.515 -9.086 48.228 1.00 15.71 93 CYS R O 1
ATOM 3457 N N . GLY D 2 27 ? 22.299 -10.902 47.633 1.00 12.67 94 GLY R N 1
ATOM 3458 C CA . GLY D 2 27 ? 21.010 -10.379 48.087 1.00 14.41 94 GLY R CA 1
ATOM 3459 C C . GLY D 2 27 ? 20.118 -9.898 46.952 1.00 15.40 94 GLY R C 1
ATOM 3460 O O . GLY D 2 27 ? 18.887 -9.868 47.079 1.00 14.18 94 GLY R O 1
ATOM 3461 N N . GLN D 2 28 ? 20.750 -9.506 45.843 1.00 11.61 95 GLN R N 1
ATOM 3462 C CA . GLN D 2 28 ? 20.077 -9.162 44.597 1.00 8.18 95 GLN R CA 1
ATOM 3463 C C . GLN D 2 28 ? 20.678 -9.984 43.471 1.00 10.98 95 GLN R C 1
ATOM 3464 O O . GLN D 2 28 ? 20.797 -9.531 42.341 1.00 11.42 95 GLN R O 1
ATOM 3470 N N . HIS D 2 29 ? 21.069 -11.207 43.794 1.00 12.60 96 HIS R N 1
ATOM 3471 C CA . HIS D 2 29 ? 21.813 -12.030 42.852 1.00 11.83 96 HIS R CA 1
ATOM 3472 C C . HIS D 2 29 ? 20.881 -12.911 42.030 1.00 11.59 96 HIS R C 1
ATOM 3473 O O . HIS D 2 29 ? 19.833 -13.322 42.515 1.00 11.25 96 HIS R O 1
ATOM 3480 N N . PRO D 2 30 ? 21.276 -13.223 40.796 1.00 11.51 97 PRO R N 1
ATOM 3481 C CA . PRO D 2 30 ? 20.564 -14.207 39.989 1.00 12.48 97 PRO R CA 1
ATOM 3482 C C . PRO D 2 30 ? 20.973 -15.642 40.339 1.00 12.56 97 PRO R C 1
ATOM 3483 O O . PRO D 2 30 ? 21.854 -15.871 41.188 1.00 11.61 97 PRO R O 1
ATOM 3487 N N . LYS D 2 31 ? 20.332 -16.603 39.687 1.00 12.68 98 LYS R N 1
ATOM 3488 C CA . LYS D 2 31 ? 20.524 -18.016 40.000 1.00 12.05 98 LYS R CA 1
ATOM 3489 C C . LYS D 2 31 ? 21.970 -18.504 39.865 1.00 11.26 98 LYS R C 1
ATOM 3490 O O . LYS D 2 31 ? 22.368 -19.432 40.587 1.00 11.37 98 LYS R O 1
ATOM 3496 N N . GLN D 2 32 ? 22.744 -17.896 38.963 1.00 15.17 99 GLN R N 1
ATOM 3497 C CA . GLN D 2 32 ? 24.156 -18.266 38.762 1.00 17.32 99 GLN R CA 1
ATOM 3498 C C . GLN D 2 32 ? 24.949 -18.147 40.051 1.00 18.71 99 GLN R C 1
ATOM 3499 O O . GLN D 2 32 ? 25.887 -18.907 40.287 1.00 21.58 99 GLN R O 1
ATOM 3505 N N . CYS D 2 33 ? 24.553 -17.184 40.874 1.00 15.54 100 CYS R N 1
ATOM 3506 C CA . CYS D 2 33 ? 25.254 -16.842 42.105 1.00 19.06 100 CYS R CA 1
ATOM 3507 C C . CYS D 2 33 ? 24.753 -17.552 43.353 1.00 17.05 100 CYS R C 1
ATOM 3508 O O . CYS D 2 33 ? 25.253 -17.286 44.441 1.00 15.42 100 CYS R O 1
ATOM 3511 N N . ALA D 2 34 ? 23.781 -18.449 43.205 1.00 18.25 101 ALA R N 1
ATOM 3512 C CA . ALA D 2 34 ? 23.180 -19.138 44.350 1.00 21.24 101 ALA R CA 1
ATOM 3513 C C . ALA D 2 34 ? 24.215 -19.873 45.204 1.00 22.61 101 ALA R C 1
ATOM 3514 O O . ALA D 2 34 ? 24.224 -19.731 46.425 1.00 22.61 101 ALA R O 1
ATOM 3516 N N . TYR D 2 35 ? 25.079 -20.653 44.557 1.00 23.18 102 TYR R N 1
ATOM 3517 C CA . TYR D 2 35 ? 26.122 -21.412 45.256 1.00 25.13 102 TYR R CA 1
ATOM 3518 C C . TYR D 2 35 ? 26.990 -20.496 46.119 1.00 23.65 102 TYR R C 1
ATOM 3519 O O . TYR D 2 35 ? 27.165 -20.732 47.313 1.00 24.38 102 TYR R O 1
ATOM 3528 N N . PHE D 2 36 ? 27.519 -19.443 45.504 1.00 21.54 103 PHE R N 1
ATOM 3529 C CA . PHE D 2 36 ? 28.453 -18.545 46.173 1.00 18.69 103 PHE R CA 1
ATOM 3530 C C . PHE D 2 36 ? 27.811 -17.659 47.255 1.00 19.05 103 PHE R C 1
ATOM 3531 O O . PHE D 2 36 ? 28.392 -17.460 48.323 1.00 16.49 103 PHE R O 1
ATOM 3539 N N . CYS D 2 37 ? 26.613 -17.144 46.983 1.00 17.94 104 CYS R N 1
ATOM 3540 C CA . CYS D 2 37 ? 25.977 -16.146 47.849 1.00 19.78 104 CYS R CA 1
ATOM 3541 C C . CYS D 2 37 ? 25.253 -16.747 49.050 1.00 24.20 104 CYS R C 1
ATOM 3542 O O . CYS D 2 37 ? 25.287 -16.178 50.141 1.00 24.69 104 CYS R O 1
ATOM 3545 N N . GLU D 2 38 ? 24.587 -17.878 48.845 1.00 28.30 105 GLU R N 1
ATOM 3546 C CA . GLU D 2 38 ? 23.961 -18.613 49.940 1.00 32.75 105 GLU R CA 1
ATOM 3547 C C . GLU D 2 38 ? 25.034 -19.338 50.753 1.00 32.67 105 GLU R C 1
ATOM 3548 O O . GLU D 2 38 ? 24.742 -20.272 51.498 1.00 33.36 105 GLU R O 1
ATOM 3554 N N . CYS E 2 4 ? 19.936 31.176 39.652 1.00 30.88 71 CYS S N 1
ATOM 3555 C CA . CYS E 2 4 ? 20.790 29.991 39.972 1.00 32.52 71 CYS S CA 1
ATOM 3556 C C . CYS E 2 4 ? 22.213 30.447 40.311 1.00 33.21 71 CYS S C 1
ATOM 3557 O O . CYS E 2 4 ? 23.054 30.633 39.425 1.00 34.42 71 CYS S O 1
ATOM 3560 N N . ARG E 2 5 ? 22.468 30.623 41.605 1.00 29.72 72 ARG S N 1
ATOM 3561 C CA . ARG E 2 5 ? 23.701 31.248 42.079 1.00 28.00 72 ARG S CA 1
ATOM 3562 C C . ARG E 2 5 ? 24.817 30.227 42.305 1.00 24.95 72 ARG S C 1
ATOM 3563 O O . ARG E 2 5 ? 24.716 29.371 43.187 1.00 22.41 72 ARG S O 1
ATOM 3571 N N . LYS E 2 6 ? 25.883 30.333 41.509 1.00 23.89 73 LYS S N 1
ATOM 3572 C CA . LYS E 2 6 ? 27.041 29.437 41.618 1.00 22.92 73 LYS S CA 1
ATOM 3573 C C . LYS E 2 6 ? 27.750 29.591 42.961 1.00 21.04 73 LYS S C 1
ATOM 3574 O O . LYS E 2 6 ? 28.308 28.631 43.480 1.00 23.44 73 LYS S O 1
ATOM 3580 N N . GLU E 2 7 ? 27.729 30.804 43.506 1.00 17.89 74 GLU S N 1
ATOM 3581 C CA . GLU E 2 7 ? 28.332 31.106 44.808 1.00 17.35 74 GLU S CA 1
ATOM 3582 C C . GLU E 2 7 ? 27.579 30.486 45.999 1.00 17.88 74 GLU S C 1
ATOM 3583 O O . GLU E 2 7 ? 28.107 30.441 47.111 1.00 18.93 74 GLU S O 1
ATOM 3589 N N . GLN E 2 8 ? 26.351 30.025 45.761 1.00 14.22 75 GLN S N 1
ATOM 3590 C CA . GLN E 2 8 ? 25.566 29.293 46.758 1.00 16.64 75 GLN S CA 1
ATOM 3591 C C . GLN E 2 8 ? 25.701 27.768 46.611 1.00 16.64 75 GLN S C 1
ATOM 3592 O O . GLN E 2 8 ? 24.922 27.016 47.194 1.00 20.25 75 GLN S O 1
ATOM 3598 N N . GLY E 2 9 ? 26.690 27.312 45.844 1.00 14.45 76 GLY S N 1
ATOM 3599 C CA . GLY E 2 9 ? 26.921 25.893 45.659 1.00 18.53 76 GLY S CA 1
ATOM 3600 C C . GLY E 2 9 ? 25.845 25.247 44.805 1.00 17.84 76 GLY S C 1
ATOM 3601 O O . GLY E 2 9 ? 25.363 24.164 45.121 1.00 17.84 76 GLY S O 1
ATOM 3602 N N . LYS E 2 10 ? 25.447 25.928 43.734 1.00 17.47 77 LYS S N 1
ATOM 3603 C CA . LYS E 2 10 ? 24.443 25.393 42.822 1.00 17.05 77 LYS S CA 1
ATOM 3604 C C . LYS E 2 10 ? 24.922 25.474 41.384 1.00 15.69 77 LYS S C 1
ATOM 3605 O O . LYS E 2 10 ? 25.709 26.352 41.027 1.00 14.13 77 LYS S O 1
ATOM 3611 N N . PHE E 2 11 ? 24.442 24.549 40.562 1.00 11.49 78 PHE S N 1
ATOM 3612 C CA . PHE E 2 11 ? 24.686 24.602 39.127 1.00 15.77 78 PHE S CA 1
ATOM 3613 C C . PHE E 2 11 ? 23.379 24.394 38.377 1.00 12.58 78 PHE S C 1
ATOM 3614 O O . PHE E 2 11 ? 22.445 23.795 38.902 1.00 14.66 78 PHE S O 1
ATOM 3622 N N . TYR E 2 12 ? 23.301 24.936 37.171 1.00 12.71 79 TYR S N 1
ATOM 3623 C CA . TYR E 2 12 ? 22.156 24.699 36.308 1.00 10.68 79 TYR S CA 1
ATOM 3624 C C . TYR E 2 12 ? 22.376 23.407 35.517 1.00 9.12 79 TYR S C 1
ATOM 3625 O O . TYR E 2 12 ? 23.329 23.279 34.766 1.00 11.84 79 TYR S O 1
ATOM 3634 N N . ASP E 2 13 ? 21.486 22.451 35.709 1.00 9.49 80 ASP S N 1
ATOM 3635 C CA . ASP E 2 13 ? 21.600 21.142 35.084 1.00 9.72 80 ASP S CA 1
ATOM 3636 C C . ASP E 2 13 ? 20.846 21.212 33.762 1.00 12.82 80 ASP S C 1
ATOM 3637 O O . ASP E 2 13 ? 19.625 21.339 33.759 1.00 9.17 80 ASP S O 1
ATOM 3642 N N . HIS E 2 14 ? 21.579 21.148 32.650 1.00 11.02 81 HIS S N 1
ATOM 3643 C CA . HIS E 2 14 ? 20.981 21.243 31.322 1.00 12.66 81 HIS S CA 1
ATOM 3644 C C . HIS E 2 14 ? 20.194 19.999 30.908 1.00 13.49 81 HIS S C 1
ATOM 3645 O O . HIS E 2 14 ? 19.447 20.059 29.947 1.00 13.98 81 HIS S O 1
ATOM 3652 N N . LEU E 2 15 ? 20.380 18.881 31.599 1.00 9.95 82 LEU S N 1
ATOM 3653 C CA . LEU E 2 15 ? 19.543 17.702 31.378 1.00 11.19 82 LEU S CA 1
ATOM 3654 C C . LEU E 2 15 ? 18.217 17.852 32.092 1.00 11.96 82 LEU S C 1
ATOM 3655 O O . LEU E 2 15 ? 17.173 17.592 31.511 1.00 12.54 82 LEU S O 1
ATOM 3660 N N . LEU E 2 16 ? 18.264 18.262 33.355 1.00 11.03 83 LEU S N 1
ATOM 3661 C CA . LEU E 2 16 ? 17.064 18.373 34.189 1.00 9.25 83 LEU S CA 1
ATOM 3662 C C . LEU E 2 16 ? 16.312 19.691 33.976 1.00 8.92 83 LEU S C 1
ATOM 3663 O O . LEU E 2 16 ? 15.129 19.779 34.284 1.00 10.92 83 LEU S O 1
ATOM 3668 N N . ARG E 2 17 ? 16.986 20.692 33.410 1.00 10.67 84 ARG S N 1
ATOM 3669 C CA . ARG E 2 17 ? 16.450 22.054 33.266 1.00 9.50 84 ARG S CA 1
ATOM 3670 C C . ARG E 2 17 ? 15.980 22.623 34.618 1.00 14.51 84 ARG S C 1
ATOM 3671 O O . ARG E 2 17 ? 14.872 23.141 34.748 1.00 13.44 84 ARG S O 1
ATOM 3679 N N . ASP E 2 18 ? 16.867 22.525 35.604 1.00 13.86 85 ASP S N 1
ATOM 3680 C CA . ASP E 2 18 ? 16.573 22.876 37.000 1.00 16.26 85 ASP S CA 1
ATOM 3681 C C . ASP E 2 18 ? 17.873 23.264 37.702 1.00 14.66 85 ASP S C 1
ATOM 3682 O O . ASP E 2 18 ? 18.951 22.824 37.307 1.00 12.63 85 ASP S O 1
ATOM 3687 N N . CYS E 2 19 ? 17.770 24.063 38.755 1.00 16.32 86 CYS S N 1
ATOM 3688 C CA . CYS E 2 19 ? 18.931 24.394 39.576 1.00 20.87 86 CYS S CA 1
ATOM 3689 C C . CYS E 2 19 ? 19.127 23.277 40.600 1.00 18.45 86 CYS S C 1
ATOM 3690 O O . CYS E 2 19 ? 18.196 22.914 41.304 1.00 20.66 86 CYS S O 1
ATOM 3693 N N . ILE E 2 20 ? 20.334 22.720 40.649 1.00 16.26 87 ILE S N 1
ATOM 3694 C CA . ILE E 2 20 ? 20.664 21.627 41.559 1.00 14.51 87 ILE S CA 1
ATOM 3695 C C . ILE E 2 20 ? 21.721 22.084 42.576 1.00 14.06 87 ILE S C 1
ATOM 3696 O O . ILE E 2 20 ? 22.670 22.787 42.236 1.00 10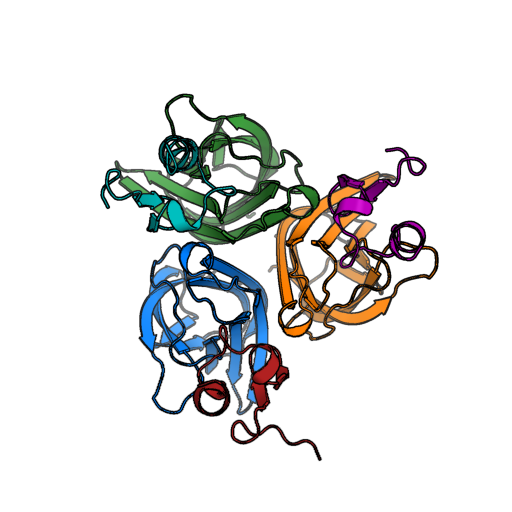.85 87 ILE S O 1
ATOM 3701 N N . SER E 2 21 ? 21.547 21.681 43.825 1.00 16.18 88 SER S N 1
ATOM 3702 C CA . SER E 2 21 ? 22.534 21.976 44.866 1.00 18.23 88 SER S CA 1
ATOM 3703 C C . SER E 2 21 ? 23.597 20.876 44.886 1.00 14.90 88 SER S C 1
ATOM 3704 O O . SER E 2 21 ? 23.264 19.705 45.025 1.00 13.08 88 SER S O 1
ATOM 3707 N N . CYS E 2 22 ? 24.867 21.254 44.757 1.00 15.14 89 CYS S N 1
ATOM 3708 C CA . CYS E 2 22 ? 25.970 20.287 44.734 1.00 16.84 89 CYS S CA 1
ATOM 3709 C C . CYS E 2 22 ? 26.037 19.436 46.006 1.00 12.98 89 CYS S C 1
ATOM 3710 O O . CYS E 2 22 ? 26.351 18.252 45.946 1.00 11.26 89 CYS S O 1
ATOM 3713 N N . ALA E 2 23 ? 25.718 20.039 47.150 1.00 13.15 90 ALA S N 1
ATOM 3714 C CA . ALA E 2 23 ? 25.733 19.342 48.437 1.00 10.81 90 ALA S CA 1
ATOM 3715 C C . ALA E 2 23 ? 24.795 18.130 48.475 1.00 13.45 90 ALA S C 1
ATOM 3716 O O . ALA E 2 23 ? 25.078 17.147 49.163 1.00 14.52 90 ALA S O 1
ATOM 3718 N N . SER E 2 24 ? 23.679 18.209 47.752 1.00 13.61 91 SER S N 1
ATOM 3719 C CA . SER E 2 24 ? 22.698 17.128 47.718 1.00 17.91 91 SER S CA 1
ATOM 3720 C C . SER E 2 24 ? 23.213 15.870 47.020 1.00 18.36 91 SER S C 1
ATOM 3721 O O . SER E 2 24 ? 22.745 14.773 47.313 1.00 17.58 91 SER S O 1
ATOM 3724 N N . ILE E 2 25 ? 24.168 16.027 46.107 1.00 15.99 92 ILE S N 1
ATOM 3725 C CA . ILE E 2 25 ? 24.574 14.930 45.225 1.00 15.43 92 ILE S CA 1
ATOM 3726 C C . ILE E 2 25 ? 26.048 14.505 45.290 1.00 13.34 92 ILE S C 1
ATOM 3727 O O . ILE E 2 25 ? 26.483 13.721 44.446 1.00 14.03 92 ILE S O 1
ATOM 3732 N N . CYS E 2 26 ? 26.798 14.983 46.283 1.00 13.45 93 CYS S N 1
ATOM 3733 C CA . CYS E 2 26 ? 28.224 14.652 46.401 1.00 16.92 93 CYS S CA 1
ATOM 3734 C C . CYS E 2 26 ? 28.431 13.146 46.498 1.00 17.51 93 CYS S C 1
ATOM 3735 O O . CYS E 2 26 ? 27.795 12.482 47.313 1.00 18.06 93 CYS S O 1
ATOM 3738 N N . GLY E 2 27 ? 29.327 12.624 45.663 1.00 14.55 94 GLY S N 1
ATOM 3739 C CA . GLY E 2 27 ? 29.516 11.190 45.518 1.00 16.51 94 GLY S CA 1
ATOM 3740 C C . GLY E 2 27 ? 28.909 10.655 44.232 1.00 15.49 94 GLY S C 1
ATOM 3741 O O . GLY E 2 27 ? 29.345 9.622 43.719 1.00 16.69 94 GLY S O 1
ATOM 3742 N N . GLN E 2 28 ? 27.878 11.339 43.734 1.00 11.47 95 GLN S N 1
ATOM 3743 C CA . GLN E 2 28 ? 27.255 11.033 42.444 1.00 12.95 95 GLN S CA 1
ATOM 3744 C C . GLN E 2 28 ? 27.175 12.317 41.614 1.00 10.16 95 GLN S C 1
ATOM 3745 O O . GLN E 2 28 ? 26.260 12.510 40.826 1.00 10.97 95 GLN S O 1
ATOM 3751 N N . HIS E 2 29 ? 28.143 13.194 41.814 1.00 11.62 96 HIS S N 1
ATOM 3752 C CA . HIS E 2 29 ? 28.109 14.538 41.246 1.00 9.77 96 HIS S CA 1
ATOM 3753 C C . HIS E 2 29 ? 28.756 14.557 39.853 1.00 11.37 96 HIS S C 1
ATOM 3754 O O . HIS E 2 29 ? 29.698 13.800 39.588 1.00 9.54 96 HIS S O 1
ATOM 3761 N N . PRO E 2 30 ? 28.279 15.429 38.966 1.00 13.90 97 PRO S N 1
ATOM 3762 C CA . PRO E 2 30 ? 28.943 15.619 37.672 1.00 10.87 97 PRO S CA 1
ATOM 3763 C C . PRO E 2 30 ? 30.092 16.616 37.835 1.00 11.41 97 PRO S C 1
ATOM 3764 O O . PRO E 2 30 ? 30.294 17.131 38.934 1.00 11.49 97 PRO S O 1
ATOM 3768 N N . LYS E 2 31 ? 30.805 16.905 36.755 1.00 11.02 98 LYS S N 1
ATOM 3769 C CA . LYS E 2 31 ? 32.032 17.701 36.814 1.00 13.01 98 LYS S CA 1
ATOM 3770 C C . LYS E 2 31 ? 31.820 19.147 37.289 1.00 14.55 98 LYS S C 1
ATOM 3771 O O . LYS E 2 31 ? 32.736 19.742 37.850 1.00 13.04 98 LYS S O 1
ATOM 3777 N N . GLN E 2 32 ? 30.627 19.712 37.079 1.00 14.55 99 GLN S N 1
ATOM 3778 C CA . GLN E 2 32 ? 30.322 21.078 37.556 1.00 18.94 99 GLN S CA 1
ATOM 3779 C C . GLN E 2 32 ? 30.497 21.206 39.073 1.00 18.66 99 GLN S C 1
ATOM 3780 O O . GLN E 2 32 ? 30.800 22.286 39.585 1.00 19.34 99 GLN S O 1
ATOM 3786 N N . CYS E 2 33 ? 30.271 20.102 39.783 1.00 16.14 100 CYS S N 1
ATOM 3787 C CA . CYS E 2 33 ? 30.371 20.053 41.241 1.00 17.48 100 CYS S CA 1
ATOM 3788 C C . CYS E 2 33 ? 31.719 19.548 41.768 1.00 13.69 100 CYS S C 1
ATOM 3789 O O . CYS E 2 33 ? 31.858 19.342 42.966 1.00 11.83 100 CYS S O 1
ATOM 3792 N N . ALA E 2 34 ? 32.700 19.346 40.890 1.00 12.21 101 ALA S N 1
ATOM 3793 C CA . ALA E 2 34 ? 33.982 18.738 41.274 1.00 12.83 101 ALA S CA 1
ATOM 3794 C C . ALA E 2 34 ? 34.656 19.488 42.408 1.00 12.97 101 ALA S C 1
ATOM 3795 O O . ALA E 2 34 ? 35.013 18.897 43.425 1.00 12.78 101 ALA S O 1
ATOM 3797 N N . TYR E 2 35 ? 34.845 20.792 42.226 1.00 9.69 102 TYR S N 1
ATOM 3798 C CA . TYR E 2 35 ? 35.521 21.583 43.227 1.00 9.73 102 TYR S CA 1
ATOM 3799 C C . TYR E 2 35 ? 34.764 21.619 44.560 1.00 7.78 102 TYR S C 1
ATOM 3800 O O . TYR E 2 35 ? 35.365 21.453 45.624 1.00 10.25 102 TYR S O 1
ATOM 3809 N N . PHE E 2 36 ? 33.458 21.847 44.500 1.00 9.50 103 PHE S N 1
ATOM 3810 C CA . PHE E 2 36 ? 32.637 21.897 45.706 1.00 14.65 103 PHE S CA 1
ATOM 3811 C C . PHE E 2 36 ? 32.696 20.588 46.500 1.00 15.73 103 PHE S C 1
ATOM 3812 O O . PHE E 2 36 ? 32.860 20.602 47.724 1.00 14.76 103 PHE S O 1
ATOM 3820 N N . CYS E 2 37 ? 32.562 19.468 45.795 1.00 14.68 104 CYS S N 1
ATOM 3821 C CA . CYS E 2 37 ? 32.448 18.154 46.426 1.00 17.50 104 CYS S CA 1
ATOM 3822 C C . CYS E 2 37 ? 33.795 17.560 46.850 1.00 21.73 104 CYS S C 1
ATOM 3823 O O . CYS E 2 37 ? 33.852 16.803 47.817 1.00 22.76 104 CYS S O 1
ATOM 3826 N N . GLU E 2 38 ? 34.870 17.913 46.149 1.00 21.07 105 GLU S N 1
ATOM 3827 C CA . GLU E 2 38 ? 36.207 17.397 46.468 1.00 27.94 105 GLU S CA 1
ATOM 3828 C C . GLU E 2 38 ? 36.888 18.197 47.574 1.00 29.36 105 GLU S C 1
ATOM 3829 O O . GLU E 2 38 ? 37.758 17.674 48.274 1.00 31.37 105 GLU S O 1
ATOM 3835 N N . ASN E 2 39 ? 36.499 19.463 47.721 1.00 30.72 106 ASN S N 1
ATOM 3836 C CA . ASN E 2 39 ? 36.996 20.320 48.795 1.00 30.50 106 ASN S CA 1
ATOM 3837 C C . ASN E 2 39 ? 35.955 20.451 49.897 1.00 32.54 106 ASN S C 1
ATOM 3838 O O . ASN E 2 39 ? 36.252 20.951 50.983 1.00 34.46 106 ASN S O 1
ATOM 3843 N N . CYS F 2 4 ? -6.803 -7.407 51.089 1.00 33.22 71 CYS T N 1
ATOM 3844 C CA . CYS F 2 4 ? -6.053 -6.125 50.956 1.00 33.56 71 CYS T CA 1
ATOM 3845 C C . CYS F 2 4 ? -6.598 -5.058 51.899 1.00 35.05 71 CYS T C 1
ATOM 3846 O O . CYS F 2 4 ? -6.928 -3.947 51.476 1.00 36.03 71 CYS T O 1
ATOM 3849 N N . ARG F 2 5 ? -6.665 -5.393 53.182 1.00 34.74 72 ARG T N 1
ATOM 3850 C CA . ARG F 2 5 ? -7.339 -4.544 54.157 1.00 34.31 72 ARG T CA 1
ATOM 3851 C C . ARG F 2 5 ? -6.496 -3.335 54.552 1.00 34.50 72 ARG T C 1
ATOM 3852 O O . ARG F 2 5 ? -5.294 -3.455 54.793 1.00 35.07 72 ARG T O 1
ATOM 3854 N N . LYS F 2 6 ? -7.147 -2.176 54.627 1.00 32.75 73 LYS T N 1
ATOM 3855 C CA . LYS F 2 6 ? -6.521 -0.945 55.115 1.00 32.17 73 LYS T CA 1
ATOM 3856 C C . LYS F 2 6 ? -6.193 -1.006 56.617 1.00 33.66 73 LYS T C 1
ATOM 3857 O O . LYS F 2 6 ? -5.383 -0.209 57.107 1.00 33.37 73 LYS T O 1
ATOM 3863 N N . GLU F 2 7 ? -6.833 -1.931 57.339 1.00 30.75 74 GLU T N 1
ATOM 3864 C CA . GLU F 2 7 ? -6.551 -2.154 58.762 1.00 32.05 74 GLU T CA 1
ATOM 3865 C C . GLU F 2 7 ? -5.209 -2.858 59.001 1.00 32.68 74 GLU T C 1
ATOM 3866 O O . GLU F 2 7 ? -4.664 -2.796 60.108 1.00 32.55 74 GLU T O 1
ATOM 3872 N N . GLN F 2 8 ? -4.704 -3.548 57.975 1.00 28.74 75 GLN T N 1
ATOM 3873 C CA . GLN F 2 8 ? -3.401 -4.216 58.031 1.00 27.40 75 GLN T CA 1
ATOM 3874 C C . GLN F 2 8 ? -2.305 -3.375 57.378 1.00 24.46 75 GLN T C 1
ATOM 3875 O O . GLN F 2 8 ? -1.204 -3.866 57.135 1.00 26.80 75 GLN T O 1
ATOM 3877 N N . GLY F 2 9 ? -2.609 -2.107 57.109 1.00 21.21 76 GLY T N 1
ATOM 3878 C CA . GLY F 2 9 ? -1.665 -1.187 56.512 1.00 18.75 76 GLY T CA 1
ATOM 3879 C C . GLY F 2 9 ? -1.335 -1.554 55.081 1.00 19.54 76 GLY T C 1
ATOM 3880 O O . GLY F 2 9 ? -0.184 -1.469 54.678 1.00 14.87 76 GLY T O 1
ATOM 3881 N N . LYS F 2 10 ? -2.345 -1.983 54.326 1.00 15.68 77 LYS T N 1
ATOM 3882 C CA . LYS F 2 10 ? -2.172 -2.357 52.923 1.00 17.87 77 LYS T CA 1
ATOM 3883 C C . LYS F 2 10 ? -3.168 -1.605 52.052 1.00 13.85 77 LYS T C 1
ATOM 3884 O O . LYS F 2 10 ? -4.265 -1.289 52.493 1.00 16.25 77 LYS T O 1
ATOM 3890 N N . PHE F 2 11 ? -2.783 -1.340 50.809 1.00 13.64 78 PHE T N 1
ATOM 3891 C CA . PHE F 2 11 ? -3.657 -0.694 49.835 1.00 13.62 78 PHE T CA 1
ATOM 3892 C C . PHE F 2 11 ? -3.461 -1.307 48.454 1.00 13.67 78 PHE T C 1
ATOM 3893 O O . PHE F 2 11 ? -2.401 -1.856 48.156 1.00 10.73 78 PHE T O 1
ATOM 3901 N N . TYR F 2 12 ? -4.487 -1.210 47.618 1.00 9.44 79 TYR T N 1
ATOM 3902 C CA . TYR F 2 12 ? -4.377 -1.699 46.254 1.00 13.25 79 TYR T CA 1
ATOM 3903 C C . TYR F 2 12 ? -3.900 -0.551 45.377 1.00 11.47 79 TYR T C 1
ATOM 3904 O O . TYR F 2 12 ? -4.540 0.503 45.303 1.00 11.86 79 TYR T O 1
ATOM 3913 N N . ASP F 2 13 ? -2.759 -0.773 44.747 1.00 9.44 80 ASP T N 1
ATOM 3914 C CA . ASP F 2 13 ? -2.138 0.187 43.863 1.00 12.36 80 ASP T CA 1
ATOM 3915 C C . ASP F 2 13 ? -2.609 -0.037 42.427 1.00 9.96 80 ASP T C 1
ATOM 3916 O O . ASP F 2 13 ? -2.283 -1.054 41.813 1.00 9.56 80 ASP T O 1
ATOM 3921 N N . HIS F 2 14 ? -3.360 0.922 41.899 1.00 11.12 81 HIS T N 1
ATOM 3922 C CA . HIS F 2 14 ? -3.939 0.821 40.568 1.00 10.76 81 HIS T CA 1
ATOM 3923 C C . HIS F 2 14 ? -2.936 1.016 39.422 1.00 11.43 81 HIS T C 1
ATOM 3924 O O . HIS F 2 14 ? -3.262 0.734 38.282 1.00 14.24 81 HIS T O 1
ATOM 3931 N N . LEU F 2 15 ? -1.732 1.511 39.703 1.00 9.84 82 LEU T N 1
ATOM 3932 C CA . LEU F 2 15 ? -0.658 1.513 38.708 1.00 10.31 82 LEU T CA 1
ATOM 3933 C C . LEU F 2 15 ? -0.001 0.138 38.626 1.00 13.09 82 LEU T C 1
ATOM 3934 O O . LEU F 2 15 ? 0.234 -0.393 37.540 1.00 15.47 82 LEU T O 1
ATOM 3939 N N . LEU F 2 16 ? 0.323 -0.419 39.788 1.00 11.59 83 LEU T N 1
ATOM 3940 C CA . LEU F 2 16 ? 1.062 -1.684 39.890 1.00 11.64 83 LEU T CA 1
ATOM 3941 C C . LEU F 2 16 ? 0.155 -2.897 39.747 1.00 14.10 83 LEU T C 1
ATOM 3942 O O . LEU F 2 16 ? 0.626 -3.991 39.436 1.00 10.76 83 LEU T O 1
ATOM 3947 N N . ARG F 2 17 ? -1.142 -2.687 39.956 1.00 11.37 84 ARG T N 1
ATOM 3948 C CA . ARG F 2 17 ? -2.129 -3.755 40.018 1.00 10.34 84 ARG T CA 1
ATOM 3949 C C . ARG F 2 17 ? -1.745 -4.827 41.033 1.00 11.45 84 ARG T C 1
ATOM 3950 O O . ARG F 2 17 ? -1.795 -6.030 40.747 1.00 12.61 84 ARG T O 1
ATOM 3958 N N . ASP F 2 18 ? -1.396 -4.380 42.231 1.00 11.42 85 ASP T N 1
ATOM 3959 C CA . ASP F 2 18 ? -0.875 -5.274 43.263 1.00 13.25 85 ASP T CA 1
ATOM 3960 C C . ASP F 2 18 ? -1.141 -4.672 44.639 1.00 12.36 85 ASP T C 1
ATOM 3961 O O . ASP F 2 18 ? -1.330 -3.463 44.771 1.00 13.97 85 ASP T O 1
ATOM 3966 N N . CYS F 2 19 ? -1.181 -5.513 45.661 1.00 13.36 86 CYS T N 1
ATOM 3967 C CA . CYS F 2 19 ? -1.330 -5.025 47.027 1.00 18.04 86 CYS T CA 1
ATOM 3968 C C . CYS F 2 19 ? 0.045 -4.658 47.576 1.00 16.04 86 CYS T C 1
ATOM 3969 O O . CYS F 2 19 ? 1.001 -5.405 47.419 1.00 18.89 86 CYS T O 1
ATOM 3972 N N . ILE F 2 20 ? 0.126 -3.486 48.189 1.00 12.55 87 ILE T N 1
ATOM 3973 C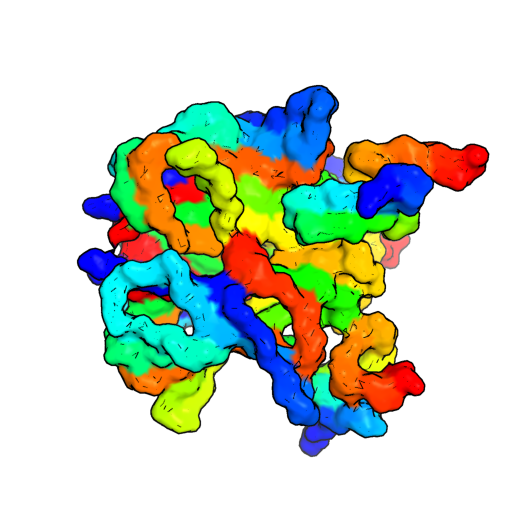 CA . ILE F 2 20 ? 1.376 -2.922 48.681 1.00 12.00 87 ILE T CA 1
ATOM 3974 C C . ILE F 2 20 ? 1.219 -2.652 50.172 1.00 13.33 87 ILE T C 1
ATOM 3975 O O . ILE F 2 20 ? 0.167 -2.191 50.613 1.00 10.04 87 ILE T O 1
ATOM 3980 N N . SER F 2 21 ? 2.263 -2.940 50.944 1.00 13.00 88 SER T N 1
ATOM 3981 C CA . SER F 2 21 ? 2.277 -2.637 52.382 1.00 13.33 88 SER T CA 1
ATOM 3982 C C . SER F 2 21 ? 2.814 -1.221 52.653 1.00 12.71 88 SER T C 1
ATOM 3983 O O . SER F 2 21 ? 3.915 -0.876 52.227 1.00 10.21 88 SER T O 1
ATOM 3986 N N . CYS F 2 22 ? 2.028 -0.403 53.351 1.00 9.60 89 CYS T N 1
ATOM 3987 C CA . CYS F 2 22 ? 2.451 0.949 53.740 1.00 13.73 89 CYS T CA 1
ATOM 3988 C C . CYS F 2 22 ? 3.775 0.963 54.509 1.00 11.60 89 CYS T C 1
ATOM 3989 O O . CYS F 2 22 ? 4.556 1.901 54.369 1.00 12.27 89 CYS T O 1
ATOM 3992 N N . ALA F 2 23 ? 4.019 -0.082 55.304 1.00 9.48 90 ALA T N 1
ATOM 3993 C CA . ALA F 2 23 ? 5.204 -0.158 56.153 1.00 10.59 90 ALA T CA 1
ATOM 3994 C C . ALA F 2 23 ? 6.500 -0.268 55.343 1.00 7.94 90 ALA T C 1
ATOM 3995 O O . ALA F 2 23 ? 7.583 0.023 55.862 1.00 9.04 90 ALA T O 1
ATOM 3997 N N . SER F 2 24 ? 6.386 -0.723 54.090 1.00 8.77 91 SER T N 1
ATOM 3998 C CA . SER F 2 24 ? 7.507 -0.791 53.171 1.00 10.38 91 SER T CA 1
ATOM 3999 C C . SER F 2 24 ? 7.956 0.567 52.629 1.00 13.86 91 SER T C 1
ATOM 4000 O O . SER F 2 24 ? 9.107 0.711 52.209 1.00 15.82 91 SER T O 1
ATOM 4003 N N . ILE F 2 25 ? 7.067 1.558 52.635 1.00 12.64 92 ILE T N 1
ATOM 4004 C CA . ILE F 2 25 ? 7.277 2.767 51.840 1.00 13.39 92 ILE T CA 1
ATOM 4005 C C . ILE F 2 25 ? 7.042 4.111 52.527 1.00 12.80 92 ILE T C 1
ATOM 4006 O O . ILE F 2 25 ? 6.942 5.117 51.838 1.00 11.28 92 ILE T O 1
ATOM 4011 N N . CYS F 2 26 ? 6.959 4.171 53.851 1.00 13.67 93 CYS T N 1
ATOM 4012 C CA . CYS F 2 26 ? 6.769 5.479 54.499 1.00 15.49 93 CYS T CA 1
ATOM 4013 C C . CYS F 2 26 ? 7.947 6.413 54.157 1.00 16.03 93 CYS T C 1
ATOM 4014 O O . CYS F 2 26 ? 9.097 5.990 54.185 1.00 16.46 93 CYS T O 1
ATOM 4017 N N . GLY F 2 27 ? 7.641 7.672 53.839 1.00 15.90 94 GLY T N 1
ATOM 4018 C CA . GLY F 2 27 ? 8.606 8.629 53.297 1.00 16.04 94 GLY T CA 1
ATOM 4019 C C . GLY F 2 27 ? 8.588 8.737 51.774 1.00 14.91 94 GLY T C 1
ATOM 4020 O O . GLY F 2 27 ? 9.012 9.735 51.208 1.00 15.10 94 GLY T O 1
ATOM 4021 N N . GLN F 2 28 ? 8.100 7.697 51.107 1.00 11.76 95 GLN T N 1
ATOM 4022 C CA . GLN F 2 28 ? 7.941 7.677 49.651 1.00 11.32 95 GLN T CA 1
ATOM 4023 C C . GLN F 2 28 ? 6.522 7.198 49.356 1.00 12.81 95 GLN T C 1
ATOM 4024 O O . GLN F 2 28 ? 6.259 6.518 48.378 1.00 10.49 95 GLN T O 1
ATOM 4030 N N . HIS F 2 29 ? 5.588 7.577 50.218 1.00 11.69 96 HIS T N 1
ATOM 4031 C CA . HIS F 2 29 ? 4.251 6.991 50.165 1.00 12.12 96 HIS T CA 1
ATOM 4032 C C . HIS F 2 29 ? 3.273 7.872 49.408 1.00 9.44 96 HIS T C 1
ATOM 4033 O O . HIS F 2 29 ? 3.370 9.097 49.468 1.00 12.70 96 HIS T O 1
ATOM 4040 N N . PRO F 2 30 ? 2.323 7.245 48.723 1.00 10.64 97 PRO T N 1
ATOM 4041 C CA . PRO F 2 30 ? 1.193 7.962 48.131 1.00 14.07 97 PRO T CA 1
ATOM 4042 C C . PRO F 2 30 ? 0.130 8.317 49.164 1.00 14.76 97 PRO T C 1
ATOM 4043 O O . PRO F 2 30 ? 0.244 7.945 50.331 1.00 12.84 97 PRO T O 1
ATOM 4047 N N . LYS F 2 31 ? -0.911 9.015 48.721 1.00 12.30 98 LYS T N 1
ATOM 4048 C CA . LYS F 2 31 ? -1.959 9.513 49.620 1.00 14.47 98 LYS T CA 1
ATOM 4049 C C . LYS F 2 31 ? -2.686 8.399 50.379 1.00 12.51 98 LYS T C 1
ATOM 4050 O O . LYS F 2 31 ? -3.136 8.624 51.500 1.00 11.04 98 LYS T O 1
ATOM 4056 N N . GLN F 2 32 ? -2.764 7.202 49.790 1.00 14.25 99 GLN T N 1
ATOM 4057 C CA . GLN F 2 32 ? -3.437 6.046 50.408 1.00 17.27 99 GLN T CA 1
ATOM 4058 C C . GLN F 2 32 ? -2.785 5.620 51.734 1.00 15.84 99 GLN T C 1
ATOM 4059 O O . GLN F 2 32 ? -3.449 5.078 52.621 1.00 15.21 99 GLN T O 1
ATOM 4065 N N . CYS F 2 33 ? -1.489 5.877 51.859 1.00 12.14 100 CYS T N 1
ATOM 4066 C CA . CYS F 2 33 ? -0.718 5.535 53.058 1.00 14.27 100 CYS T CA 1
ATOM 4067 C C . CYS F 2 33 ? -0.516 6.661 54.057 1.00 11.70 100 CYS T C 1
ATOM 4068 O O . CYS F 2 33 ? 0.117 6.446 55.091 1.00 10.38 100 CYS T O 1
ATOM 4071 N N . ALA F 2 34 ? -1.041 7.846 53.765 1.00 11.12 101 ALA T N 1
ATOM 4072 C CA . ALA F 2 34 ? -0.796 9.025 54.611 1.00 11.67 101 ALA T CA 1
ATOM 4073 C C . ALA F 2 34 ? -1.175 8.822 56.078 1.00 9.31 101 ALA T C 1
ATOM 4074 O O . ALA F 2 34 ? -0.410 9.187 56.980 1.00 11.02 101 ALA T O 1
ATOM 4076 N N . TYR F 2 35 ? -2.359 8.267 56.321 1.00 6.57 102 TYR T N 1
ATOM 4077 C CA . TYR F 2 35 ? -2.829 8.071 57.689 1.00 7.39 102 TYR T CA 1
ATOM 4078 C C . TYR F 2 35 ? -1.922 7.090 58.440 1.00 8.79 102 TYR T C 1
ATOM 4079 O O . TYR F 2 35 ? -1.523 7.341 59.581 1.00 11.61 102 TYR T O 1
ATOM 4088 N N . PHE F 2 36 ? -1.612 5.970 57.803 1.00 9.76 103 PHE T N 1
ATOM 4089 C CA . PHE F 2 36 ? -0.751 4.954 58.406 1.00 10.98 103 PHE T CA 1
ATOM 4090 C C . PHE F 2 36 ? 0.616 5.535 58.744 1.00 9.32 103 PHE T C 1
ATOM 4091 O O . PHE F 2 36 ? 1.113 5.353 59.845 1.00 10.50 103 PHE T O 1
ATOM 4099 N N . CYS F 2 37 ? 1.225 6.236 57.793 1.00 10.97 104 CYS T N 1
ATOM 4100 C CA . CYS F 2 37 ? 2.592 6.722 57.980 1.00 14.78 104 CYS T CA 1
ATOM 4101 C C . CYS F 2 37 ? 2.660 7.826 59.047 1.00 15.72 104 CYS T C 1
ATOM 4102 O O . CYS F 2 37 ? 3.645 7.936 59.778 1.00 18.91 104 CYS T O 1
ATOM 4105 N N . GLU F 2 38 ? 1.580 8.583 59.186 1.00 15.53 105 GLU T N 1
ATOM 4106 C CA . GLU F 2 38 ? 1.457 9.592 60.233 1.00 14.60 105 GLU T CA 1
ATOM 4107 C C . GLU F 2 38 ? 1.310 8.992 61.641 1.00 15.76 105 GLU T C 1
ATOM 4108 O O . GLU F 2 38 ? 1.858 9.525 62.617 1.00 12.29 105 GLU T O 1
ATOM 4114 N N . ASN F 2 39 ? 0.580 7.885 61.744 1.00 11.80 106 ASN T N 1
ATOM 4115 C CA . ASN F 2 39 ? 0.105 7.391 63.030 1.00 10.87 106 ASN T CA 1
ATOM 4116 C C . ASN F 2 39 ? 0.676 6.050 63.489 1.00 8.11 106 ASN T C 1
ATOM 4117 O O . ASN F 2 39 ? 0.285 5.553 64.544 1.00 11.74 106 ASN T O 1
ATOM 4122 N N . LYS F 2 40 ? 1.635 5.502 62.745 1.00 10.35 107 LYS T N 1
ATOM 4123 C CA . LYS F 2 40 ? 2.157 4.146 63.005 1.00 12.66 107 LYS T CA 1
ATOM 4124 C C . LYS F 2 40 ? 2.853 3.993 64.372 1.00 15.17 107 LYS T C 1
ATOM 4125 O O . LYS F 2 40 ? 2.870 2.901 64.954 1.00 10.89 107 LYS T O 1
ATOM 4131 N N . LEU F 2 41 ? 3.420 5.085 64.884 1.00 11.68 108 LEU T N 1
ATOM 4132 C CA . LEU F 2 41 ? 4.094 5.052 66.187 1.00 12.83 108 LEU T CA 1
ATOM 4133 C C . LEU F 2 41 ? 3.337 5.849 67.260 1.00 16.80 108 LEU T C 1
ATOM 4134 O O . LEU F 2 41 ? 3.896 6.192 68.294 1.00 17.93 108 LEU T O 1
ATOM 4139 N N . ARG F 2 42 ? 2.056 6.117 67.021 1.00 19.05 109 ARG T N 1
ATOM 4140 C CA . ARG F 2 42 ? 1.197 6.700 68.041 1.00 26.77 109 ARG T CA 1
ATOM 4141 C C . ARG F 2 42 ? 0.692 5.599 68.977 1.00 30.67 109 ARG T C 1
ATOM 4142 O O . ARG F 2 42 ? -0.050 4.704 68.558 1.00 34.82 109 ARG T O 1
#

Solvent-accessible surface area: 21673 Å² total; per-residue (Å²): 211,32,25,4,7,6,0,8,8,86,84,64,36,35,147,98,133,30,52,47,0,20,2,69,13,72,56,88,29,159,60,37,218,3,19,86,24,97,34,34,26,0,67,0,105,60,54,13,20,0,17,0,3,1,0,1,7,0,66,10,42,14,0,0,0,0,0,12,0,6,50,52,23,143,92,184,160,90,25,8,0,6,0,1,5,16,5,36,79,43,78,26,50,0,9,4,0,0,11,0,2,0,1,19,52,0,78,121,32,2,41,2,5,4,48,0,8,4,13,99,6,135,18,30,69,25,66,26,0,0,0,1,0,1,2,55,44,195,18,19,4,5,5,0,14,13,80,74,60,64,36,172,82,151,27,53,42,1,29,0,69,13,96,36,90,19,141,113,61,205,8,24,70,24,76,27,44,28,0,65,0,110,51,66,13,11,0,18,0,1,0,1,0,12,0,82,10,40,16,0,0,0,0,0,6,0,1,26,60,15,127,88,190,136,86,23,9,0,5,0,0,8,18,7,39,78,47,79,64,40,0,23,6,1,0,12,0,4,1,3,16,71,0,62,122,30,1,38,2,6,2,48,0,10,4,12,101,4,136,16,30,76,25,67,29,0,0,0,2,0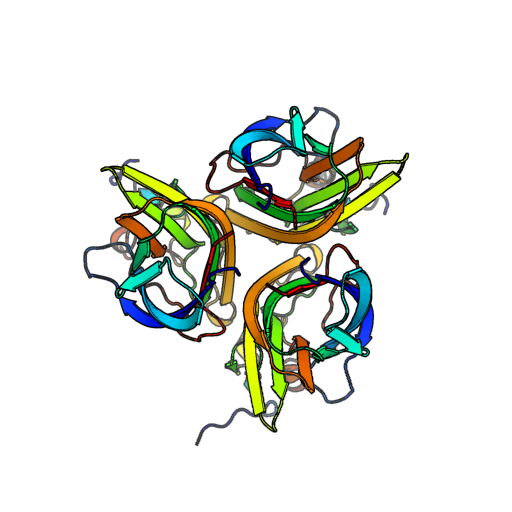,1,2,49,19,197,30,19,4,4,7,0,6,7,79,69,52,48,30,167,88,150,31,54,49,0,36,0,89,13,71,63,88,29,118,46,35,197,1,16,72,25,70,31,42,39,0,71,0,90,54,66,12,11,1,18,0,4,0,0,0,8,0,72,16,38,17,0,0,0,0,0,13,0,2,35,52,13,150,92,58,131,86,22,10,0,6,0,1,5,20,8,39,78,55,81,37,45,0,12,5,2,0,13,0,1,0,2,18,72,0,74,124,42,0,56,2,6,0,55,0,11,5,15,74,3,115,20,29,88,25,66,26,0,0,0,1,0,1,2,62,32,171,150,74,32,142,100,86,130,3,94,6,94,0,110,0,14,92,74,39,14,51,0,68,34,0,56,58,11,51,7,104,15,0,32,159,95,33,173,95,141,172,145,104,11,61,7,93,0,107,0,10,88,56,40,2,32,6,68,38,0,58,58,10,54,7,100,53,0,29,170,99,32,140,129,91,46,119,171,64,4,90,6,95,0,110,0,10,92,52,54,0,35,0,76,37,0,41,56,9,63,8,102,31,0,45,174,64,13,119,39,109,171,222

Secondary structure (DSSP, 8-state):
---EEEEEEEEEE--TT-S-EEEEEEEEEEESSSEEEETTEEEE-S-EEEEEEEEEEEE--SSEEEEEEEEEETTEEEEEEEEEEE--SSTTT-EEEEEEEEEEEE-TT-EEEEEESSTT--B---TTTSEEEEEE-/---EEEEEEEEEE--TT-S-EEEEEEEEEEESSSEEEETTEEEE-S-EEEEEEEEEEEE--SSEEEEEEEEEETTEEEEEEEEEEE--S-GGG-EEEEEEEEEEEE-TT-EEEEEESSTT--B---TTTSEEEEEE-/---EEEEEEEEEE--TT-S-EEEEEEEEEEESSSEEEETTEEEE-S-EEEEEEEEEEEE--SSEEEEEEEEE-SS-EEEEEEEEEE--SSTTT-EEEEEEEEEEEE-TT-EEEEEESSTT--B---TTTSEEEEEE-/-----GGGTEEEETTTTEEEEGGGGTTS--GGGHHHH-/--GGGTEEEETTTTEEEEHHHHTTS--GGGHHHHH-/--GGGTEEEETTTTEEEEGGGTTTS--GGGHHHHHHTT-

Nearest PDB structures (foldseek):
  1xu1-assembly1_R  TM=1.027E+00  e=1.349E-07  Homo sapiens
  1xu1-assembly1_T  TM=9.203E-01  e=3.117E-05  Homo sapiens
  1xu1-assembly1_S  TM=9.037E-01  e=2.890E-05  Homo sapiens
  1xu1-assembly1_A  TM=1.007E+00  e=3.338E-27  Mus musculus
  1u5z-assembly1_A  TM=9.980E-01  e=1.655E-22  Mus musculus

GO terms:
  GO:0009897 external side of plasma membrane (C, IDA)
  GO:0008284 positive regulation of cell population proliferation (P, IDA)
  GO:0002636 positive regulation of germinal center formation (P, IMP)
  GO:0016064 immunoglobulin mediated immune response (P, IMP)
  GO:0048298 positive regulation of isotype switching to IgA isotypes (P, IMP)
  GO:0050776 regulation of immune response (P, IMP)

B-factor: mean 19.65, std 8.7, range [2.01, 56.6]

Foldseek 3Di:
DKWKWKWAFPAKDFDPPAFKIFGFIDTDDTDDDQWAGDGRKIAGAAWAKKKKKWKWKAQDQPQKKWKWKWKDDPNDIDTDDIWMDGAHNDRVRGIDMTMDIDMDTDDHGMMIGIMIRGGPTGIDRDRVHTMIMMIGD/DKWKWKWAFPDKDFDDPAFKIFGFIDTPDTDDDFWDRDGRKIAGAAWAKKKKKWKWKALDQPQKKWKWKWKDDPNDIGTDDIWMDGAHNDSVGGIDMTMDIDMDTDHHGMIIGIMIRGGPTGIDRDRVHTMMMMIGD/DKWKWKWAFPDKDFDPPAFKIFGFIDTDDTDDDQWDGDGRKIAGAAWAKKKKKWKWKAQDQPQKKWKWKWKDDPNDIGTDDIWMDGAHRDSVGGIDMTMDIDIDTHDHGIMIGIMIRGGPTGTDRDRVRTMMMMIGD/DDDAALQVQWHQDPVVRGIDGNVVQQVNDDPSNPNPND/DDVVQQWDQDPVVRDIDHLVVQQVNDDPSNCVVNVD/DDVVQQWDQDPVVRDIDHLVVAQVNDDPSNVVCSVPVPD

CATH classification: 2.60.120.40

Sequence (524 aa):
KHSVLHLVPVNITSKADSDVTEVMWQPVLRRGRGLEAQGDIVRVWDTGIYLLYSQVLFHDVTFTMGQVVSREGQGRRETLFRCIRSMPSDPDRAYNSCYSAGVFHLHQGDIITVKIPRANAKLSLSPHGTFLGFVKLKHSVLHLVPVNITSKADSDVTEVMWQPVLRRGRGLEAQGDIVRVWDTGIYLLYSQVLFHDVTFTMGQVVSREGQGRRETLFRCIRSMPSDPDRAYNSCYSAGVFHLHQGDIITVKIPRANAKLSLSPHGTFLGFVKLKHSVLHLVPVNITSKADSDVTEVMWQPVLRRGRGLEAQGDIVRVWDTGIYLLYSQVLFHDVTFTMGQVVSREGQGRRETLFRCIRSMPSDPDRAYNSCYSAGVFHLHQGDIITVKIPRANAKLSLSPHGTFLGFVKLSLSCRKEQGKFYDHLLRDCISCASICGQHPKQCAYFCECRKEQGKFYDHLLRDCISCASICGQHPKQCAYFCENCRKEQGKFYDHLLRDCISCASICGQHPKQCAYFCENKLR

Radius of gyration: 22.43 Å; Cα contacts (8 Å, |Δi|>4): 1495; chains: 6; bounding box: 62×58×68 Å